Protein AF-A0A662VQT3-F1 (afdb_monomer_lite)

Radius of gyration: 33.21 Å; chains: 1; bounding box: 83×61×98 Å

Foldseek 3Di:
DDDDDQAFFDFDDDDFAFFFQQWWWWKAFLVQFIDIDRQNVVLVVQLPPWDFDDPPFTKTKDFDPGMWTFFAFRQFTDTFDFGMKMKTFDPFWWKWFAFPLRWITTIHQQFWFWWDDVHTDTAGNVRDDFFTKFKAWLAHAATQADQWDADPNDIDGQDLLLLLVLLQCLQAWDADPLKIKGAAPFCVVVVVVCVQNVDPQWDDDTRIIIHPDNVVSSQCVVADRQARRSVLRHHDPVSVLSNLQSNCQGAWDDDLQKIKGWDQHLRHLLRVQNSCSQLSFHWGWDDDPRTIMTMRRGNLVRVSSHDRDPDPSVVVSDGHPRHMDMTGTNDMDTGDRPDSMTIDTQGPPSQWHFITSHTTITGHHDDFLLLDPCSLVVLLVCVVVPPPAAEAEGCCQCCLPCLVSQVSNQVSPHQEYAHEAAAQDCQRGVSQNLSVLSNLVSCVVVVGHAYEYEHAAWAPRHLLGLLVVVQLLQLSLQRHLAYEYEFDAPAHDDDPVSCVRTGDAPVRSQVSNCVSLVNQRHSVLKFQQQLVLLVQLLCCLLVVDHPRAGFDSRFKIKWKWFCQPLAIHTPVQFFPSVVLSVVSNVNSVVSHPPPDDPVNLVVVLVVSLVCRVPPGGHPVRDHPPPPVVVLSCCCSPPVDPVSVVVVSSGMYMYMYGYAYEPVRDDVSRQVSAPDWDQAPVRDTGRPNCCRHVVVVPPTVRCSVPDDTPVRVCVVVVPDDPVVSDDDDDPVSVVPSCPDPSSCSSNVGDNSSD

Sequence (753 aa):
MLRRAKEEVPACNAVQLSLDYNEKILVRDNRGYIYPIRIGEFVDKNLRNPKILSSPIPHERDTVDGYSVLSLNSGNPSFSPILEVIRHENSDSIFEIVLENGWRIRISKSHSVFRYAGKLELTRAADLKIGDTLVVPLSIPRGKNSKEFEIEGKTIRISRELMRFLGTFLAVGEIRDGEIVLNFESPDQAREYLEYVGIDNIKIKNNSVICKDEKLASLAKSFGKDCVPWIVFNVDREMKIEFLKGYFRYGGKYTGNSISLNCKSDGLAQDLIYLHLQLGITPDIVWKEDCLEIVIGDKEISKALWYVKDSPESQKIKDPDNRLGFYKIIKINLIRPNSKYLYDVSVPFTQSFFAGLGPVLVHNTGGEPTLRSDLVDIIKIAKEEGYDHVQLNTDGIKLAFDKKLLEETNDAGVNTIYLSFDGLTPLTNWKNHWEVPLIFRNVREISGPGIVLVPTLIRNINDGELGGIINFGLNHIDIVRGVNFQPISMVGRVPKEERSMFRITIPKALRLIEDQTNGIISVEDWYPVPIAGYIAEFFDSFLGKKYYMTSHFACGCATYVFLDGNKVIPITRFIDVEGFVEYLHTKANEIRDEKLGKLKKIKISANLIFNLLKKFYDEKKAPKGLKILNIMKDAFLHGTYDSLGEFHKKTLFLGMMHFQDEYNYDVERTERCVIHYGMPDGRIVPFCAFNVIPEFYRDEVQLKYSYTWEEWKNLNPNWSYRKDKYFRTKEFIKKMSESEVYKRTYFLNNFFE

pLDDT: mean 82.53, std 14.07, range [21.91, 98.5]

Secondary structure (DSSP, 8-state):
--------------S---B-TT-EEEEEETT--EEEEEHHHHHHHH-SSPEEE-SSS-EEEEE--SEEEEEEETTEEEEEE--EEEEEE--S-EEEEEETTS-EEEE-TT-EEEEESSSEEEEEGGG--TT-EEEEESS-------SEEEETTEEEE--HHHHHHHHHHHHHEEEETTEEEEE-SSHHHHHHHHHHH--SSEEEETTEEEE--HHHHHHHHHH-SSS--GGGGGS-HHHHHHHHHHHHHHHEEE-SS-EEEEES-HHHHHHHHHHHHHTT---EEEE-SS-EEEEE--HHHHHHHH--S--GGGGGSPPP---EEEEEEEEEEEE--SSSEEEEEE-TTT-EEEETBTTEEEE-----GGG-TTHHHHHHHHHHTT-S--EEEE--HHHHH-HHHHHHHHHHT--EEEEE---SSTTT-TTTTTTHHHHHHHHHHTT--EEEEE-EE-TTTTTT-HHHHHHHHHHTTTTEEEEEEEEPP--S---HHHHHHH---HHHHHHHHHHHTTTSS-GGG-EETTHHHHHHHHHHHHH---------GGGEEEEEEEEETTEEEEGGGTB-HHHHHHHHHHHHHHHTT----HHHHHHHHHHHHHHIIIIIB-TTTSPTT--HHHHHHHHHHH--THHHHHHHTSEEEEEEE----TTS--HHHHHT---EEEPTTS-EEEHHHHHHSHHHHTHHHHHHTPPPHHHHHHH-TT--HHHHS----HHHHHHHHHSHHHHHHHS---TT-

Structure (mmCIF, N/CA/C/O backbone):
data_AF-A0A662VQT3-F1
#
_entry.id   AF-A0A662VQT3-F1
#
loop_
_atom_site.group_PDB
_atom_site.id
_atom_site.type_symbol
_atom_site.label_atom_id
_atom_site.label_alt_id
_atom_site.label_comp_id
_atom_site.label_asym_id
_atom_site.label_entity_id
_atom_site.label_seq_id
_atom_site.pdbx_PDB_ins_code
_atom_site.Cartn_x
_atom_site.Cartn_y
_atom_site.Cartn_z
_atom_site.occupancy
_atom_site.B_iso_or_equiv
_atom_site.auth_seq_id
_atom_site.auth_comp_id
_atom_site.auth_asym_id
_atom_site.auth_atom_id
_atom_site.pdbx_PDB_model_num
ATOM 1 N N . MET A 1 1 ? 11.437 -32.362 -19.015 1.00 23.33 1 MET A N 1
ATOM 2 C CA . MET A 1 1 ? 10.116 -32.363 -18.346 1.00 23.33 1 MET A CA 1
ATOM 3 C C . MET A 1 1 ? 9.743 -30.926 -17.986 1.00 23.33 1 MET A C 1
ATOM 5 O O . MET A 1 1 ? 10.006 -30.494 -16.877 1.00 23.33 1 MET A O 1
ATOM 9 N N . LEU A 1 2 ? 9.202 -30.160 -18.938 1.00 23.30 2 LEU A N 1
ATOM 10 C CA . LEU A 1 2 ? 8.834 -28.748 -18.757 1.00 23.30 2 LEU A CA 1
ATOM 11 C C . LEU A 1 2 ? 7.312 -28.648 -18.580 1.00 23.30 2 LEU A C 1
ATOM 13 O O . LEU A 1 2 ? 6.574 -28.684 -19.563 1.00 23.30 2 LEU A O 1
ATOM 17 N N . ARG A 1 3 ? 6.836 -28.568 -17.331 1.00 21.91 3 ARG A N 1
ATOM 18 C CA . ARG A 1 3 ? 5.473 -28.106 -17.022 1.00 21.91 3 ARG A CA 1
ATOM 19 C C . ARG A 1 3 ? 5.512 -26.579 -16.920 1.00 21.91 3 ARG A C 1
ATOM 21 O O . ARG A 1 3 ? 6.374 -26.038 -16.241 1.00 21.91 3 ARG A O 1
ATOM 28 N N . ARG A 1 4 ? 4.602 -25.906 -17.633 1.00 23.78 4 ARG A N 1
ATOM 29 C CA . ARG A 1 4 ? 4.379 -24.452 -17.577 1.00 23.78 4 ARG A CA 1
ATOM 30 C C . ARG A 1 4 ? 4.062 -24.045 -16.132 1.00 23.78 4 ARG A C 1
ATOM 32 O O . ARG A 1 4 ? 3.027 -24.458 -15.616 1.00 23.78 4 ARG A O 1
ATOM 39 N N . ALA A 1 5 ? 4.938 -23.263 -15.511 1.00 25.34 5 ALA A N 1
ATOM 40 C CA . ALA A 1 5 ? 4.694 -22.634 -14.221 1.00 25.34 5 ALA A CA 1
ATOM 41 C C . ALA A 1 5 ? 3.835 -21.374 -14.442 1.00 25.34 5 ALA A C 1
ATOM 43 O O . ALA A 1 5 ? 4.249 -20.455 -15.146 1.00 25.34 5 ALA A O 1
ATOM 44 N N . LYS A 1 6 ? 2.606 -21.374 -13.916 1.00 28.06 6 LYS A N 1
ATOM 45 C CA . LYS A 1 6 ? 1.815 -20.160 -13.675 1.00 28.06 6 LYS A CA 1
ATOM 46 C C . LYS A 1 6 ? 2.163 -19.745 -12.250 1.00 28.06 6 LYS A C 1
ATOM 48 O O . LYS A 1 6 ? 1.768 -20.456 -11.335 1.00 28.06 6 LYS A O 1
ATOM 53 N N . GLU A 1 7 ? 2.946 -18.687 -12.076 1.00 32.53 7 GLU A N 1
ATOM 54 C CA . GLU A 1 7 ? 3.428 -18.275 -10.753 1.00 32.53 7 GLU A CA 1
ATOM 55 C C . GLU A 1 7 ? 3.125 -16.806 -10.441 1.00 32.53 7 GLU A C 1
ATOM 57 O O . GLU A 1 7 ? 2.936 -15.971 -11.327 1.00 32.53 7 GLU A O 1
ATOM 62 N N . GLU A 1 8 ? 3.043 -16.569 -9.136 1.00 34.81 8 GLU A N 1
ATOM 63 C CA . GLU A 1 8 ? 2.221 -15.608 -8.402 1.00 34.81 8 GLU A CA 1
ATOM 64 C C . GLU A 1 8 ? 3.018 -14.373 -7.939 1.00 34.81 8 GLU A C 1
ATOM 66 O O . GLU A 1 8 ? 4.202 -14.485 -7.651 1.00 34.81 8 GLU A O 1
ATOM 71 N N . VAL A 1 9 ? 2.414 -13.183 -7.845 1.00 32.28 9 VAL A N 1
ATOM 72 C CA . VAL A 1 9 ? 3.104 -11.945 -7.413 1.00 32.28 9 VAL A CA 1
ATOM 73 C C . VAL A 1 9 ? 2.529 -11.480 -6.065 1.00 32.28 9 VAL A C 1
ATOM 75 O O . VAL A 1 9 ? 1.389 -11.018 -6.046 1.00 32.28 9 VAL A O 1
ATOM 78 N N . PRO A 1 10 ? 3.276 -11.572 -4.943 1.00 29.45 10 PRO A N 1
ATOM 79 C CA . PRO A 1 10 ? 2.802 -11.108 -3.636 1.00 29.45 10 PRO A CA 1
ATOM 80 C C . PRO A 1 10 ? 2.786 -9.576 -3.523 1.00 29.45 10 PRO A C 1
ATOM 82 O O . PRO A 1 10 ? 3.751 -8.923 -3.920 1.00 29.45 10 PRO A O 1
ATOM 85 N N . ALA A 1 11 ? 1.736 -9.020 -2.905 1.00 28.84 11 ALA A N 1
ATOM 86 C CA . ALA A 1 11 ? 1.614 -7.592 -2.586 1.00 28.84 11 ALA A CA 1
ATOM 87 C C . ALA A 1 11 ? 2.213 -7.237 -1.203 1.00 28.84 11 ALA A C 1
ATOM 89 O O . ALA A 1 11 ? 2.001 -7.958 -0.220 1.00 28.84 11 ALA A O 1
ATOM 90 N N . CYS A 1 12 ? 2.910 -6.100 -1.100 1.00 29.89 12 CYS A N 1
ATOM 91 C CA . CYS A 1 12 ? 3.499 -5.542 0.136 1.00 29.89 12 CYS A CA 1
ATOM 92 C C . CYS A 1 12 ? 3.222 -4.033 0.268 1.00 29.89 12 CYS A C 1
ATOM 94 O O . CYS A 1 12 ? 2.923 -3.389 -0.726 1.00 29.89 12 CYS A O 1
ATOM 96 N N . ASN A 1 13 ? 3.344 -3.458 1.473 1.00 28.42 13 ASN A N 1
ATOM 97 C CA . ASN A 1 13 ? 3.207 -2.021 1.770 1.00 28.42 13 ASN A CA 1
ATOM 98 C C . ASN A 1 13 ? 4.551 -1.421 2.230 1.00 28.42 13 ASN A C 1
ATOM 100 O O . ASN A 1 13 ? 5.125 -1.951 3.176 1.00 28.42 13 ASN A O 1
ATOM 104 N N . ALA A 1 14 ? 5.034 -0.339 1.592 1.00 33.31 14 ALA A N 1
ATOM 105 C CA . ALA A 1 14 ? 5.957 0.689 2.120 1.00 33.31 14 ALA A CA 1
ATOM 106 C C . ALA A 1 14 ? 6.547 1.581 0.999 1.00 33.31 14 ALA A C 1
ATOM 108 O O . ALA A 1 14 ? 6.876 1.120 -0.088 1.00 33.31 14 ALA A O 1
ATOM 109 N N . VAL A 1 15 ? 6.744 2.862 1.323 1.00 35.56 15 VAL A N 1
ATOM 110 C CA . VAL A 1 15 ? 7.050 4.019 0.452 1.00 35.56 15 VAL A CA 1
ATOM 111 C C . VAL A 1 15 ? 8.571 4.205 0.194 1.00 35.56 15 VAL A C 1
ATOM 113 O O . VAL A 1 15 ? 9.067 5.322 0.157 1.00 35.56 15 VAL A O 1
ATOM 116 N N . GLN A 1 16 ? 9.359 3.129 0.048 1.00 46.41 16 GLN A N 1
ATOM 117 C CA . GLN A 1 16 ? 10.831 3.226 -0.146 1.00 46.41 16 GLN A CA 1
ATOM 118 C C . GLN A 1 16 ? 11.414 2.279 -1.219 1.00 46.41 16 GLN A C 1
ATOM 120 O O . GLN A 1 16 ? 12.604 1.954 -1.212 1.00 46.41 16 GLN A O 1
ATOM 125 N N . LEU A 1 17 ? 10.586 1.811 -2.147 1.00 59.56 17 LEU A N 1
ATOM 126 C CA . LEU A 1 17 ? 10.998 0.911 -3.225 1.00 59.56 17 LEU A CA 1
ATOM 127 C C . LEU A 1 17 ? 11.540 1.771 -4.373 1.00 59.56 17 LEU A C 1
ATOM 129 O O . LEU A 1 17 ? 10.758 2.442 -5.031 1.00 59.56 17 LEU A O 1
ATOM 133 N N . SER A 1 18 ? 12.861 1.894 -4.556 1.00 79.88 18 SER A N 1
ATOM 134 C CA . SER A 1 18 ? 13.396 2.749 -5.633 1.00 79.88 18 SER A CA 1
ATOM 135 C C . SER A 1 18 ? 14.745 2.315 -6.199 1.00 79.88 18 SER A C 1
ATOM 137 O O . SER A 1 18 ? 15.562 1.680 -5.526 1.00 79.88 18 SER A O 1
ATOM 139 N N . LEU A 1 19 ? 14.961 2.665 -7.463 1.00 88.19 19 LEU A N 1
ATOM 140 C CA . LEU A 1 19 ? 16.070 2.252 -8.311 1.00 88.19 19 LEU A CA 1
ATOM 141 C C . LEU A 1 19 ? 17.074 3.384 -8.530 1.00 88.19 19 LEU A C 1
ATOM 143 O O . LEU A 1 19 ? 16.743 4.569 -8.422 1.00 88.19 19 LEU A O 1
ATOM 147 N N . ASP A 1 20 ? 18.305 3.004 -8.872 1.00 91.88 20 ASP A N 1
ATOM 148 C CA . ASP A 1 20 ? 19.338 3.945 -9.302 1.00 91.88 20 ASP A CA 1
ATOM 149 C C . ASP A 1 20 ? 18.985 4.625 -10.639 1.00 91.88 20 ASP A C 1
ATOM 151 O O . ASP A 1 20 ? 18.368 4.021 -11.516 1.00 91.88 20 ASP A O 1
ATOM 155 N N . TYR A 1 21 ? 19.439 5.873 -10.822 1.00 92.69 21 TYR A N 1
ATOM 156 C CA . TYR A 1 21 ? 19.193 6.681 -12.026 1.00 92.69 21 TYR A CA 1
ATOM 157 C C . TYR A 1 21 ? 19.477 5.934 -13.336 1.00 92.69 21 TYR A C 1
ATOM 159 O O . TYR A 1 21 ? 18.732 6.076 -14.308 1.00 92.69 21 TYR A O 1
ATOM 167 N N . ASN A 1 22 ? 20.571 5.166 -13.374 1.00 91.62 22 ASN A N 1
ATOM 168 C CA . ASN A 1 22 ? 21.087 4.553 -14.595 1.00 91.62 22 ASN A CA 1
ATOM 169 C C . ASN A 1 22 ? 20.452 3.198 -14.937 1.00 91.62 22 ASN A C 1
ATOM 171 O O . ASN A 1 22 ? 20.781 2.647 -15.992 1.00 91.62 22 ASN A O 1
ATOM 175 N N . GLU A 1 23 ? 19.573 2.654 -14.091 1.00 92.81 23 GLU A N 1
ATOM 176 C CA . GLU A 1 23 ? 18.848 1.425 -14.422 1.00 92.81 23 GLU A CA 1
ATOM 177 C C . GLU A 1 23 ? 17.856 1.682 -15.555 1.00 92.81 23 GLU A C 1
ATOM 179 O O . GLU A 1 23 ? 17.090 2.647 -15.515 1.00 92.81 23 GLU A O 1
ATOM 184 N N . LYS A 1 24 ? 17.856 0.834 -16.586 1.00 93.25 24 LYS A N 1
ATOM 185 C CA . LYS A 1 24 ? 16.898 0.936 -17.686 1.00 93.25 24 LYS A CA 1
ATOM 186 C C . LYS A 1 24 ? 15.646 0.122 -17.408 1.00 93.25 24 LYS A C 1
ATOM 188 O O . LYS A 1 24 ? 15.709 -1.050 -17.035 1.00 93.25 24 LYS A O 1
ATOM 193 N N . ILE A 1 25 ? 14.516 0.751 -17.701 1.00 95.00 25 ILE A N 1
ATOM 194 C CA . ILE A 1 25 ? 13.200 0.130 -17.817 1.00 95.00 25 ILE A CA 1
ATOM 195 C C . ILE A 1 25 ? 12.812 0.061 -19.296 1.00 95.00 25 ILE A C 1
ATOM 197 O O . ILE A 1 25 ? 13.208 0.913 -20.095 1.00 95.00 25 ILE A O 1
ATOM 201 N N . LEU A 1 26 ? 12.023 -0.945 -19.672 1.00 94.94 26 LEU A N 1
ATOM 202 C CA . LEU A 1 26 ? 11.483 -1.054 -21.026 1.00 94.94 26 LEU A CA 1
ATOM 203 C C . LEU A 1 26 ? 10.085 -0.434 -21.078 1.00 94.94 26 LEU A C 1
ATOM 205 O O . LEU A 1 26 ? 9.146 -0.966 -20.483 1.00 94.94 26 LEU A O 1
ATOM 209 N N . VAL A 1 27 ? 9.948 0.677 -21.798 1.00 95.38 27 VAL A N 1
ATOM 210 C CA . VAL A 1 27 ? 8.716 1.473 -21.863 1.00 95.38 27 VAL A CA 1
ATOM 211 C C . VAL A 1 27 ? 8.068 1.337 -23.237 1.00 95.38 27 VAL A C 1
ATOM 213 O O . VAL A 1 27 ? 8.751 1.227 -24.250 1.00 95.38 27 VAL A O 1
ATOM 216 N N . ARG A 1 28 ? 6.737 1.365 -23.275 1.00 94.62 28 ARG A N 1
ATOM 217 C CA . ARG A 1 28 ? 5.914 1.479 -24.478 1.00 94.62 28 ARG A CA 1
ATOM 218 C C . ARG A 1 28 ? 5.101 2.767 -24.432 1.00 94.62 28 ARG A C 1
ATOM 220 O O . ARG A 1 28 ? 4.336 2.962 -23.486 1.00 94.62 28 ARG A O 1
ATOM 227 N N . ASP A 1 29 ? 5.252 3.609 -25.451 1.00 92.06 29 ASP A N 1
ATOM 228 C CA . ASP A 1 29 ? 4.516 4.871 -25.593 1.00 92.06 29 ASP A CA 1
ATOM 229 C C . ASP A 1 29 ? 3.094 4.682 -26.166 1.00 92.06 29 ASP A C 1
ATOM 231 O O . ASP A 1 29 ? 2.680 3.586 -26.556 1.00 92.06 29 ASP A O 1
ATOM 235 N N . ASN A 1 30 ? 2.336 5.776 -26.243 1.00 86.19 30 ASN A N 1
ATOM 236 C CA . ASN A 1 30 ? 0.961 5.810 -26.749 1.00 86.19 30 ASN A CA 1
ATOM 237 C C . ASN A 1 30 ? 0.834 5.481 -28.245 1.00 86.19 30 ASN A C 1
ATOM 239 O O . ASN A 1 30 ? -0.245 5.107 -28.700 1.00 86.19 30 ASN A O 1
ATOM 243 N N . ARG A 1 31 ? 1.921 5.594 -29.015 1.00 86.12 31 ARG A N 1
ATOM 244 C CA . ARG A 1 31 ? 1.981 5.194 -30.428 1.00 86.12 31 ARG A CA 1
ATOM 245 C C . ARG A 1 31 ? 2.244 3.694 -30.573 1.00 86.12 31 ARG A C 1
ATOM 247 O O . ARG A 1 31 ? 2.217 3.188 -31.701 1.00 86.12 31 ARG A O 1
ATOM 254 N N . GLY A 1 32 ? 2.490 2.995 -29.464 1.00 86.94 32 GLY A N 1
ATOM 255 C CA . GLY A 1 32 ? 2.820 1.577 -29.402 1.00 86.94 32 GLY A CA 1
ATOM 256 C C . GLY A 1 32 ? 4.304 1.281 -29.613 1.00 86.94 32 GLY A C 1
ATOM 257 O O . GLY A 1 32 ? 4.652 0.115 -29.787 1.00 86.94 32 GLY A O 1
ATOM 258 N N . TYR A 1 33 ? 5.175 2.296 -29.619 1.00 91.69 33 TYR A N 1
ATOM 259 C CA . TYR A 1 33 ? 6.612 2.095 -29.773 1.00 91.69 33 TYR A CA 1
ATOM 260 C C . TYR A 1 33 ? 7.254 1.714 -28.448 1.00 91.69 33 TYR A C 1
ATOM 262 O O . TYR A 1 33 ? 7.028 2.364 -27.430 1.00 91.69 33 TYR A O 1
ATOM 270 N N . ILE A 1 34 ? 8.065 0.661 -28.486 1.00 93.62 34 ILE A N 1
ATOM 271 C CA . ILE A 1 34 ? 8.778 0.109 -27.337 1.00 93.62 34 ILE A CA 1
ATOM 272 C C . ILE A 1 34 ? 10.235 0.543 -27.374 1.00 93.62 34 ILE A C 1
ATOM 274 O O . ILE A 1 34 ? 10.877 0.413 -28.413 1.00 93.62 34 ILE A O 1
ATOM 278 N N . TYR A 1 35 ? 10.773 1.015 -26.258 1.00 92.25 35 TYR A N 1
ATOM 279 C CA . TYR A 1 35 ? 12.183 1.362 -26.161 1.00 92.25 35 TYR A CA 1
ATOM 280 C C . TYR A 1 35 ? 12.691 1.330 -24.717 1.00 92.25 35 TYR A C 1
ATOM 282 O O . TYR A 1 35 ? 11.944 1.638 -23.782 1.00 92.25 35 TYR A O 1
ATOM 290 N N . PRO A 1 36 ? 13.954 0.932 -24.513 1.00 93.62 36 PRO A N 1
ATOM 291 C CA . PRO A 1 36 ? 14.596 1.011 -23.212 1.00 93.62 36 PRO A CA 1
ATOM 292 C C . PRO A 1 36 ? 14.984 2.464 -22.903 1.00 93.62 36 PRO A C 1
ATOM 294 O O . PRO A 1 36 ? 15.457 3.197 -23.770 1.00 93.62 36 PRO A O 1
ATOM 297 N N . ILE A 1 37 ? 14.783 2.891 -21.660 1.00 93.38 37 ILE A N 1
ATOM 298 C CA . ILE A 1 37 ? 15.123 4.237 -21.182 1.00 93.38 37 ILE A CA 1
ATOM 299 C C . ILE A 1 37 ? 15.615 4.153 -19.740 1.00 93.38 37 ILE A C 1
ATOM 301 O O . ILE A 1 37 ? 15.137 3.316 -18.973 1.00 93.38 37 ILE A O 1
ATOM 305 N N . ARG A 1 38 ? 16.574 5.005 -19.362 1.00 94.44 38 ARG A N 1
ATOM 306 C CA . ARG A 1 38 ? 17.005 5.117 -17.962 1.00 94.44 38 ARG A CA 1
ATOM 307 C C . ARG A 1 38 ? 15.821 5.583 -17.120 1.00 94.44 38 ARG A C 1
ATOM 309 O O . ARG A 1 38 ? 15.158 6.551 -17.488 1.00 94.44 38 ARG A O 1
ATOM 316 N N . ILE A 1 39 ? 15.549 4.919 -16.002 1.00 94.50 39 ILE A N 1
ATOM 317 C CA . ILE A 1 39 ? 14.403 5.253 -15.155 1.00 94.50 39 ILE A CA 1
ATOM 318 C C . ILE A 1 39 ? 14.495 6.691 -14.646 1.00 94.50 39 ILE A C 1
ATOM 320 O O . ILE A 1 39 ? 13.491 7.395 -14.662 1.00 94.50 39 ILE A O 1
ATOM 324 N N . GLY A 1 40 ? 15.696 7.163 -14.302 1.00 93.62 40 GLY A N 1
ATOM 325 C CA . GLY A 1 40 ? 15.896 8.544 -13.879 1.00 93.62 40 GLY A CA 1
ATOM 326 C C . GLY A 1 40 ? 15.560 9.557 -14.972 1.00 93.62 40 GLY A C 1
ATOM 327 O O . GLY A 1 40 ? 14.812 10.497 -14.729 1.00 93.62 40 GLY A O 1
ATOM 328 N N . GLU A 1 41 ? 16.013 9.314 -16.206 1.00 94.06 41 GLU A N 1
ATOM 329 C CA . GLU A 1 41 ? 15.661 10.143 -17.369 1.00 94.06 41 GLU A CA 1
ATOM 330 C C . GLU A 1 41 ? 14.148 10.135 -17.630 1.00 94.06 41 GLU A C 1
ATOM 332 O O . GLU A 1 41 ? 13.543 11.182 -17.870 1.00 94.06 41 GLU A O 1
ATOM 337 N N . PHE A 1 42 ? 13.520 8.957 -17.564 1.00 95.44 42 PHE A N 1
ATOM 338 C CA . PHE A 1 42 ? 12.084 8.813 -17.771 1.00 95.44 42 PHE A CA 1
ATOM 339 C C . PHE A 1 42 ? 11.276 9.561 -16.708 1.00 95.44 42 PHE A C 1
ATOM 341 O O . PHE A 1 42 ? 10.345 10.290 -17.052 1.00 95.44 42 PHE A O 1
ATOM 348 N N . VAL A 1 43 ? 11.623 9.394 -15.433 1.00 93.69 43 VAL A N 1
ATOM 349 C CA . VAL A 1 43 ? 10.940 10.053 -14.320 1.00 93.69 43 VAL A CA 1
ATOM 350 C C . VAL A 1 43 ? 11.148 11.563 -14.394 1.00 93.69 43 VAL A C 1
ATOM 352 O O . VAL A 1 43 ? 10.160 12.290 -14.440 1.00 93.69 43 VAL A O 1
ATOM 355 N N . ASP A 1 44 ? 12.385 12.047 -14.519 1.00 93.88 44 ASP A N 1
ATOM 356 C CA . ASP A 1 44 ? 12.681 13.486 -14.578 1.00 93.88 44 ASP A CA 1
ATOM 357 C C . ASP A 1 44 ? 11.960 14.185 -15.740 1.00 93.88 44 ASP A C 1
ATOM 359 O O . ASP A 1 44 ? 11.423 15.279 -15.576 1.00 93.88 44 ASP A O 1
ATOM 363 N N . LYS A 1 45 ? 11.874 13.537 -16.909 1.00 93.62 45 LYS A N 1
ATOM 364 C CA . LYS A 1 45 ? 11.141 14.060 -18.074 1.00 93.62 45 LYS A CA 1
ATOM 365 C C . LYS A 1 45 ? 9.629 14.166 -17.841 1.00 93.62 45 LYS A C 1
ATOM 367 O O . LYS A 1 45 ? 8.962 15.000 -18.466 1.00 93.62 45 LYS A O 1
ATOM 372 N N . ASN A 1 46 ? 9.071 13.287 -17.012 1.00 91.19 46 ASN A N 1
ATOM 373 C CA . ASN A 1 46 ? 7.633 13.201 -16.763 1.00 91.19 46 ASN A CA 1
ATOM 374 C C . ASN A 1 46 ? 7.198 13.875 -15.449 1.00 91.19 46 ASN A C 1
ATOM 376 O O . ASN A 1 46 ? 6.006 14.112 -15.283 1.00 91.19 46 ASN A O 1
ATOM 380 N N . LEU A 1 47 ? 8.129 14.279 -14.578 1.00 87.12 47 LEU A N 1
ATOM 381 C CA . LEU A 1 47 ? 7.881 15.167 -13.435 1.00 87.12 47 LEU A CA 1
ATOM 382 C C . LEU A 1 47 ? 7.731 16.623 -13.905 1.00 87.12 47 LEU A C 1
ATOM 384 O O . LEU A 1 47 ? 8.614 17.458 -13.713 1.00 87.12 47 LEU A O 1
ATOM 388 N N . ARG A 1 48 ? 6.607 16.944 -14.550 1.00 84.81 48 ARG A N 1
ATOM 389 C CA . ARG A 1 48 ? 6.363 18.282 -15.120 1.00 84.81 48 ARG A CA 1
ATOM 390 C C . ARG A 1 48 ? 5.812 19.260 -14.090 1.00 84.81 48 ARG A C 1
ATOM 392 O O . ARG A 1 48 ? 6.170 20.431 -14.107 1.00 84.81 48 ARG A O 1
ATOM 399 N N . ASN A 1 49 ? 4.938 18.780 -13.212 1.00 78.94 49 ASN A N 1
ATOM 400 C CA . ASN A 1 49 ? 4.318 19.529 -12.124 1.00 78.94 49 ASN A CA 1
ATOM 401 C C . ASN A 1 49 ? 4.358 18.694 -10.830 1.00 78.94 49 ASN A C 1
ATOM 403 O O . ASN A 1 49 ? 3.304 18.339 -10.288 1.00 78.94 49 ASN A O 1
ATOM 407 N N . PRO A 1 50 ? 5.563 18.362 -10.328 1.00 76.38 50 PRO A N 1
ATOM 408 C CA . PRO A 1 50 ? 5.723 17.409 -9.243 1.00 76.38 50 PRO A CA 1
ATOM 409 C C . PRO A 1 50 ? 5.055 17.895 -7.958 1.00 76.38 50 PRO A C 1
ATOM 411 O O . PRO A 1 50 ? 5.211 19.038 -7.515 1.00 76.38 50 PRO A O 1
ATOM 414 N N . LYS A 1 51 ? 4.329 16.985 -7.312 1.00 67.00 51 LYS A N 1
ATOM 415 C CA . LYS A 1 51 ? 3.844 17.175 -5.949 1.00 67.00 51 LYS A CA 1
ATOM 416 C C . LYS A 1 51 ? 4.915 16.722 -4.977 1.00 67.00 51 LYS A C 1
ATOM 418 O O . LYS A 1 51 ? 5.313 15.563 -5.006 1.00 67.00 51 LYS A O 1
ATOM 423 N N . ILE A 1 52 ? 5.322 17.633 -4.099 1.00 70.81 52 ILE A N 1
ATOM 424 C CA . ILE A 1 52 ? 6.242 17.347 -3.000 1.00 70.81 52 ILE A CA 1
ATOM 425 C C . ILE A 1 52 ? 5.413 16.865 -1.812 1.00 70.81 52 ILE A C 1
ATOM 427 O O . ILE A 1 52 ? 4.557 17.602 -1.314 1.00 70.81 52 ILE A O 1
ATOM 431 N N . LEU A 1 53 ? 5.661 15.636 -1.374 1.00 55.78 53 LEU A N 1
ATOM 432 C CA . LEU A 1 53 ? 5.109 15.077 -0.148 1.00 55.78 53 LEU A CA 1
ATOM 433 C C . LEU A 1 53 ? 6.208 15.013 0.903 1.00 55.78 53 LEU A C 1
ATOM 435 O O . LEU A 1 53 ? 7.276 14.457 0.669 1.00 55.78 53 LEU A O 1
ATOM 439 N N . SER A 1 54 ? 5.941 15.599 2.061 1.00 45.31 54 SER A N 1
ATOM 440 C CA . SER A 1 54 ? 6.821 15.557 3.220 1.00 45.31 54 SER A CA 1
ATOM 441 C C . SER A 1 54 ? 6.459 14.354 4.095 1.00 45.31 54 SER A C 1
ATOM 443 O O . SER A 1 54 ? 5.361 14.348 4.646 1.00 45.31 54 SER A O 1
ATOM 445 N N . SER A 1 55 ? 7.404 13.418 4.268 1.00 41.25 55 SER A N 1
ATOM 446 C CA . SER A 1 55 ? 7.438 12.325 5.272 1.00 41.25 55 SER A CA 1
ATOM 447 C C . SER A 1 55 ? 7.016 10.919 4.791 1.00 41.25 55 SER A C 1
ATOM 449 O O . SER A 1 55 ? 6.053 10.802 4.030 1.00 41.25 55 SER A O 1
ATOM 451 N N . PRO A 1 56 ? 7.709 9.834 5.227 1.00 39.19 56 PRO A N 1
ATOM 452 C CA . PRO A 1 56 ? 8.910 9.803 6.088 1.00 39.19 56 PRO A CA 1
ATOM 453 C C . PRO A 1 56 ? 10.207 10.228 5.375 1.00 39.19 56 PRO A C 1
ATOM 455 O O . PRO A 1 56 ? 11.153 10.641 6.034 1.00 39.19 56 PRO A O 1
ATOM 458 N N . ILE A 1 57 ? 10.228 10.216 4.037 1.00 51.09 57 ILE A N 1
ATOM 459 C CA . ILE A 1 57 ? 11.278 10.814 3.194 1.00 51.09 57 ILE A CA 1
ATOM 460 C C . ILE A 1 57 ? 10.586 11.759 2.199 1.00 51.09 57 ILE A C 1
ATOM 462 O O . ILE A 1 57 ? 9.584 11.352 1.594 1.00 51.09 57 ILE A O 1
ATOM 466 N N . PRO A 1 58 ? 11.057 13.011 2.030 1.00 61.22 58 PRO A N 1
ATOM 467 C CA . PRO A 1 58 ? 10.540 13.907 1.006 1.00 61.22 58 PRO A CA 1
ATOM 468 C C . PRO A 1 58 ? 10.622 13.262 -0.379 1.00 61.22 58 PRO A C 1
ATOM 470 O O . PRO A 1 58 ? 11.702 12.889 -0.837 1.00 61.22 58 PRO A O 1
ATOM 473 N N . HIS A 1 59 ? 9.479 13.131 -1.045 1.00 70.25 59 HIS A N 1
ATOM 474 C CA . HIS A 1 59 ? 9.414 12.558 -2.383 1.00 70.25 59 HIS A CA 1
ATOM 475 C C . HIS A 1 59 ? 8.550 13.409 -3.307 1.00 70.25 59 HIS A C 1
ATOM 477 O O . HIS A 1 59 ? 7.566 14.034 -2.905 1.00 70.25 59 HIS A O 1
ATOM 483 N N . GLU A 1 60 ? 8.962 13.440 -4.564 1.00 79.56 60 GLU A N 1
ATOM 484 C CA . GLU A 1 60 ? 8.290 14.104 -5.662 1.00 79.56 60 GLU A CA 1
ATOM 485 C C . GLU A 1 60 ? 7.565 13.058 -6.496 1.00 79.56 60 GLU A C 1
ATOM 487 O O . GLU A 1 60 ? 8.150 12.046 -6.877 1.00 79.56 60 GLU A O 1
ATOM 492 N N . ARG A 1 61 ? 6.292 13.306 -6.800 1.00 81.75 61 ARG A N 1
ATOM 493 C CA . ARG A 1 61 ? 5.524 12.454 -7.709 1.00 81.75 61 ARG A CA 1
ATOM 494 C C . ARG A 1 61 ? 4.698 13.265 -8.690 1.00 81.75 61 ARG A C 1
ATOM 496 O O . ARG A 1 61 ? 4.198 14.335 -8.336 1.00 81.75 61 ARG A O 1
ATOM 503 N N . ASP A 1 62 ? 4.505 12.730 -9.884 1.00 78.81 62 ASP A N 1
ATOM 504 C CA . ASP A 1 62 ? 3.614 13.297 -10.895 1.00 78.81 62 ASP A CA 1
ATOM 505 C C . ASP A 1 62 ? 2.915 12.179 -11.668 1.00 78.81 62 ASP A C 1
ATOM 507 O O . ASP A 1 62 ? 3.476 11.100 -11.858 1.00 78.81 62 ASP A O 1
ATOM 511 N N . THR A 1 63 ? 1.683 12.437 -12.099 1.00 82.50 63 THR A N 1
ATOM 512 C CA . THR A 1 63 ? 0.930 11.501 -12.935 1.00 82.50 63 THR A CA 1
ATOM 513 C C . THR A 1 63 ? 1.477 11.473 -14.339 1.00 82.50 63 THR A C 1
ATOM 515 O O . THR A 1 63 ? 1.736 12.524 -14.927 1.00 82.50 63 THR A O 1
ATOM 518 N N . VAL A 1 64 ? 1.533 10.280 -14.914 1.00 82.44 64 VAL A N 1
ATOM 519 C CA . VAL A 1 64 ? 1.890 10.100 -16.311 1.00 82.44 64 VAL A CA 1
ATOM 520 C C . VAL A 1 64 ? 0.781 9.342 -17.037 1.00 82.44 64 VAL A C 1
ATOM 522 O O . VAL A 1 64 ? 0.257 8.352 -16.541 1.00 82.44 64 VAL A O 1
ATOM 525 N N . ASP A 1 65 ? 0.417 9.829 -18.222 1.00 79.94 65 ASP A N 1
ATOM 526 C CA . ASP A 1 65 ? -0.536 9.182 -19.120 1.00 79.94 65 ASP A CA 1
ATOM 527 C C . ASP A 1 65 ? 0.185 8.779 -20.414 1.00 79.94 65 ASP A C 1
ATOM 529 O O . ASP A 1 65 ? 1.129 9.437 -20.858 1.00 79.94 65 ASP A O 1
ATOM 533 N N . GLY A 1 66 ? -0.285 7.709 -21.057 1.00 84.44 66 GLY A N 1
ATOM 534 C CA . GLY A 1 66 ? 0.202 7.305 -22.379 1.00 84.44 66 GLY A CA 1
ATOM 535 C C . GLY A 1 66 ? 1.510 6.513 -22.382 1.00 84.44 66 GLY A C 1
ATOM 536 O O . GLY A 1 66 ? 2.094 6.343 -23.450 1.00 84.44 66 GLY A O 1
ATOM 537 N N . TYR A 1 67 ? 1.947 5.994 -21.233 1.00 93.12 67 TYR A N 1
ATOM 538 C CA . TYR A 1 67 ? 3.074 5.066 -21.150 1.00 93.12 67 TYR A CA 1
ATOM 539 C C . TYR A 1 67 ? 2.688 3.769 -20.440 1.00 93.12 67 TYR A C 1
ATOM 541 O O . TYR A 1 67 ? 1.821 3.730 -19.569 1.00 93.12 67 TYR A O 1
ATOM 549 N N . SER A 1 68 ? 3.355 2.688 -20.822 1.00 92.88 68 SER A N 1
ATOM 550 C CA . SER A 1 68 ? 3.309 1.390 -20.149 1.00 92.88 68 SER A CA 1
ATOM 551 C C . SER A 1 68 ? 4.727 0.851 -19.979 1.00 92.88 68 SER A C 1
ATOM 553 O O . SER A 1 68 ? 5.594 1.173 -20.783 1.00 92.88 68 SER A O 1
ATOM 555 N N . VAL A 1 69 ? 4.980 0.052 -18.949 1.00 94.25 69 VAL A N 1
ATOM 556 C CA . VAL A 1 69 ? 6.281 -0.562 -18.653 1.00 94.25 69 VAL A CA 1
ATOM 557 C C . VAL A 1 69 ? 6.170 -2.078 -18.732 1.00 94.25 69 VAL A C 1
ATOM 559 O O . VAL A 1 69 ? 5.104 -2.646 -18.483 1.00 94.25 69 VAL A O 1
ATOM 562 N N . LEU A 1 70 ? 7.265 -2.741 -19.099 1.00 93.00 70 LEU A N 1
ATOM 563 C CA . LEU A 1 70 ? 7.360 -4.192 -19.023 1.00 93.00 70 LEU A CA 1
ATOM 564 C C . LEU A 1 70 ? 7.195 -4.651 -17.565 1.00 93.00 70 LEU A C 1
ATOM 566 O O . LEU A 1 70 ? 7.953 -4.258 -16.683 1.00 93.00 70 LEU A O 1
ATOM 570 N N . SER A 1 71 ? 6.202 -5.499 -17.335 1.00 86.94 71 SER A N 1
ATOM 571 C CA . SER A 1 71 ? 5.741 -6.000 -16.042 1.00 86.94 71 SER A CA 1
ATOM 572 C C . SER A 1 71 ? 5.436 -7.497 -16.136 1.00 86.94 71 SER A C 1
ATOM 574 O O . SER A 1 71 ? 5.563 -8.093 -17.209 1.00 86.94 71 SER A O 1
ATOM 576 N N . LEU A 1 72 ? 5.049 -8.120 -15.023 1.00 73.06 72 LEU A N 1
ATOM 577 C CA . LEU A 1 72 ? 4.632 -9.514 -14.977 1.00 73.06 72 LEU A CA 1
ATOM 578 C C . LEU A 1 72 ? 3.110 -9.617 -14.835 1.00 73.06 72 LEU A C 1
ATOM 580 O O . LEU A 1 72 ? 2.558 -9.224 -13.814 1.00 73.06 72 LEU A O 1
ATOM 584 N N . ASN A 1 73 ? 2.429 -10.175 -15.838 1.00 63.22 73 ASN A N 1
ATOM 585 C CA . ASN A 1 73 ? 0.983 -10.403 -15.796 1.00 63.22 73 ASN A CA 1
ATOM 586 C C . ASN A 1 73 ? 0.684 -11.885 -16.019 1.00 63.22 73 ASN A C 1
ATOM 588 O O . ASN A 1 73 ? 1.110 -12.459 -17.022 1.00 63.22 73 ASN A O 1
ATOM 592 N N . SER A 1 74 ? -0.043 -12.511 -15.090 1.00 59.88 74 SER A N 1
ATOM 593 C CA . SER A 1 74 ? -0.432 -13.926 -15.191 1.00 59.88 74 SER A CA 1
ATOM 594 C C . SER A 1 74 ? 0.758 -14.863 -15.471 1.00 59.88 74 SER A C 1
ATOM 596 O O . SER A 1 74 ? 0.664 -15.781 -16.288 1.00 59.88 74 SER A O 1
ATOM 598 N N . GLY A 1 75 ? 1.911 -14.579 -14.851 1.00 59.69 75 GLY A N 1
ATOM 599 C CA . GLY A 1 75 ? 3.157 -15.333 -15.024 1.00 59.69 75 GLY A CA 1
ATOM 600 C C . GLY A 1 75 ? 3.938 -15.059 -16.318 1.00 59.69 75 GLY A C 1
ATOM 601 O O . GLY A 1 75 ? 4.955 -15.709 -16.539 1.00 59.69 75 GLY A O 1
ATOM 602 N N . ASN A 1 76 ? 3.517 -14.107 -17.164 1.00 69.81 76 ASN A N 1
ATOM 603 C CA . ASN A 1 76 ? 4.199 -13.778 -18.423 1.00 69.81 76 ASN A CA 1
ATOM 604 C C . ASN A 1 76 ? 4.613 -12.291 -18.491 1.00 69.81 76 ASN A C 1
ATOM 606 O O . ASN A 1 76 ? 3.819 -11.415 -18.123 1.00 69.81 76 ASN A O 1
ATOM 610 N N . PRO A 1 77 ? 5.823 -11.963 -18.986 1.00 81.81 77 PRO A N 1
ATOM 611 C CA . PRO A 1 77 ? 6.219 -10.591 -19.270 1.00 81.81 77 PRO A CA 1
ATOM 612 C C . PRO A 1 77 ? 5.263 -9.929 -20.269 1.00 81.81 77 PRO A C 1
ATOM 614 O O . PRO A 1 77 ? 5.073 -10.413 -21.385 1.00 81.81 77 PRO A O 1
ATOM 617 N N . SER A 1 78 ? 4.659 -8.813 -19.872 1.00 84.62 78 SER A N 1
ATOM 618 C CA . SER A 1 78 ? 3.721 -8.031 -20.688 1.00 84.62 78 SER A CA 1
ATOM 619 C C . SER A 1 78 ? 3.751 -6.555 -20.283 1.00 84.62 78 SER A C 1
ATOM 621 O O . SER A 1 78 ? 4.353 -6.196 -19.277 1.00 84.62 78 SER A O 1
ATOM 623 N N . PHE A 1 79 ? 3.156 -5.669 -21.083 1.00 89.00 79 PHE A N 1
ATOM 624 C CA . PHE A 1 79 ? 3.180 -4.231 -20.801 1.00 89.00 79 PHE A CA 1
ATOM 625 C C . PHE A 1 79 ? 1.979 -3.794 -19.961 1.00 89.00 79 PHE A C 1
ATOM 627 O O . PHE A 1 79 ? 0.843 -3.850 -20.438 1.00 89.00 79 PHE A O 1
ATOM 634 N N . SER A 1 80 ? 2.254 -3.258 -18.773 1.00 83.44 80 SER A N 1
ATOM 635 C CA . SER A 1 80 ? 1.261 -2.680 -17.859 1.00 83.44 80 SER A CA 1
ATOM 636 C C . SER A 1 80 ? 1.364 -1.150 -17.841 1.00 83.44 80 SER A C 1
ATOM 638 O O . SER A 1 80 ? 2.466 -0.625 -17.990 1.00 83.44 80 SER A O 1
ATOM 640 N N . PRO A 1 81 ? 0.258 -0.398 -17.695 1.00 82.69 81 PRO A N 1
ATOM 641 C CA . PRO A 1 81 ? 0.299 1.066 -17.651 1.00 82.69 81 PRO A CA 1
ATOM 642 C C . PRO A 1 81 ? 1.227 1.603 -16.557 1.00 82.69 81 PRO A C 1
ATOM 644 O O . PRO A 1 81 ? 1.267 1.055 -15.459 1.00 82.69 81 PRO A O 1
ATOM 647 N N . ILE A 1 82 ? 1.921 2.702 -16.844 1.00 85.38 82 ILE A N 1
ATOM 648 C CA . ILE A 1 82 ? 2.579 3.509 -15.817 1.00 85.38 82 ILE A CA 1
ATOM 649 C C . ILE A 1 82 ? 1.605 4.610 -15.433 1.00 85.38 82 ILE A C 1
ATOM 651 O O . ILE A 1 82 ? 1.124 5.332 -16.301 1.00 85.38 82 ILE A O 1
ATOM 655 N N . LEU A 1 83 ? 1.313 4.722 -14.146 1.00 79.00 83 LEU A N 1
ATOM 656 C CA . LEU A 1 83 ? 0.411 5.734 -13.610 1.00 79.00 83 LEU A CA 1
ATOM 657 C C . LEU A 1 83 ? 1.176 6.878 -12.953 1.00 79.00 83 LEU A C 1
ATOM 659 O O . LEU A 1 83 ? 0.842 8.050 -13.112 1.00 79.00 83 LEU A O 1
ATOM 663 N N . GLU A 1 84 ? 2.148 6.461 -12.143 1.00 80.62 84 GLU A N 1
ATOM 664 C CA . GLU A 1 84 ? 3.064 7.211 -11.288 1.00 80.62 84 GLU A CA 1
ATOM 665 C C . GLU A 1 84 ? 4.460 7.366 -11.862 1.00 80.62 84 GLU A C 1
ATOM 667 O O . GLU A 1 84 ? 5.041 6.330 -12.175 1.00 80.62 84 GLU A O 1
ATOM 672 N N . VAL A 1 85 ? 5.050 8.558 -11.866 1.00 87.88 85 VAL A N 1
ATOM 673 C CA . VAL A 1 85 ? 6.508 8.682 -11.740 1.00 87.88 85 VAL A CA 1
ATOM 674 C C . VAL A 1 85 ? 6.848 9.277 -10.381 1.00 87.88 85 VAL A C 1
ATOM 676 O O . VAL A 1 85 ? 6.189 10.216 -9.932 1.00 87.88 85 VAL A O 1
ATOM 679 N N . ILE A 1 86 ? 7.836 8.699 -9.701 1.00 85.31 86 ILE A N 1
ATOM 680 C CA . ILE A 1 86 ? 8.199 9.045 -8.326 1.00 85.31 86 ILE A CA 1
ATOM 681 C C . ILE A 1 86 ? 9.721 9.183 -8.248 1.00 85.31 86 ILE A C 1
ATOM 683 O O . ILE A 1 86 ? 10.449 8.344 -8.777 1.00 85.31 86 ILE A O 1
ATOM 687 N N . ARG A 1 87 ? 10.215 10.217 -7.564 1.00 87.12 87 ARG A N 1
ATOM 688 C CA . ARG A 1 87 ? 11.613 10.295 -7.123 1.00 87.12 87 ARG A CA 1
ATOM 689 C C . ARG A 1 87 ? 11.703 10.753 -5.677 1.00 87.12 87 ARG A C 1
ATOM 691 O O . ARG A 1 87 ? 10.859 11.518 -5.218 1.00 87.12 87 ARG A O 1
ATOM 698 N N . HIS A 1 88 ? 12.736 10.338 -4.963 1.00 79.06 88 HIS A N 1
ATOM 699 C CA . HIS A 1 88 ? 12.993 10.799 -3.599 1.00 79.06 88 HIS A CA 1
ATOM 700 C C . HIS A 1 88 ? 14.485 10.992 -3.362 1.00 79.06 88 HIS A C 1
ATOM 702 O O . HIS A 1 88 ? 15.298 10.295 -3.968 1.00 79.06 88 HIS A O 1
ATOM 708 N N . GLU A 1 89 ? 14.856 11.965 -2.526 1.00 78.69 89 GLU A N 1
ATOM 709 C CA . GLU A 1 89 ? 16.266 12.157 -2.173 1.00 78.69 89 GLU A CA 1
ATOM 710 C C . GLU A 1 89 ? 16.742 10.995 -1.308 1.00 78.69 89 GLU A C 1
ATOM 712 O O . GLU A 1 89 ? 16.048 10.570 -0.385 1.00 78.69 89 GLU A O 1
ATOM 717 N N . ASN A 1 90 ? 17.933 10.487 -1.605 1.00 68.12 90 ASN A N 1
ATOM 718 C CA . ASN A 1 90 ? 18.563 9.445 -0.815 1.00 68.12 90 ASN A CA 1
ATOM 719 C C . ASN A 1 90 ? 20.034 9.799 -0.577 1.00 68.12 90 ASN A C 1
ATOM 721 O O . ASN A 1 90 ? 20.796 10.002 -1.522 1.00 68.12 90 ASN A O 1
ATOM 725 N N . SER A 1 91 ? 20.433 9.851 0.693 1.00 53.56 91 SER A N 1
ATOM 726 C CA . SER A 1 91 ? 21.824 10.055 1.114 1.00 53.56 91 SER A CA 1
ATOM 727 C C . SER A 1 91 ? 22.580 8.746 1.344 1.00 53.56 91 SER A C 1
ATOM 729 O O . SER A 1 91 ? 23.801 8.766 1.511 1.00 53.56 91 SER A O 1
ATOM 731 N N . ASP A 1 92 ? 21.871 7.616 1.358 1.00 63.75 92 ASP A N 1
ATOM 732 C CA . ASP A 1 92 ? 22.427 6.339 1.776 1.00 63.75 92 ASP A CA 1
ATOM 733 C C . ASP A 1 92 ? 22.923 5.493 0.607 1.00 63.75 92 ASP A C 1
ATOM 735 O O . ASP A 1 92 ? 22.539 5.637 -0.555 1.00 63.75 92 ASP A O 1
ATOM 739 N N . SER A 1 93 ? 23.799 4.556 0.947 1.00 77.50 93 SER A N 1
ATOM 740 C CA . SER A 1 93 ? 24.267 3.533 0.022 1.00 77.50 93 SER A CA 1
ATOM 741 C C . SER A 1 93 ? 23.140 2.600 -0.432 1.00 77.50 93 SER A C 1
ATOM 743 O O . SER A 1 93 ? 22.243 2.257 0.341 1.00 77.50 93 SER A O 1
ATOM 745 N N . ILE A 1 94 ? 23.222 2.147 -1.681 1.00 85.81 94 ILE A N 1
ATOM 746 C CA . ILE A 1 94 ? 22.289 1.203 -2.309 1.00 85.81 94 ILE A CA 1
ATOM 747 C C . ILE A 1 94 ? 22.960 -0.156 -2.536 1.00 85.81 94 ILE A C 1
ATOM 749 O O . ILE A 1 94 ? 24.189 -0.258 -2.487 1.00 85.81 94 ILE A O 1
ATOM 753 N N . PHE A 1 95 ? 22.168 -1.197 -2.797 1.00 88.56 95 PHE A N 1
ATOM 754 C CA . PHE A 1 95 ? 22.699 -2.504 -3.171 1.00 88.56 95 PHE A CA 1
ATOM 755 C C . PHE A 1 95 ? 22.830 -2.639 -4.679 1.00 88.56 95 PHE A C 1
ATOM 757 O O . PHE A 1 95 ? 21.896 -2.360 -5.424 1.00 88.56 95 PHE A O 1
ATOM 764 N N . GLU A 1 96 ? 23.980 -3.138 -5.106 1.00 93.31 96 GLU A N 1
ATOM 765 C CA . GLU A 1 96 ? 24.209 -3.692 -6.428 1.00 93.31 96 GLU A CA 1
ATOM 766 C C . GLU A 1 96 ? 24.196 -5.217 -6.326 1.00 93.31 96 GLU A C 1
ATOM 768 O O . GLU A 1 96 ? 25.074 -5.812 -5.700 1.00 93.31 96 GLU A O 1
ATOM 773 N N . ILE A 1 97 ? 23.200 -5.849 -6.934 1.00 93.81 97 ILE A N 1
ATOM 774 C CA . ILE A 1 97 ? 23.015 -7.300 -6.916 1.00 93.81 97 ILE A CA 1
ATOM 775 C C . ILE A 1 97 ? 23.423 -7.840 -8.281 1.00 93.81 97 ILE A C 1
ATOM 777 O O . ILE A 1 97 ? 22.877 -7.395 -9.287 1.00 93.81 97 ILE A O 1
ATOM 781 N N . VAL A 1 98 ? 24.360 -8.791 -8.316 1.00 94.62 98 VAL A N 1
ATOM 782 C CA . VAL A 1 98 ? 24.849 -9.448 -9.540 1.00 94.62 98 VAL A CA 1
ATOM 783 C C . VAL A 1 98 ? 24.423 -10.913 -9.541 1.00 94.62 98 VAL A C 1
ATOM 785 O O . VAL A 1 98 ? 24.608 -11.622 -8.548 1.00 94.62 98 VAL A O 1
ATOM 788 N N . LEU A 1 99 ? 23.870 -11.356 -10.664 1.00 94.25 99 LEU A N 1
ATOM 789 C CA . LEU A 1 99 ? 23.363 -12.700 -10.914 1.00 94.25 99 LEU A CA 1
ATOM 790 C C . LEU A 1 99 ? 24.409 -13.581 -11.613 1.00 94.25 99 LEU A C 1
ATOM 792 O O . LEU A 1 99 ? 25.395 -13.084 -12.151 1.00 94.25 99 LEU A O 1
ATOM 796 N N . GLU A 1 100 ? 24.214 -14.899 -11.601 1.00 93.69 100 GLU A N 1
ATOM 797 C CA . GLU A 1 100 ? 25.178 -15.885 -12.116 1.00 93.69 100 GLU A CA 1
ATOM 798 C C . GLU A 1 100 ? 25.420 -15.796 -13.628 1.00 93.69 100 GLU A C 1
ATOM 800 O O . GLU A 1 100 ? 26.508 -16.121 -14.091 1.00 93.69 100 GLU A O 1
ATOM 805 N N . ASN A 1 101 ? 24.449 -15.280 -14.384 1.00 90.81 101 ASN A N 1
ATOM 806 C CA . ASN A 1 101 ? 24.604 -14.925 -15.797 1.00 90.81 101 ASN A CA 1
ATOM 807 C C . ASN A 1 101 ? 25.228 -13.532 -16.002 1.00 90.81 101 ASN A C 1
ATOM 809 O O . ASN A 1 101 ? 25.195 -12.982 -17.099 1.00 90.81 101 ASN A O 1
ATOM 813 N N . GLY A 1 102 ? 25.734 -12.913 -14.936 1.00 91.06 102 GLY A N 1
ATOM 814 C CA . GLY A 1 102 ? 26.362 -11.598 -14.939 1.00 91.06 102 GLY A CA 1
ATOM 815 C C . GLY A 1 102 ? 25.404 -10.412 -15.006 1.00 91.06 102 GLY A C 1
ATOM 816 O O . GLY A 1 102 ? 25.877 -9.276 -14.979 1.00 91.06 102 GLY A O 1
ATOM 817 N N . TRP A 1 103 ? 24.087 -10.632 -15.070 1.00 94.12 103 TRP A N 1
ATOM 818 C CA . TRP A 1 103 ? 23.106 -9.545 -15.008 1.00 94.12 103 TRP A CA 1
ATOM 819 C C . TRP A 1 103 ? 23.138 -8.859 -13.646 1.00 94.12 103 TRP A C 1
ATOM 821 O O . TRP A 1 103 ? 23.565 -9.441 -12.650 1.00 94.12 103 TRP A O 1
ATOM 831 N N . ARG A 1 104 ? 22.692 -7.607 -13.589 1.00 93.62 104 ARG A N 1
ATOM 832 C CA . ARG A 1 104 ? 22.823 -6.768 -12.404 1.00 93.62 104 ARG A CA 1
ATOM 833 C C . ARG A 1 104 ? 21.665 -5.793 -12.257 1.00 93.62 104 ARG A C 1
ATOM 835 O O . ARG A 1 104 ? 21.261 -5.167 -13.230 1.00 93.62 104 ARG A O 1
ATOM 842 N N . ILE A 1 105 ? 21.230 -5.567 -11.022 1.00 94.00 105 ILE A N 1
ATOM 843 C CA . ILE A 1 105 ? 20.302 -4.486 -10.672 1.00 94.00 105 ILE A CA 1
ATOM 844 C C . ILE A 1 105 ? 20.833 -3.670 -9.484 1.00 94.00 105 ILE A C 1
ATOM 846 O O . ILE A 1 105 ? 21.446 -4.225 -8.568 1.00 94.00 105 ILE A O 1
ATOM 850 N N . ARG A 1 106 ? 20.610 -2.349 -9.503 1.00 93.00 106 ARG A N 1
ATOM 851 C CA . ARG A 1 106 ? 20.938 -1.431 -8.400 1.00 93.00 106 ARG A CA 1
ATOM 852 C C . ARG A 1 106 ? 19.677 -0.833 -7.783 1.00 93.00 106 ARG A C 1
ATOM 854 O O . ARG A 1 106 ? 18.935 -0.119 -8.456 1.00 93.00 106 ARG A O 1
ATOM 861 N N . ILE A 1 107 ? 19.448 -1.116 -6.503 1.00 89.19 107 ILE A N 1
ATOM 862 C CA . ILE A 1 107 ? 18.200 -0.792 -5.796 1.00 89.19 107 ILE A CA 1
ATOM 863 C C . ILE A 1 107 ? 18.446 -0.358 -4.350 1.00 89.19 107 ILE A C 1
ATOM 865 O O . ILE A 1 107 ? 19.443 -0.744 -3.732 1.00 89.19 107 ILE A O 1
ATOM 869 N N . SER A 1 108 ? 17.522 0.429 -3.792 1.00 83.12 108 SER A N 1
ATOM 870 C CA . SER A 1 108 ? 17.531 0.782 -2.368 1.00 83.12 108 SER A CA 1
ATOM 871 C C . SER A 1 108 ? 17.514 -0.472 -1.487 1.00 83.12 108 SER A C 1
ATOM 873 O O . SER A 1 108 ? 16.998 -1.524 -1.869 1.00 83.12 108 SER A O 1
ATOM 875 N N . LYS A 1 109 ? 18.045 -0.359 -0.264 1.00 75.56 109 LYS A N 1
ATOM 876 C CA . LYS A 1 109 ? 18.069 -1.469 0.706 1.00 75.56 109 LYS A CA 1
ATOM 877 C C . LYS A 1 109 ? 16.673 -2.011 1.021 1.00 75.56 109 LYS A C 1
ATOM 879 O O . LYS A 1 109 ? 16.501 -3.210 1.233 1.00 75.56 109 LYS A O 1
ATOM 884 N N . SER A 1 110 ? 15.685 -1.125 1.033 1.00 66.06 110 SER A N 1
ATOM 885 C CA . SER A 1 110 ? 14.286 -1.435 1.302 1.00 66.06 110 SER A CA 1
ATOM 886 C C . SER A 1 110 ? 13.507 -1.882 0.060 1.00 66.06 110 SER A C 1
ATOM 888 O O . SER A 1 110 ? 12.392 -2.385 0.219 1.00 66.06 110 SER A O 1
ATOM 890 N N . HIS A 1 111 ? 14.073 -1.779 -1.154 1.00 69.06 111 HIS A N 1
ATOM 891 C CA . HIS A 1 111 ? 13.407 -2.234 -2.372 1.00 69.06 111 HIS A CA 1
ATOM 892 C C . HIS A 1 111 ? 13.161 -3.735 -2.333 1.00 69.06 111 HIS A C 1
ATOM 894 O O . HIS A 1 111 ? 14.058 -4.523 -2.051 1.00 69.06 111 HIS A O 1
ATOM 900 N N . SER A 1 112 ? 11.942 -4.136 -2.668 1.00 74.75 112 SER A N 1
ATOM 901 C CA . SER A 1 112 ? 11.555 -5.530 -2.795 1.00 74.75 112 SER A CA 1
ATOM 902 C C . SER A 1 112 ? 11.712 -6.028 -4.231 1.00 74.75 112 SER A C 1
ATOM 904 O O . SER A 1 112 ? 11.279 -5.355 -5.167 1.00 74.75 112 SER A O 1
ATOM 906 N N . VAL A 1 113 ? 12.321 -7.200 -4.380 1.00 76.81 113 VAL A N 1
ATOM 907 C CA . VAL A 1 113 ? 12.477 -7.973 -5.618 1.00 76.81 113 VAL A CA 1
ATOM 908 C C . VAL A 1 113 ? 11.812 -9.337 -5.459 1.00 76.81 113 VAL A C 1
ATOM 910 O O . VAL A 1 113 ? 11.532 -9.772 -4.342 1.00 76.81 113 VAL A O 1
ATOM 913 N N . PHE A 1 114 ? 11.592 -10.041 -6.563 1.00 75.62 114 PHE A N 1
ATOM 914 C CA . PHE A 1 114 ? 11.008 -11.382 -6.530 1.00 75.62 114 PHE A CA 1
ATOM 915 C C . PHE A 1 114 ? 12.106 -12.444 -6.487 1.00 75.62 114 PHE A C 1
ATOM 917 O O . PHE A 1 114 ? 12.874 -12.602 -7.440 1.00 75.62 114 PHE A O 1
ATOM 924 N N . ARG A 1 115 ? 12.167 -13.173 -5.370 1.00 80.25 115 ARG A N 1
ATOM 925 C CA . ARG A 1 115 ? 13.028 -14.338 -5.167 1.00 80.25 115 ARG A CA 1
ATOM 926 C C . ARG A 1 115 ? 12.228 -15.608 -5.445 1.00 80.25 115 ARG A C 1
ATOM 928 O O . ARG A 1 115 ? 11.092 -15.725 -5.009 1.00 80.25 115 ARG A O 1
ATOM 935 N N . TYR A 1 116 ? 12.827 -16.582 -6.113 1.00 71.44 116 TYR A N 1
ATOM 936 C CA . TYR A 1 116 ? 12.252 -17.907 -6.307 1.00 71.44 116 TYR A CA 1
ATOM 937 C C . TYR A 1 116 ? 12.848 -18.910 -5.314 1.00 71.44 116 TYR A C 1
ATOM 939 O O . TYR A 1 116 ? 14.064 -19.103 -5.256 1.00 71.44 116 TYR A O 1
ATOM 947 N N . ALA A 1 117 ? 11.985 -19.557 -4.533 1.00 61.81 117 ALA A N 1
ATOM 948 C CA . ALA A 1 117 ? 12.340 -20.603 -3.570 1.00 61.81 117 ALA A CA 1
ATOM 949 C C . ALA A 1 117 ? 11.375 -21.803 -3.670 1.00 61.81 117 ALA A C 1
ATOM 951 O O . ALA A 1 117 ? 10.905 -22.330 -2.667 1.00 61.81 117 ALA A O 1
ATOM 952 N N . GLY A 1 118 ? 11.031 -22.205 -4.901 1.00 53.25 118 GLY A N 1
ATOM 953 C CA . GLY A 1 118 ? 9.957 -23.172 -5.189 1.00 53.25 118 GLY A CA 1
ATOM 954 C C . GLY A 1 118 ? 8.574 -22.527 -5.356 1.00 53.25 118 GLY A C 1
ATOM 955 O O . GLY A 1 118 ? 7.666 -23.162 -5.878 1.00 53.25 118 GLY A O 1
ATOM 956 N N . LYS A 1 119 ? 8.453 -21.258 -4.957 1.00 55.28 119 LYS A N 1
ATOM 957 C CA . LYS A 1 119 ? 7.386 -20.301 -5.269 1.00 55.28 119 LYS A CA 1
ATOM 958 C C . LYS A 1 119 ? 8.005 -18.902 -5.374 1.00 55.28 119 LYS A C 1
ATOM 960 O O . LYS A 1 119 ? 9.144 -18.703 -4.933 1.00 55.28 119 LYS A O 1
ATOM 965 N N . LEU A 1 120 ? 7.276 -17.954 -5.954 1.00 55.75 120 LEU A N 1
ATOM 966 C CA . LEU A 1 120 ? 7.679 -16.550 -5.987 1.00 55.75 120 LEU A CA 1
ATOM 967 C C . LEU A 1 120 ? 7.441 -15.892 -4.626 1.00 55.75 120 LEU A C 1
ATOM 969 O O . LEU A 1 120 ? 6.328 -15.869 -4.117 1.00 55.75 120 LEU A O 1
ATOM 973 N N . GLU A 1 121 ? 8.504 -15.344 -4.050 1.00 60.31 121 GLU A N 1
ATOM 974 C CA . GLU A 1 121 ? 8.502 -14.679 -2.754 1.00 60.31 121 GLU A CA 1
ATOM 975 C C . GLU A 1 121 ? 9.017 -13.254 -2.895 1.00 60.31 121 GLU A C 1
ATOM 977 O O . GLU A 1 121 ? 10.108 -13.002 -3.423 1.00 60.31 121 GLU A O 1
ATOM 982 N N . LEU A 1 122 ? 8.268 -12.302 -2.351 1.00 58.94 122 LEU A N 1
ATOM 983 C CA . LEU A 1 122 ? 8.715 -10.924 -2.319 1.00 58.94 122 LEU A CA 1
ATOM 984 C C . LEU A 1 122 ? 9.792 -10.737 -1.235 1.00 58.94 122 LEU A C 1
ATOM 986 O O . LEU A 1 122 ? 9.600 -11.059 -0.059 1.00 58.94 122 LEU A O 1
ATOM 990 N N . THR A 1 123 ? 10.953 -10.226 -1.643 1.00 60.41 123 THR A N 1
ATOM 991 C CA . THR A 1 123 ? 12.163 -10.136 -0.821 1.00 60.41 123 THR A CA 1
ATOM 992 C C . THR A 1 123 ? 12.776 -8.751 -0.865 1.00 60.41 123 THR A C 1
ATOM 994 O O . THR A 1 123 ? 13.117 -8.284 -1.946 1.00 60.41 123 THR A O 1
ATOM 997 N N . ARG A 1 124 ? 13.004 -8.105 0.286 1.00 67.00 124 ARG A N 1
ATOM 998 C CA . ARG A 1 124 ? 13.788 -6.864 0.310 1.00 67.00 124 ARG A CA 1
ATOM 999 C C . ARG A 1 124 ? 15.243 -7.120 -0.045 1.00 67.00 124 ARG A C 1
ATOM 1001 O O . ARG A 1 124 ? 15.813 -8.138 0.339 1.00 67.00 124 ARG A O 1
ATOM 1008 N N . ALA A 1 125 ? 15.850 -6.149 -0.713 1.00 76.31 125 ALA A N 1
ATOM 1009 C CA . ALA A 1 125 ? 17.241 -6.188 -1.126 1.00 76.31 125 ALA A CA 1
ATOM 1010 C C . ALA A 1 125 ? 18.188 -6.442 0.056 1.00 76.31 125 ALA A C 1
ATOM 1012 O O . ALA A 1 125 ? 19.123 -7.224 -0.076 1.00 76.31 125 ALA A O 1
ATOM 1013 N N . ALA A 1 126 ? 17.907 -5.845 1.221 1.00 74.50 126 ALA A N 1
ATOM 1014 C CA . ALA A 1 126 ? 18.677 -6.044 2.451 1.00 74.50 126 ALA A CA 1
ATOM 1015 C C . ALA A 1 126 ? 18.665 -7.476 3.002 1.00 74.50 126 ALA A C 1
ATOM 1017 O O . ALA A 1 126 ? 19.582 -7.844 3.733 1.00 74.50 126 ALA A O 1
ATOM 1018 N N . ASP A 1 127 ? 17.663 -8.281 2.648 1.00 76.31 127 ASP A N 1
ATOM 1019 C CA . ASP A 1 127 ? 17.516 -9.655 3.134 1.00 76.31 127 ASP A CA 1
ATOM 1020 C C . ASP A 1 127 ? 17.967 -10.702 2.112 1.00 76.31 127 ASP A C 1
ATOM 1022 O O . ASP A 1 127 ? 17.928 -11.903 2.399 1.00 76.31 127 ASP A O 1
ATOM 1026 N N . LEU A 1 128 ? 18.388 -10.269 0.920 1.00 81.25 128 LEU A N 1
ATOM 1027 C CA . LEU A 1 128 ? 18.943 -11.159 -0.090 1.00 81.25 128 LEU A CA 1
ATOM 1028 C C . LEU A 1 128 ? 20.299 -11.695 0.348 1.00 81.25 128 LEU A C 1
ATOM 1030 O O . LEU A 1 128 ? 21.134 -10.986 0.912 1.00 81.25 128 LEU A O 1
ATOM 1034 N N . LYS A 1 129 ? 20.540 -12.961 0.020 1.00 87.69 129 LYS A N 1
ATOM 1035 C CA . LYS A 1 129 ? 21.822 -13.625 0.250 1.00 87.69 129 LYS A CA 1
ATOM 1036 C C . LYS A 1 129 ? 22.409 -14.110 -1.066 1.00 87.69 129 LYS A C 1
ATOM 1038 O O . LYS A 1 129 ? 21.687 -14.445 -2.002 1.00 87.69 129 LYS A O 1
ATOM 1043 N N . ILE A 1 130 ? 23.737 -14.194 -1.124 1.00 92.31 130 ILE A N 1
ATOM 1044 C CA . ILE A 1 130 ? 24.419 -14.913 -2.205 1.00 92.31 130 ILE A CA 1
ATOM 1045 C C . ILE A 1 130 ? 23.868 -16.348 -2.244 1.00 92.31 130 ILE A C 1
ATOM 1047 O O . ILE A 1 130 ? 23.776 -17.011 -1.212 1.00 92.31 130 ILE A O 1
ATOM 1051 N N . GLY A 1 131 ? 23.477 -16.800 -3.432 1.00 88.75 131 GLY A N 1
ATOM 1052 C CA . GLY A 1 131 ? 22.801 -18.070 -3.683 1.00 88.75 131 GLY A CA 1
ATOM 1053 C C . GLY A 1 131 ? 21.278 -17.971 -3.824 1.00 88.75 131 GLY A C 1
ATOM 1054 O O . GLY A 1 131 ? 20.689 -18.870 -4.427 1.00 88.75 131 GLY A O 1
ATOM 1055 N N . ASP A 1 132 ? 20.639 -16.896 -3.343 1.00 85.19 132 ASP A N 1
ATOM 1056 C CA . ASP A 1 132 ? 19.207 -16.665 -3.571 1.00 85.19 132 ASP A CA 1
ATOM 1057 C C . ASP A 1 132 ? 18.931 -16.500 -5.066 1.00 85.19 132 ASP A C 1
ATOM 1059 O O . ASP A 1 132 ? 19.750 -15.962 -5.799 1.00 85.19 132 ASP A O 1
ATOM 1063 N N . THR A 1 133 ? 17.784 -16.975 -5.544 1.00 87.25 133 THR A N 1
ATOM 1064 C CA . THR A 1 133 ? 17.459 -16.978 -6.977 1.00 87.25 133 THR A CA 1
ATOM 1065 C C . THR A 1 133 ? 16.461 -15.873 -7.294 1.00 87.25 133 THR A C 1
ATOM 1067 O O . THR A 1 133 ? 15.420 -15.828 -6.653 1.00 87.25 133 THR A O 1
ATOM 1070 N N . LEU A 1 134 ? 16.740 -14.994 -8.259 1.00 86.56 134 LEU A N 1
ATOM 1071 C CA . LEU A 1 134 ? 15.835 -13.916 -8.676 1.00 86.56 134 LEU A CA 1
ATOM 1072 C C . LEU A 1 134 ? 15.114 -14.233 -9.987 1.00 86.56 134 LEU A C 1
ATOM 1074 O O . LEU A 1 134 ? 15.629 -14.962 -10.837 1.00 86.56 134 LEU A O 1
ATOM 1078 N N . VAL A 1 135 ? 13.924 -13.648 -10.142 1.00 81.56 135 VAL A N 1
ATOM 1079 C CA . VAL A 1 135 ? 13.098 -13.766 -11.350 1.00 81.56 135 VAL A CA 1
ATOM 1080 C C . VAL A 1 135 ? 13.551 -12.793 -12.422 1.00 81.56 135 VAL A C 1
ATOM 1082 O O . VAL A 1 135 ? 13.653 -11.585 -12.192 1.00 81.56 135 VAL A O 1
ATOM 1085 N N . VAL A 1 136 ? 13.713 -13.323 -13.627 1.00 87.56 136 VAL A N 1
ATOM 1086 C CA . VAL A 1 136 ? 14.043 -12.553 -14.822 1.00 87.56 136 VAL A CA 1
ATOM 1087 C C . VAL A 1 136 ? 13.186 -13.003 -16.011 1.00 87.56 136 VAL A C 1
ATOM 1089 O O . VAL A 1 136 ? 12.663 -14.118 -15.996 1.00 87.56 136 VAL A O 1
ATOM 1092 N N . PRO A 1 137 ? 13.032 -12.211 -17.081 1.00 88.06 137 PRO A N 1
ATOM 1093 C CA . PRO A 1 137 ? 12.450 -12.693 -18.320 1.00 88.06 137 PRO A CA 1
ATOM 1094 C C . PRO A 1 137 ? 13.535 -13.353 -19.189 1.00 88.06 137 PRO A C 1
ATOM 1096 O O . PRO A 1 137 ? 14.597 -12.782 -19.420 1.00 88.06 137 PRO A O 1
ATOM 1099 N N . LEU A 1 138 ? 13.252 -14.539 -19.729 1.00 84.69 138 LEU A N 1
ATOM 1100 C CA . LEU A 1 138 ? 14.069 -15.170 -20.780 1.00 84.69 138 LEU A CA 1
ATOM 1101 C C . LEU A 1 138 ? 13.696 -14.665 -22.177 1.00 84.69 138 LEU A C 1
ATOM 1103 O O . LEU A 1 138 ? 14.430 -14.865 -23.142 1.00 84.69 138 LEU A O 1
ATOM 1107 N N . SER A 1 139 ? 12.534 -14.027 -22.295 1.00 86.81 139 SER A N 1
ATOM 1108 C CA . SER A 1 139 ? 12.063 -13.390 -23.520 1.00 86.81 139 SER A CA 1
ATOM 1109 C C . SER A 1 139 ? 10.999 -12.347 -23.195 1.00 86.81 139 SER A C 1
ATOM 1111 O O . SER A 1 139 ? 10.273 -12.512 -22.214 1.00 86.81 139 SER A O 1
ATOM 1113 N N . ILE A 1 140 ? 10.870 -11.318 -24.028 1.00 89.94 140 ILE A N 1
ATOM 1114 C CA . ILE A 1 140 ? 9.960 -10.187 -23.792 1.00 89.94 140 ILE A CA 1
ATOM 1115 C C . ILE A 1 140 ? 9.088 -9.885 -25.024 1.00 89.94 140 ILE A C 1
ATOM 1117 O O . ILE A 1 140 ? 9.455 -10.282 -26.136 1.00 89.94 140 ILE A O 1
ATOM 1121 N N . PRO A 1 141 ? 7.966 -9.151 -24.869 1.00 88.00 141 PRO A N 1
ATOM 1122 C CA . PRO A 1 141 ? 7.063 -8.862 -25.976 1.00 88.00 141 PRO A CA 1
ATOM 1123 C C . PRO A 1 141 ? 7.718 -8.078 -27.119 1.00 88.00 141 PRO A C 1
ATOM 1125 O O . PRO A 1 141 ? 8.635 -7.268 -26.932 1.00 88.00 141 PRO A O 1
ATOM 1128 N N . ARG A 1 142 ? 7.189 -8.286 -28.329 1.00 84.38 142 ARG A N 1
ATOM 1129 C CA . ARG A 1 142 ? 7.659 -7.600 -29.537 1.00 84.38 142 ARG A CA 1
ATOM 1130 C C . ARG A 1 142 ? 7.236 -6.134 -29.568 1.00 84.38 142 ARG A C 1
ATOM 1132 O O . ARG A 1 142 ? 6.210 -5.749 -29.016 1.00 84.38 142 ARG A O 1
ATOM 1139 N N . GLY A 1 143 ? 8.033 -5.354 -30.296 1.00 81.75 143 GLY A N 1
ATOM 1140 C CA . GLY A 1 143 ? 7.685 -4.016 -30.761 1.00 81.75 143 GLY A CA 1
ATOM 1141 C C . GLY A 1 143 ? 6.579 -4.001 -31.818 1.00 81.75 143 GLY A C 1
ATOM 1142 O O . GLY A 1 143 ? 6.069 -5.042 -32.229 1.00 81.75 143 GLY A O 1
ATOM 1143 N N . LYS A 1 144 ? 6.258 -2.798 -32.299 1.00 86.94 144 LYS A N 1
ATOM 1144 C CA . LYS A 1 144 ? 5.145 -2.521 -33.227 1.00 86.94 144 LYS A CA 1
ATOM 1145 C C . LYS A 1 144 ? 5.225 -3.216 -34.596 1.00 86.94 144 LYS A C 1
ATOM 1147 O O . LYS A 1 144 ? 4.215 -3.307 -35.286 1.00 86.94 144 LYS A O 1
ATOM 1152 N N . ASN A 1 145 ? 6.398 -3.714 -34.976 1.00 86.88 145 ASN A N 1
ATOM 1153 C CA . ASN A 1 145 ? 6.670 -4.315 -36.278 1.00 86.88 145 ASN A CA 1
ATOM 1154 C C . ASN A 1 145 ? 6.484 -3.340 -37.465 1.00 86.88 145 ASN A C 1
ATOM 1156 O O . ASN A 1 145 ? 5.796 -3.619 -38.447 1.00 86.88 145 ASN A O 1
ATOM 1160 N N . SER A 1 146 ? 7.073 -2.153 -37.340 1.00 88.44 146 SER A N 1
ATOM 1161 C CA . SER A 1 146 ? 6.998 -1.080 -38.330 1.00 88.44 146 SER A CA 1
ATOM 1162 C C . SER A 1 146 ? 7.919 -1.327 -39.527 1.00 88.44 146 SER A C 1
ATOM 1164 O O . SER A 1 146 ? 9.084 -1.686 -39.365 1.00 88.44 146 SER A O 1
ATOM 1166 N N . LYS A 1 147 ? 7.411 -1.046 -40.734 1.00 90.25 147 LYS A N 1
ATOM 1167 C CA . LYS A 1 147 ? 8.182 -1.063 -41.994 1.00 90.25 147 LYS A CA 1
ATOM 1168 C C . LYS A 1 147 ? 8.777 0.296 -42.366 1.00 90.25 147 LYS A C 1
ATOM 1170 O O . LYS A 1 147 ? 9.651 0.379 -43.223 1.00 90.25 147 LYS A O 1
ATOM 1175 N N . GLU A 1 148 ? 8.306 1.359 -41.731 1.00 89.38 148 GLU A N 1
ATOM 1176 C CA . GLU A 1 148 ? 8.807 2.717 -41.899 1.00 89.38 148 GLU A CA 1
ATOM 1177 C C . GLU A 1 148 ? 8.601 3.521 -40.614 1.00 89.38 148 GLU A C 1
ATOM 1179 O O . GLU A 1 148 ? 7.745 3.189 -39.788 1.00 89.38 148 GLU A O 1
ATOM 1184 N N . PHE A 1 149 ? 9.403 4.569 -40.448 1.00 84.19 149 PHE A N 1
ATOM 1185 C CA . PHE A 1 149 ? 9.324 5.496 -39.325 1.00 84.19 149 PHE A CA 1
ATOM 1186 C C . PHE A 1 149 ? 9.381 6.934 -39.818 1.00 84.19 149 PHE A C 1
ATOM 1188 O O . PHE A 1 149 ? 10.014 7.231 -40.829 1.00 84.19 149 PHE A O 1
ATOM 1195 N N . GLU A 1 150 ? 8.759 7.832 -39.066 1.00 81.62 150 GLU A N 1
ATOM 1196 C CA . GLU A 1 150 ? 8.872 9.268 -39.278 1.00 81.62 150 GLU A CA 1
ATOM 1197 C C . GLU A 1 150 ? 9.824 9.854 -38.234 1.00 81.62 150 GLU A C 1
ATOM 1199 O O . GLU A 1 150 ? 9.604 9.709 -37.027 1.00 81.62 150 GLU A O 1
ATOM 1204 N N . ILE A 1 151 ? 10.906 10.477 -38.697 1.00 74.06 151 ILE A N 1
ATOM 1205 C CA . ILE A 1 151 ? 11.939 11.082 -37.853 1.00 74.06 151 ILE A CA 1
ATOM 1206 C C . ILE A 1 151 ? 12.209 12.484 -38.387 1.00 74.06 151 ILE A C 1
ATOM 1208 O O . ILE A 1 151 ? 12.549 12.645 -39.555 1.00 74.06 151 ILE A O 1
ATOM 1212 N N . GLU A 1 152 ? 12.007 13.501 -37.544 1.00 72.44 152 GLU A N 1
ATOM 1213 C CA . GLU A 1 152 ? 12.201 14.920 -37.900 1.00 72.44 152 GLU A CA 1
ATOM 1214 C C . GLU A 1 152 ? 11.468 15.332 -39.200 1.00 72.44 152 GLU A C 1
ATOM 1216 O O . GLU A 1 152 ? 11.997 16.075 -40.025 1.00 72.44 152 GLU A O 1
ATOM 1221 N N . GLY A 1 153 ? 10.251 14.812 -39.415 1.00 73.25 153 GLY A N 1
ATOM 1222 C CA . GLY A 1 153 ? 9.440 15.080 -40.613 1.00 73.25 153 GLY A CA 1
ATOM 1223 C C . GLY A 1 153 ? 9.894 14.340 -41.879 1.00 73.25 153 GLY A C 1
ATOM 1224 O O . GLY A 1 153 ? 9.423 14.641 -42.974 1.00 73.25 153 GLY A O 1
ATOM 1225 N N . LYS A 1 154 ? 10.818 13.377 -41.759 1.00 74.56 154 LYS A N 1
ATOM 1226 C CA . LYS A 1 154 ? 11.302 12.538 -42.863 1.00 74.56 154 LYS A CA 1
ATOM 1227 C C . LYS A 1 154 ? 10.865 11.088 -42.666 1.00 74.56 154 LYS A C 1
ATOM 1229 O O . LYS A 1 154 ? 11.085 10.503 -41.607 1.00 74.56 154 LYS A O 1
ATOM 1234 N N . THR A 1 155 ? 10.308 10.482 -43.714 1.00 83.75 155 THR A N 1
ATOM 1235 C CA . THR A 1 155 ? 9.995 9.047 -43.741 1.00 83.75 155 THR A CA 1
ATOM 1236 C C . THR A 1 155 ? 11.247 8.230 -44.041 1.00 83.75 155 THR A C 1
ATOM 1238 O O . THR A 1 155 ? 11.914 8.439 -45.057 1.00 83.75 155 THR A O 1
ATOM 1241 N N . ILE A 1 156 ? 11.542 7.270 -43.172 1.00 83.19 156 ILE A N 1
ATOM 1242 C CA . ILE A 1 156 ? 12.664 6.342 -43.285 1.00 83.19 156 ILE A CA 1
ATOM 1243 C C . ILE A 1 156 ? 12.091 4.941 -43.440 1.00 83.19 156 ILE A C 1
ATOM 1245 O O . ILE A 1 156 ? 11.451 4.416 -42.529 1.00 83.19 156 ILE A O 1
ATOM 1249 N N . ARG A 1 157 ? 12.309 4.345 -44.614 1.00 88.81 157 ARG A N 1
ATOM 1250 C CA . ARG A 1 157 ? 11.898 2.969 -44.906 1.00 88.81 157 ARG A CA 1
ATOM 1251 C C . ARG A 1 157 ? 12.905 1.997 -44.318 1.00 88.81 157 ARG A C 1
ATOM 1253 O O . ARG A 1 157 ? 14.109 2.193 -44.456 1.00 88.81 157 ARG A O 1
ATOM 1260 N N . ILE A 1 158 ? 12.401 0.950 -43.683 1.00 91.12 158 ILE A N 1
ATOM 1261 C CA . ILE A 1 158 ? 13.232 -0.107 -43.127 1.00 91.12 158 ILE A CA 1
ATOM 1262 C C . ILE A 1 158 ? 13.637 -1.074 -44.232 1.00 91.12 158 ILE A C 1
ATOM 1264 O O . ILE A 1 158 ? 12.798 -1.567 -44.983 1.00 91.12 158 ILE A O 1
ATOM 1268 N N . SER A 1 159 ? 14.936 -1.342 -44.308 1.00 91.44 159 SER A N 1
ATOM 1269 C CA . SER A 1 159 ? 15.527 -2.315 -45.217 1.00 91.44 159 SER A CA 1
ATOM 1270 C C . SER A 1 159 ? 16.650 -3.084 -44.517 1.00 91.44 159 SER A C 1
ATOM 1272 O O . SER A 1 159 ? 17.130 -2.671 -43.453 1.00 91.44 159 SER A O 1
ATOM 1274 N N . ARG A 1 160 ? 17.081 -4.201 -45.117 1.00 90.50 160 ARG A N 1
ATOM 1275 C CA . ARG A 1 160 ? 18.195 -5.010 -44.595 1.00 90.50 160 ARG A CA 1
ATOM 1276 C C . ARG A 1 160 ? 19.485 -4.181 -44.561 1.00 90.50 160 ARG A C 1
ATOM 1278 O O . ARG A 1 160 ? 20.206 -4.202 -43.569 1.00 90.50 160 ARG A O 1
ATOM 1285 N N . GLU A 1 161 ? 19.721 -3.398 -45.609 1.00 89.19 161 GLU A N 1
ATOM 1286 C CA . GLU A 1 161 ? 20.867 -2.502 -45.796 1.00 89.19 161 GLU A CA 1
ATOM 1287 C C . GLU A 1 161 ? 20.927 -1.441 -44.694 1.00 89.19 161 GLU A C 1
ATOM 1289 O O . GLU A 1 161 ? 21.956 -1.283 -44.036 1.00 89.19 161 GLU A O 1
ATOM 1294 N N . LEU A 1 162 ? 19.799 -0.771 -44.419 1.00 89.25 162 LEU A N 1
ATOM 1295 C CA . LEU A 1 162 ? 19.711 0.226 -43.353 1.00 89.25 162 LEU A CA 1
ATOM 1296 C C . LEU A 1 162 ? 19.999 -0.390 -41.979 1.00 89.25 162 LEU A C 1
ATOM 1298 O O . LEU A 1 162 ? 20.734 0.192 -41.185 1.00 89.25 162 LEU A O 1
ATOM 1302 N N . MET A 1 163 ? 19.436 -1.565 -41.687 1.00 92.50 163 MET A N 1
ATOM 1303 C CA . MET A 1 163 ? 19.650 -2.234 -40.401 1.00 92.50 163 MET A CA 1
ATOM 1304 C C . MET A 1 163 ? 21.113 -2.624 -40.205 1.00 92.50 163 MET A C 1
ATOM 1306 O O . MET A 1 163 ? 21.695 -2.301 -39.168 1.00 92.50 163 MET A O 1
ATOM 1310 N N . ARG A 1 164 ? 21.739 -3.229 -41.223 1.00 91.00 164 ARG A N 1
ATOM 1311 C CA . ARG A 1 164 ? 23.175 -3.541 -41.208 1.00 91.00 164 ARG A CA 1
ATOM 1312 C C . ARG A 1 164 ? 24.015 -2.288 -41.014 1.00 91.00 164 ARG A C 1
ATOM 1314 O O . ARG A 1 164 ? 24.927 -2.303 -40.194 1.00 91.00 164 ARG A O 1
ATOM 1321 N N . PHE A 1 165 ? 23.689 -1.209 -41.727 1.00 90.00 165 PHE A N 1
ATOM 1322 C CA . PHE A 1 165 ? 24.375 0.072 -41.603 1.00 90.00 165 PHE A CA 1
ATOM 1323 C C . PHE A 1 165 ? 24.304 0.625 -40.183 1.00 90.00 165 PHE A C 1
ATOM 1325 O O . PHE A 1 165 ? 25.338 0.974 -39.628 1.00 90.00 165 PHE A O 1
ATOM 1332 N N . LEU A 1 166 ? 23.115 0.664 -39.575 1.00 90.81 166 LEU A N 1
ATOM 1333 C CA . LEU A 1 166 ? 22.937 1.140 -38.201 1.00 90.81 166 LEU A CA 1
ATOM 1334 C C . LEU A 1 166 ? 23.709 0.279 -37.197 1.00 90.81 166 LEU A C 1
ATOM 1336 O O . LEU A 1 166 ? 24.333 0.819 -36.285 1.00 90.81 166 LEU A O 1
ATOM 1340 N N . GLY A 1 167 ? 23.713 -1.043 -37.391 1.00 91.88 167 GLY A N 1
ATOM 1341 C CA . GLY A 1 167 ? 24.520 -1.961 -36.593 1.00 91.88 167 GLY A CA 1
ATOM 1342 C C . GLY A 1 167 ? 26.013 -1.665 -36.730 1.00 91.88 167 GLY A C 1
ATOM 1343 O O . GLY A 1 167 ? 26.710 -1.496 -35.736 1.00 91.88 167 GLY A O 1
ATOM 1344 N N . THR A 1 168 ? 26.520 -1.520 -37.954 1.00 90.62 168 THR A N 1
ATOM 1345 C CA . THR A 1 168 ? 27.939 -1.212 -38.181 1.00 90.62 168 THR A CA 1
ATOM 1346 C C . THR A 1 168 ? 28.319 0.183 -37.689 1.00 90.62 168 THR A C 1
ATOM 1348 O O . THR A 1 168 ? 29.389 0.355 -37.109 1.00 90.62 168 THR A O 1
ATOM 1351 N N . PHE A 1 169 ? 27.443 1.176 -37.847 1.00 90.25 169 PHE A N 1
ATOM 1352 C CA . PHE A 1 169 ? 27.643 2.514 -37.299 1.00 90.25 169 PHE A CA 1
ATOM 1353 C C . PHE A 1 169 ? 27.822 2.470 -35.779 1.00 90.25 169 PHE A C 1
ATOM 1355 O O . PHE A 1 169 ? 28.740 3.095 -35.255 1.00 90.25 169 PHE A O 1
ATOM 1362 N N . LEU A 1 170 ? 27.007 1.680 -35.080 1.00 90.25 170 LEU A N 1
ATOM 1363 C CA . LEU A 1 170 ? 27.132 1.511 -33.635 1.00 90.25 170 LEU A CA 1
ATOM 1364 C C . LEU A 1 170 ? 28.451 0.827 -33.232 1.00 90.25 170 LEU A C 1
ATOM 1366 O O . LEU A 1 170 ? 28.980 1.110 -32.161 1.00 90.25 170 LEU A O 1
ATOM 1370 N N . ALA A 1 171 ? 28.995 -0.050 -34.082 1.00 89.12 171 ALA A N 1
ATOM 1371 C CA . ALA A 1 171 ? 30.254 -0.750 -33.826 1.00 89.12 171 ALA A CA 1
ATOM 1372 C C . ALA A 1 171 ? 31.493 0.130 -34.067 1.00 89.12 171 ALA A C 1
ATOM 1374 O O . ALA A 1 171 ? 32.390 0.175 -33.228 1.00 89.12 171 ALA A O 1
ATOM 1375 N N . VAL A 1 172 ? 31.555 0.815 -35.214 1.00 89.50 172 VAL A N 1
ATOM 1376 C CA . VAL A 1 172 ? 32.790 1.455 -35.715 1.00 89.50 172 VAL A CA 1
ATOM 1377 C C . VAL A 1 172 ? 32.592 2.861 -36.293 1.00 89.50 172 VAL A C 1
ATOM 1379 O O . VAL A 1 172 ? 33.536 3.481 -36.787 1.00 89.50 172 VAL A O 1
ATOM 1382 N N . GLY A 1 173 ? 31.363 3.371 -36.278 1.00 89.44 173 GLY A N 1
ATOM 1383 C CA . GLY A 1 173 ? 31.005 4.644 -36.892 1.00 89.44 173 GLY A CA 1
ATOM 1384 C C . GLY A 1 173 ? 31.287 5.848 -36.017 1.00 89.44 173 GLY A C 1
ATOM 1385 O O . GLY A 1 173 ? 31.253 5.752 -34.802 1.00 89.44 173 GLY A O 1
ATOM 1386 N N . GLU A 1 174 ? 31.546 6.994 -36.633 1.00 88.75 174 GLU A N 1
ATOM 1387 C CA . GLU A 1 174 ? 31.721 8.329 -36.058 1.00 88.75 174 GLU A CA 1
ATOM 1388 C C . GLU A 1 174 ? 30.987 9.358 -36.915 1.00 88.75 174 GLU A C 1
ATOM 1390 O O . GLU A 1 174 ? 30.751 9.128 -38.098 1.00 88.75 174 GLU A O 1
ATOM 1395 N N . ILE A 1 175 ? 30.648 10.509 -36.331 1.00 85.88 175 ILE A N 1
ATOM 1396 C CA . ILE A 1 175 ? 30.118 11.651 -37.081 1.00 85.88 175 ILE A CA 1
ATOM 1397 C C . ILE A 1 175 ? 31.178 12.749 -37.059 1.00 85.88 175 ILE A C 1
ATOM 1399 O O . ILE A 1 175 ? 31.569 13.199 -35.981 1.00 85.88 175 ILE A O 1
ATOM 1403 N N . ARG A 1 176 ? 31.653 13.161 -38.237 1.00 84.62 176 ARG A N 1
ATOM 1404 C CA . ARG A 1 176 ? 32.662 14.217 -38.416 1.00 84.62 176 ARG A CA 1
ATOM 1405 C C . ARG A 1 176 ? 32.170 15.187 -39.485 1.00 84.62 176 ARG A C 1
ATOM 1407 O O . ARG A 1 176 ? 31.836 14.755 -40.580 1.00 84.62 176 ARG A O 1
ATOM 1414 N N . ASP A 1 177 ? 32.068 16.471 -39.145 1.00 81.31 177 ASP A N 1
ATOM 1415 C CA . ASP A 1 177 ? 31.627 17.542 -40.057 1.00 81.31 177 ASP A CA 1
ATOM 1416 C C . ASP A 1 177 ? 30.293 17.267 -40.786 1.00 81.31 177 ASP A C 1
ATOM 1418 O O . ASP A 1 177 ? 30.090 17.671 -41.926 1.00 81.31 177 ASP A O 1
ATOM 1422 N N . GLY A 1 178 ? 29.363 16.567 -40.126 1.00 76.94 178 GLY A N 1
ATOM 1423 C CA . GLY A 1 178 ? 28.063 16.198 -40.705 1.00 76.94 178 GLY A CA 1
ATOM 1424 C C . GLY A 1 178 ? 28.081 14.945 -41.588 1.00 76.94 178 GLY A C 1
ATOM 1425 O O . GLY A 1 178 ? 27.023 14.525 -42.047 1.00 76.94 178 GLY A O 1
ATOM 1426 N N . GLU A 1 179 ? 29.240 14.311 -41.777 1.00 83.94 179 GLU A N 1
ATOM 1427 C CA . GLU A 1 179 ? 29.400 13.049 -42.504 1.00 83.94 179 GLU A CA 1
ATOM 1428 C C . GLU A 1 179 ? 29.537 11.870 -41.532 1.00 83.94 179 GLU A C 1
ATOM 1430 O O . GLU A 1 179 ? 30.079 12.004 -40.429 1.00 83.94 179 GLU A O 1
ATOM 1435 N N . ILE A 1 180 ? 29.067 10.693 -41.951 1.00 87.31 180 ILE A N 1
ATOM 1436 C CA . ILE A 1 180 ? 29.295 9.450 -41.210 1.00 87.31 180 ILE A CA 1
ATOM 1437 C C . ILE A 1 180 ? 30.610 8.839 -41.684 1.00 87.31 180 ILE A C 1
ATOM 1439 O O . ILE A 1 180 ? 30.792 8.588 -42.874 1.00 87.31 180 ILE A O 1
ATOM 1443 N N . VAL A 1 181 ? 31.507 8.555 -40.745 1.00 89.69 181 VAL A N 1
ATOM 1444 C CA . VAL A 1 181 ? 32.805 7.925 -40.991 1.00 89.69 181 VAL A CA 1
ATOM 1445 C C . VAL A 1 181 ? 32.866 6.606 -40.231 1.00 89.69 181 VAL A C 1
ATOM 1447 O O . VAL A 1 181 ? 32.875 6.603 -39.006 1.00 89.69 181 VAL A O 1
ATOM 1450 N N . LEU A 1 182 ? 32.914 5.482 -40.939 1.00 90.38 182 LEU A N 1
ATOM 1451 C CA . LEU A 1 182 ? 33.099 4.152 -40.356 1.00 90.38 182 LEU A CA 1
ATOM 1452 C C . LEU A 1 182 ? 34.576 3.771 -40.454 1.00 90.38 182 LEU A C 1
ATOM 1454 O O . LEU A 1 182 ? 35.127 3.776 -41.554 1.00 90.38 182 LEU A O 1
ATOM 1458 N N . ASN A 1 183 ? 35.221 3.472 -39.328 1.00 90.50 183 ASN A N 1
ATOM 1459 C CA . ASN A 1 183 ? 36.656 3.179 -39.284 1.00 90.50 183 ASN A CA 1
ATOM 1460 C C . ASN A 1 183 ? 36.903 1.682 -39.086 1.00 90.50 183 ASN A C 1
ATOM 1462 O O . ASN A 1 183 ? 36.568 1.132 -38.043 1.00 90.50 183 ASN A O 1
ATOM 1466 N N . PHE A 1 184 ? 37.524 1.038 -40.068 1.00 89.38 184 PHE A N 1
ATOM 1467 C CA . PHE A 1 184 ? 37.821 -0.393 -40.046 1.00 89.38 184 PHE A CA 1
ATOM 1468 C C . PHE A 1 184 ? 39.287 -0.657 -39.685 1.00 89.38 184 PHE A C 1
ATOM 1470 O O . PHE A 1 184 ? 40.136 0.230 -39.788 1.00 89.38 184 PHE A O 1
ATOM 1477 N N . GLU A 1 185 ? 39.610 -1.883 -39.279 1.00 87.25 185 GLU A N 1
ATOM 1478 C CA . GLU A 1 185 ? 40.981 -2.273 -38.924 1.00 87.25 185 GLU A CA 1
ATOM 1479 C C . GLU A 1 185 ? 41.908 -2.280 -40.147 1.00 87.25 185 GLU A C 1
ATOM 1481 O O . GLU A 1 185 ? 43.100 -1.995 -40.031 1.00 87.25 185 GLU A O 1
ATOM 1486 N N . SER A 1 186 ? 41.364 -2.561 -41.337 1.00 87.81 186 SER A N 1
ATOM 1487 C CA . SER A 1 186 ? 42.123 -2.608 -42.585 1.00 87.81 186 SER A CA 1
ATOM 1488 C C . SER A 1 186 ? 41.332 -2.065 -43.786 1.00 87.81 186 SER A C 1
ATOM 1490 O O . SER A 1 186 ? 40.097 -2.076 -43.786 1.00 87.81 186 SER A O 1
ATOM 1492 N N . PRO A 1 187 ? 42.021 -1.617 -44.856 1.00 84.94 187 PRO A N 1
ATOM 1493 C CA . PRO A 1 187 ? 41.373 -1.267 -46.122 1.00 84.94 187 PRO A CA 1
ATOM 1494 C C . PRO A 1 187 ? 40.585 -2.423 -46.752 1.00 84.94 187 PRO A C 1
ATOM 1496 O O . PRO A 1 187 ? 39.586 -2.183 -47.424 1.00 84.94 187 PRO A O 1
ATOM 1499 N N . ASP A 1 188 ? 41.007 -3.670 -46.537 1.00 85.38 188 ASP A N 1
ATOM 1500 C CA . ASP A 1 188 ? 40.311 -4.846 -47.068 1.00 85.38 188 ASP A CA 1
ATOM 1501 C C . ASP A 1 188 ? 38.958 -5.040 -46.376 1.00 85.38 188 ASP A C 1
ATOM 1503 O O . ASP A 1 188 ? 37.948 -5.225 -47.052 1.00 85.38 188 ASP A O 1
ATOM 1507 N N . GLN A 1 189 ? 38.910 -4.868 -45.050 1.00 85.44 189 GLN A N 1
ATOM 1508 C CA . GLN A 1 189 ? 37.666 -4.900 -44.278 1.00 85.44 189 GLN A CA 1
ATOM 1509 C C . GLN A 1 189 ? 36.707 -3.769 -44.698 1.00 85.44 189 GLN A C 1
ATOM 1511 O O . GLN A 1 189 ? 35.496 -3.975 -44.776 1.00 85.44 189 GLN A O 1
ATOM 1516 N N . ALA A 1 190 ? 37.242 -2.589 -45.034 1.00 84.50 190 ALA A N 1
ATOM 1517 C CA . ALA A 1 190 ? 36.455 -1.480 -45.575 1.00 84.50 190 ALA A CA 1
ATOM 1518 C C . ALA A 1 190 ? 35.849 -1.795 -46.958 1.00 84.50 190 ALA A C 1
ATOM 1520 O O . ALA A 1 190 ? 34.713 -1.403 -47.228 1.00 84.50 190 ALA A O 1
ATOM 1521 N N . ARG A 1 191 ? 36.566 -2.519 -47.834 1.00 82.88 191 ARG A N 1
ATOM 1522 C CA . ARG A 1 191 ? 36.028 -2.976 -49.132 1.00 82.88 191 ARG A CA 1
ATOM 1523 C C . ARG A 1 191 ? 34.968 -4.058 -48.958 1.00 82.88 191 ARG A C 1
ATOM 1525 O O . ARG A 1 191 ? 33.905 -3.956 -49.560 1.00 82.88 191 ARG A O 1
ATOM 1532 N N . GLU A 1 192 ? 35.222 -5.030 -48.088 1.00 83.38 192 GLU A N 1
ATOM 1533 C CA . GLU A 1 192 ? 34.259 -6.079 -47.739 1.00 83.38 192 GLU A CA 1
ATOM 1534 C C . GLU A 1 192 ? 32.949 -5.487 -47.195 1.00 83.38 192 GLU A C 1
ATOM 1536 O O . GLU A 1 192 ? 31.856 -5.944 -47.528 1.00 83.38 192 GLU A O 1
ATOM 1541 N N . TYR A 1 193 ? 33.045 -4.423 -46.392 1.00 84.81 193 TYR A N 1
ATOM 1542 C CA . TYR A 1 193 ? 31.874 -3.711 -45.895 1.00 84.81 193 TYR A CA 1
ATOM 1543 C C . TYR A 1 193 ? 31.007 -3.106 -47.009 1.00 84.81 193 TYR A C 1
ATOM 1545 O O . TYR A 1 193 ? 29.780 -3.148 -46.910 1.00 84.81 193 TYR A O 1
ATOM 1553 N N . LEU A 1 194 ? 31.605 -2.561 -48.074 1.00 79.62 194 LEU A N 1
ATOM 1554 C CA . LEU A 1 194 ? 30.830 -1.995 -49.185 1.00 79.62 194 LEU A CA 1
ATOM 1555 C C . LEU A 1 194 ? 29.979 -3.051 -49.887 1.00 79.62 194 LEU A C 1
ATOM 1557 O O . LEU A 1 194 ? 28.809 -2.803 -50.174 1.00 79.62 194 LEU A O 1
ATOM 1561 N N . GLU A 1 195 ? 30.552 -4.233 -50.117 1.00 76.50 195 GLU A N 1
ATOM 1562 C CA . GLU A 1 195 ? 29.827 -5.378 -50.677 1.00 76.50 195 GLU A CA 1
ATOM 1563 C C . GLU A 1 195 ? 28.731 -5.874 -49.719 1.00 76.50 195 GLU A C 1
ATOM 1565 O O . GLU A 1 195 ? 27.687 -6.362 -50.151 1.00 76.50 195 GLU A O 1
ATOM 1570 N N . TYR A 1 196 ? 28.950 -5.725 -48.411 1.00 78.12 196 TYR A N 1
ATOM 1571 C CA . TYR A 1 196 ? 28.043 -6.172 -47.357 1.00 78.12 196 TYR A CA 1
ATOM 1572 C C . TYR A 1 196 ? 26.819 -5.263 -47.138 1.00 78.12 196 TYR A C 1
ATOM 1574 O O . TYR A 1 196 ? 25.709 -5.770 -46.921 1.00 78.12 196 TYR A O 1
ATOM 1582 N N . VAL A 1 197 ? 27.016 -3.939 -47.131 1.00 78.88 197 VAL A N 1
ATOM 1583 C CA . VAL A 1 197 ? 25.982 -2.970 -46.734 1.00 78.88 197 VAL A CA 1
ATOM 1584 C C . VAL A 1 197 ? 25.039 -2.594 -47.875 1.00 78.88 197 VAL A C 1
ATOM 1586 O O . VAL A 1 197 ? 23.868 -2.355 -47.606 1.00 78.88 197 VAL A O 1
ATOM 1589 N N . GLY A 1 198 ? 25.514 -2.565 -49.127 1.00 71.81 198 GLY A N 1
ATOM 1590 C CA . GLY A 1 198 ? 24.669 -2.305 -50.301 1.00 71.81 198 GLY A CA 1
ATOM 1591 C C . GLY A 1 198 ? 24.029 -0.907 -50.362 1.00 71.81 198 GLY A C 1
ATOM 1592 O O . GLY A 1 198 ? 22.938 -0.771 -50.905 1.00 71.81 198 GLY A O 1
ATOM 1593 N N . ILE A 1 199 ? 24.666 0.122 -49.787 1.00 70.75 199 ILE A N 1
ATOM 1594 C CA . ILE A 1 199 ? 24.183 1.517 -49.794 1.00 70.75 199 ILE A CA 1
ATOM 1595 C C . ILE A 1 199 ? 24.969 2.349 -50.822 1.00 70.75 199 ILE A C 1
ATOM 1597 O O . ILE A 1 199 ? 26.201 2.333 -50.830 1.00 70.75 199 ILE A O 1
ATOM 1601 N N . ASP A 1 200 ? 24.251 3.114 -51.648 1.00 63.22 200 ASP A N 1
ATOM 1602 C CA . ASP A 1 200 ? 24.824 4.041 -52.632 1.00 63.22 200 ASP A CA 1
ATOM 1603 C C . ASP A 1 200 ? 25.458 5.287 -51.967 1.00 63.22 200 ASP A C 1
ATOM 1605 O O . ASP A 1 200 ? 25.120 5.656 -50.846 1.00 63.22 200 ASP A O 1
ATOM 1609 N N . ASN A 1 201 ? 26.352 5.997 -52.670 1.00 67.38 201 ASN A N 1
ATOM 1610 C CA . ASN A 1 201 ? 27.012 7.245 -52.217 1.00 67.38 201 ASN A CA 1
ATOM 1611 C C . ASN A 1 201 ? 28.059 7.108 -51.097 1.00 67.38 201 ASN A C 1
ATOM 1613 O O . ASN A 1 201 ? 28.285 8.037 -50.313 1.00 67.38 201 ASN A O 1
ATOM 1617 N N . ILE A 1 202 ? 28.760 5.978 -51.062 1.00 70.88 202 ILE A N 1
ATOM 1618 C CA . ILE A 1 202 ? 29.829 5.719 -50.101 1.00 70.88 202 ILE A CA 1
ATOM 1619 C C . ILE A 1 202 ? 31.212 5.846 -50.767 1.00 70.88 202 ILE A C 1
ATOM 1621 O O . ILE A 1 202 ? 31.429 5.359 -51.875 1.00 70.88 202 ILE A O 1
ATOM 1625 N N . LYS A 1 203 ? 32.173 6.496 -50.093 1.00 76.38 203 LYS A N 1
ATOM 1626 C CA . LYS A 1 203 ? 33.574 6.607 -50.546 1.00 76.38 203 LYS A CA 1
ATOM 1627 C C . LYS A 1 203 ? 34.528 5.931 -49.565 1.00 76.38 203 LYS A C 1
ATOM 1629 O O . LYS A 1 203 ? 34.421 6.153 -48.363 1.00 76.38 203 LYS A O 1
ATOM 1634 N N . ILE A 1 204 ? 35.508 5.180 -50.072 1.00 77.81 204 ILE A N 1
ATOM 1635 C CA . ILE A 1 204 ? 36.617 4.669 -49.251 1.00 77.81 204 ILE A CA 1
ATOM 1636 C C . ILE A 1 204 ? 37.749 5.689 -49.246 1.00 77.81 204 ILE A C 1
ATOM 1638 O O . ILE A 1 204 ? 38.165 6.183 -50.295 1.00 77.81 204 ILE A O 1
ATOM 1642 N N . LYS A 1 205 ? 38.285 5.958 -48.059 1.00 80.62 205 LYS A N 1
ATOM 1643 C CA . LYS A 1 205 ? 39.545 6.667 -47.866 1.00 80.62 205 LYS A CA 1
ATOM 1644 C C . LYS A 1 205 ? 40.385 5.869 -46.871 1.00 80.62 205 LYS A C 1
ATOM 1646 O O . LYS A 1 205 ? 40.087 5.859 -45.683 1.00 80.62 205 LYS A O 1
ATOM 1651 N N . ASN A 1 206 ? 41.435 5.208 -47.358 1.00 83.19 206 ASN A N 1
ATOM 1652 C CA . ASN A 1 206 ? 42.264 4.274 -46.586 1.00 83.19 206 ASN A CA 1
ATOM 1653 C C . ASN A 1 206 ? 41.436 3.114 -45.997 1.00 83.19 206 ASN A C 1
ATOM 1655 O O . ASN A 1 206 ? 40.876 2.322 -46.748 1.00 83.19 206 ASN A O 1
ATOM 1659 N N . ASN A 1 207 ? 41.367 3.014 -44.672 1.00 85.56 207 ASN A N 1
ATOM 1660 C CA . ASN A 1 207 ? 40.566 2.059 -43.906 1.00 85.56 207 ASN A CA 1
ATOM 1661 C C . ASN A 1 207 ? 39.225 2.648 -43.431 1.00 85.56 207 ASN A C 1
ATOM 1663 O O . ASN A 1 207 ? 38.520 2.016 -42.648 1.00 85.56 207 ASN A O 1
ATOM 1667 N N . SER A 1 208 ? 38.872 3.854 -43.877 1.00 86.94 208 SER A N 1
ATOM 1668 C CA . SER A 1 208 ? 37.631 4.523 -43.500 1.00 86.94 208 SER A CA 1
ATOM 1669 C C . SER A 1 208 ? 36.636 4.541 -44.652 1.00 86.94 208 SER A C 1
ATOM 1671 O O . SER A 1 208 ? 36.993 4.735 -45.818 1.00 86.94 208 SER A O 1
ATOM 1673 N N . VAL A 1 209 ? 35.365 4.402 -44.303 1.00 86.56 209 VAL A N 1
ATOM 1674 C CA . VAL A 1 209 ? 34.230 4.479 -45.215 1.00 86.56 209 VAL A CA 1
ATOM 1675 C C . VAL A 1 209 ? 33.416 5.718 -44.866 1.00 86.56 209 VAL A C 1
ATOM 1677 O O . VAL A 1 209 ? 32.942 5.857 -43.742 1.00 86.56 209 VAL A O 1
ATOM 1680 N N . ILE A 1 210 ? 33.284 6.631 -45.824 1.00 86.44 210 ILE A N 1
ATOM 1681 C CA . ILE A 1 210 ? 32.628 7.926 -45.647 1.00 86.44 210 ILE A CA 1
ATOM 1682 C C . ILE A 1 210 ? 31.278 7.894 -46.361 1.00 86.44 210 ILE A C 1
ATOM 1684 O O . ILE A 1 210 ? 31.222 7.717 -47.581 1.00 86.44 210 ILE A O 1
ATOM 1688 N N . CYS A 1 211 ? 30.204 8.090 -45.601 1.00 84.00 211 CYS A N 1
ATOM 1689 C CA . CYS A 1 211 ? 28.836 8.201 -46.090 1.00 84.00 211 CYS A CA 1
ATOM 1690 C C . CYS A 1 211 ? 28.366 9.658 -45.974 1.00 84.00 211 CYS A C 1
ATOM 1692 O O . CYS A 1 211 ? 28.340 10.234 -44.882 1.00 84.00 211 CYS A O 1
ATOM 1694 N N . LYS A 1 212 ? 28.001 10.245 -47.121 1.00 81.06 212 LYS A N 1
ATOM 1695 C CA . LYS A 1 212 ? 27.553 11.644 -47.252 1.00 81.06 212 LYS A CA 1
ATOM 1696 C C . LYS A 1 212 ? 26.033 11.776 -47.364 1.00 81.06 212 LYS A C 1
ATOM 1698 O O . LYS A 1 212 ? 25.531 12.684 -48.019 1.00 81.06 212 LYS A O 1
ATOM 1703 N N . ASP A 1 213 ? 25.295 10.844 -46.774 1.00 80.81 213 ASP A N 1
ATOM 1704 C CA . ASP A 1 213 ? 23.839 10.907 -46.746 1.00 80.81 213 ASP A CA 1
ATOM 1705 C C . ASP A 1 213 ? 23.380 11.721 -45.529 1.00 80.81 213 ASP A C 1
ATOM 1707 O O . ASP A 1 213 ? 23.486 11.278 -44.383 1.00 80.81 213 ASP A O 1
ATOM 1711 N N . GLU A 1 214 ? 22.853 12.921 -45.775 1.00 77.69 214 GLU A N 1
ATOM 1712 C CA . GLU A 1 214 ? 22.366 13.814 -44.719 1.00 77.69 214 GLU A CA 1
ATOM 1713 C C . GLU A 1 214 ? 21.232 13.203 -43.882 1.00 77.69 214 GLU A C 1
ATOM 1715 O O . GLU A 1 214 ? 21.098 13.519 -42.697 1.00 77.69 214 GLU A O 1
ATOM 1720 N N . LYS A 1 215 ? 20.391 12.338 -44.470 1.00 76.69 215 LYS A N 1
ATOM 1721 C CA . LYS A 1 215 ? 19.295 11.681 -43.743 1.00 76.69 215 LYS A CA 1
ATOM 1722 C C . LYS A 1 215 ? 19.853 10.633 -42.792 1.00 76.69 215 LYS A C 1
ATOM 1724 O O . LYS A 1 215 ? 19.439 10.600 -41.636 1.00 76.69 215 LYS A O 1
ATOM 1729 N N . LEU A 1 216 ? 20.806 9.819 -43.247 1.00 79.56 216 LEU A N 1
ATOM 1730 C CA . LEU A 1 216 ? 21.483 8.850 -42.385 1.00 79.56 216 LEU A CA 1
ATOM 1731 C C . LEU A 1 216 ? 22.316 9.547 -41.308 1.00 79.56 216 LEU A C 1
ATOM 1733 O O . LEU A 1 216 ? 22.291 9.103 -40.166 1.00 79.56 216 LEU A O 1
ATOM 1737 N N . ALA A 1 217 ? 22.997 10.649 -41.630 1.00 80.31 217 ALA A N 1
ATOM 1738 C CA . ALA A 1 217 ? 23.760 11.436 -40.661 1.00 80.31 217 ALA A CA 1
ATOM 1739 C C . ALA A 1 217 ? 22.870 12.035 -39.562 1.00 80.31 217 ALA A C 1
ATOM 1741 O O . ALA A 1 217 ? 23.192 11.908 -38.381 1.00 80.31 217 ALA A O 1
ATOM 1742 N N . SER A 1 218 ? 21.726 12.629 -39.927 1.00 78.44 218 SER A N 1
ATOM 1743 C CA . SER A 1 218 ? 20.711 13.104 -38.969 1.00 78.44 218 SER A CA 1
ATOM 1744 C C . SER A 1 218 ? 20.183 11.949 -38.107 1.00 78.44 218 SER A C 1
ATOM 1746 O O . SER A 1 218 ? 20.182 12.050 -36.878 1.00 78.44 218 SER A O 1
ATOM 1748 N N . LEU A 1 219 ? 19.856 10.808 -38.722 1.00 80.06 219 LEU A N 1
ATOM 1749 C CA . LEU A 1 219 ? 19.391 9.614 -38.018 1.00 80.06 219 LEU A CA 1
ATOM 1750 C C . LEU A 1 219 ? 20.428 9.090 -37.012 1.00 80.06 219 LEU A C 1
ATOM 1752 O O . LEU A 1 219 ? 20.116 8.890 -35.841 1.00 80.06 219 LEU A O 1
ATOM 1756 N N . ALA A 1 220 ? 21.669 8.899 -37.447 1.00 79.62 220 ALA A N 1
ATOM 1757 C CA . ALA A 1 220 ? 22.771 8.420 -36.621 1.00 79.62 220 ALA A CA 1
ATOM 1758 C C . ALA A 1 220 ? 23.071 9.383 -35.461 1.00 79.62 220 ALA A C 1
ATOM 1760 O O . ALA A 1 220 ? 23.282 8.956 -34.324 1.00 79.62 220 ALA A O 1
ATOM 1761 N N . LYS A 1 221 ? 23.011 10.697 -35.718 1.00 81.00 221 LYS A N 1
ATOM 1762 C CA . LYS A 1 221 ? 23.176 11.734 -34.692 1.00 81.00 221 LYS A CA 1
ATOM 1763 C C . LYS A 1 221 ? 22.066 11.690 -33.646 1.00 81.00 221 LYS A C 1
ATOM 1765 O O . LYS A 1 221 ? 22.347 11.920 -32.474 1.00 81.00 221 LYS A O 1
ATOM 1770 N N . SER A 1 222 ? 20.835 11.382 -34.056 1.00 75.81 222 SER A N 1
ATOM 1771 C CA . SER A 1 222 ? 19.678 11.341 -33.154 1.00 75.81 222 SER A CA 1
ATOM 1772 C C . SER A 1 222 ? 19.763 10.237 -32.090 1.00 75.81 222 SER A C 1
ATOM 1774 O O . SER A 1 222 ? 19.125 10.358 -31.047 1.00 75.81 222 SER A O 1
ATOM 1776 N N . PHE A 1 223 ? 20.569 9.191 -32.320 1.00 72.94 223 PHE A N 1
ATOM 1777 C CA . PHE A 1 223 ? 20.723 8.069 -31.387 1.00 72.94 223 PHE A CA 1
ATOM 1778 C C . PHE A 1 223 ? 22.106 7.993 -30.726 1.00 72.94 223 PHE A C 1
ATOM 1780 O O . PHE A 1 223 ? 22.218 7.457 -29.633 1.00 72.94 223 PHE A O 1
ATOM 1787 N N . GLY A 1 224 ? 23.161 8.562 -31.314 1.00 76.81 224 GLY A N 1
ATOM 1788 C CA . GLY A 1 224 ? 24.508 8.481 -30.734 1.00 76.81 224 GLY A CA 1
ATOM 1789 C C . GLY A 1 224 ? 25.098 7.062 -30.788 1.00 76.81 224 GLY A C 1
ATOM 1790 O O . GLY A 1 224 ? 24.697 6.256 -31.626 1.00 76.81 224 GLY A O 1
ATOM 1791 N N . LYS A 1 225 ? 26.090 6.765 -29.931 1.00 78.62 225 LYS A N 1
ATOM 1792 C CA . LYS A 1 225 ? 26.810 5.467 -29.923 1.00 78.62 225 LYS A CA 1
ATOM 1793 C C . LYS A 1 225 ? 26.635 4.620 -28.662 1.00 78.62 225 LYS A C 1
ATOM 1795 O O . LYS A 1 225 ? 27.116 3.493 -28.607 1.00 78.62 225 LYS A O 1
ATOM 1800 N N . ASP A 1 226 ? 25.981 5.159 -27.641 1.00 80.94 226 ASP A N 1
ATOM 1801 C CA . ASP A 1 226 ? 25.865 4.505 -26.332 1.00 80.94 226 ASP A CA 1
ATOM 1802 C C . ASP A 1 226 ? 24.523 3.789 -26.134 1.00 80.94 226 ASP A C 1
ATOM 1804 O O . ASP A 1 226 ? 24.223 3.319 -25.034 1.00 80.94 226 ASP A O 1
ATOM 1808 N N . CYS A 1 227 ? 23.700 3.711 -27.180 1.00 87.50 227 CYS A N 1
ATOM 1809 C CA . CYS A 1 227 ? 22.417 3.027 -27.158 1.00 87.50 227 CYS A CA 1
ATOM 1810 C C . CYS A 1 227 ? 22.080 2.401 -28.512 1.00 87.50 227 CYS A C 1
ATOM 1812 O O . CYS A 1 227 ? 22.547 2.831 -29.568 1.00 87.50 227 CYS A O 1
ATOM 1814 N N . VAL A 1 228 ? 21.244 1.366 -28.474 1.00 91.31 228 VAL A N 1
ATOM 1815 C CA . VAL A 1 228 ? 20.648 0.816 -29.694 1.00 91.31 228 VAL A CA 1
ATOM 1816 C C . VAL A 1 228 ? 19.548 1.779 -30.153 1.00 91.31 228 VAL A C 1
ATOM 1818 O O . VAL A 1 228 ? 18.699 2.149 -29.338 1.00 91.31 228 VAL A O 1
ATOM 1821 N N . PRO A 1 229 ? 19.493 2.160 -31.444 1.00 90.31 229 PRO A N 1
ATOM 1822 C CA . PRO A 1 229 ? 18.416 2.994 -31.963 1.00 90.31 229 PRO A CA 1
ATOM 1823 C C . PRO A 1 229 ? 17.035 2.427 -31.621 1.00 90.31 229 PRO A C 1
ATOM 1825 O O . PRO A 1 229 ? 16.737 1.270 -31.927 1.00 90.31 229 PRO A O 1
ATOM 1828 N N . TRP A 1 230 ? 16.158 3.244 -31.029 1.00 88.38 230 TRP A N 1
ATOM 1829 C CA . TRP A 1 230 ? 14.852 2.779 -30.539 1.00 88.38 230 TRP A CA 1
ATOM 1830 C C . TRP A 1 230 ? 13.985 2.130 -31.637 1.00 88.38 230 TRP A C 1
ATOM 1832 O O . TRP A 1 230 ? 13.171 1.245 -31.364 1.00 88.38 230 TRP A O 1
ATOM 1842 N N . ILE A 1 231 ? 14.187 2.528 -32.899 1.00 91.06 231 ILE A N 1
ATOM 1843 C CA . ILE A 1 231 ? 13.513 1.945 -34.067 1.00 91.06 231 ILE A CA 1
ATOM 1844 C C . ILE A 1 231 ? 13.778 0.441 -34.198 1.00 91.06 231 ILE A C 1
ATOM 1846 O O . ILE A 1 231 ? 12.874 -0.303 -34.566 1.00 91.06 231 ILE A O 1
ATOM 1850 N N . VAL A 1 232 ? 14.967 -0.033 -33.811 1.00 93.94 232 VAL A N 1
ATOM 1851 C CA . VAL A 1 232 ? 15.369 -1.444 -33.921 1.00 93.94 232 VAL A CA 1
ATOM 1852 C C . VAL A 1 232 ? 14.516 -2.329 -33.009 1.00 93.94 232 VAL A C 1
ATOM 1854 O O . VAL A 1 232 ? 14.150 -3.437 -33.385 1.00 93.94 232 VAL A O 1
ATOM 1857 N N . PHE A 1 233 ? 14.075 -1.832 -31.852 1.00 93.69 233 PHE A N 1
ATOM 1858 C CA . PHE A 1 233 ? 13.154 -2.573 -30.977 1.00 93.69 233 PHE A CA 1
ATOM 1859 C C . PHE A 1 233 ? 11.764 -2.769 -31.604 1.00 93.69 233 PHE A C 1
ATOM 1861 O O . PHE A 1 233 ? 10.999 -3.646 -31.183 1.00 93.69 233 PHE A O 1
ATOM 1868 N N . ASN A 1 234 ? 11.441 -1.986 -32.637 1.00 94.38 234 ASN A N 1
ATOM 1869 C CA . ASN A 1 234 ? 10.116 -1.875 -33.238 1.00 94.38 234 ASN A CA 1
ATOM 1870 C C . ASN A 1 234 ? 10.002 -2.420 -34.661 1.00 94.38 234 ASN A C 1
ATOM 1872 O O . ASN A 1 234 ? 8.917 -2.321 -35.225 1.00 94.38 234 ASN A O 1
ATOM 1876 N N . VAL A 1 235 ? 11.050 -3.017 -35.221 1.00 93.81 235 VAL A N 1
ATOM 1877 C CA . VAL A 1 235 ? 10.999 -3.703 -36.526 1.00 93.81 235 VAL A CA 1
ATOM 1878 C C . VAL A 1 235 ? 10.747 -5.207 -36.368 1.00 93.81 235 VAL A C 1
ATOM 1880 O O . VAL A 1 235 ? 10.726 -5.727 -35.242 1.00 93.81 235 VAL A O 1
ATOM 1883 N N . ASP A 1 236 ? 10.516 -5.903 -37.485 1.00 90.62 236 ASP A N 1
ATOM 1884 C CA . ASP A 1 236 ? 10.364 -7.359 -37.480 1.00 90.62 236 ASP A CA 1
ATOM 1885 C C . ASP A 1 236 ? 11.639 -8.070 -36.995 1.00 90.62 236 ASP A C 1
ATOM 1887 O O . ASP A 1 236 ? 12.721 -7.500 -36.821 1.00 90.62 236 ASP A O 1
ATOM 1891 N N . ARG A 1 237 ? 11.479 -9.369 -36.757 1.00 89.12 237 ARG A N 1
ATOM 1892 C CA . ARG A 1 237 ? 12.542 -10.263 -36.310 1.00 89.12 237 ARG A CA 1
ATOM 1893 C C . ARG A 1 237 ? 13.725 -10.304 -37.283 1.00 89.12 237 ARG A C 1
ATOM 1895 O O . ARG A 1 237 ? 14.862 -10.335 -36.823 1.00 89.12 237 ARG A O 1
ATOM 1902 N N . GLU A 1 238 ? 13.479 -10.317 -38.591 1.00 89.12 238 GLU A N 1
ATOM 1903 C CA . GLU A 1 238 ? 14.556 -10.377 -39.585 1.00 89.12 238 GLU A CA 1
ATOM 1904 C C . GLU A 1 238 ? 15.389 -9.097 -39.553 1.00 89.12 238 GLU A C 1
ATOM 1906 O O . GLU A 1 238 ? 16.610 -9.159 -39.465 1.00 89.12 238 GLU A O 1
ATOM 1911 N N . MET A 1 239 ? 14.745 -7.934 -39.522 1.00 93.00 239 MET A N 1
ATOM 1912 C CA . MET A 1 239 ? 15.406 -6.633 -39.479 1.00 93.00 239 MET A CA 1
ATOM 1913 C C . MET A 1 239 ? 16.248 -6.454 -38.207 1.00 93.00 239 MET A C 1
ATOM 1915 O O . MET A 1 239 ? 17.355 -5.919 -38.272 1.00 93.00 239 MET A O 1
ATOM 1919 N N . LYS A 1 240 ? 15.787 -6.973 -37.060 1.00 92.56 240 LYS A N 1
ATOM 1920 C CA . LYS A 1 240 ? 16.588 -7.029 -35.820 1.00 92.56 240 LYS A CA 1
ATOM 1921 C C . LYS A 1 240 ? 17.842 -7.885 -35.977 1.00 92.56 240 LYS A C 1
ATOM 1923 O O . LYS A 1 240 ? 18.913 -7.488 -35.523 1.00 92.56 240 LYS A O 1
ATOM 1928 N N . ILE A 1 241 ? 17.713 -9.046 -36.618 1.00 91.25 241 ILE A N 1
ATOM 1929 C CA . ILE A 1 241 ? 18.845 -9.935 -36.903 1.00 91.25 241 ILE A CA 1
ATOM 1930 C C . ILE A 1 241 ? 19.842 -9.237 -37.834 1.00 91.25 241 ILE A C 1
ATOM 1932 O O . ILE A 1 241 ? 21.039 -9.285 -37.573 1.00 91.25 241 ILE A O 1
ATOM 1936 N N . GLU A 1 242 ? 19.378 -8.539 -38.873 1.00 92.00 242 GLU A N 1
ATOM 1937 C CA . GLU A 1 242 ? 20.256 -7.797 -39.788 1.00 92.00 242 GLU A CA 1
ATOM 1938 C C . GLU A 1 242 ? 21.011 -6.656 -39.090 1.00 92.00 242 GLU A C 1
ATOM 1940 O O . GLU A 1 242 ? 22.197 -6.446 -39.358 1.00 92.00 242 GLU A O 1
ATOM 1945 N N . PHE A 1 243 ? 20.371 -5.976 -38.135 1.00 93.94 243 PHE A N 1
ATOM 1946 C CA . PHE A 1 243 ? 21.043 -5.005 -37.273 1.00 93.94 243 PHE A CA 1
ATOM 1947 C C . PHE A 1 243 ? 22.146 -5.660 -36.432 1.00 93.94 243 PHE A C 1
ATOM 1949 O O . PHE A 1 243 ? 23.290 -5.201 -36.440 1.00 93.94 243 PHE A O 1
ATOM 1956 N N . LEU A 1 244 ? 21.832 -6.769 -35.752 1.00 92.25 244 LEU A N 1
ATOM 1957 C CA . LEU A 1 244 ? 22.802 -7.497 -34.932 1.00 92.25 244 LEU A CA 1
ATOM 1958 C C . LEU A 1 244 ? 23.966 -8.049 -35.764 1.00 92.25 244 LEU A C 1
ATOM 1960 O O . LEU A 1 244 ? 25.108 -7.926 -35.332 1.00 92.25 244 LEU A O 1
ATOM 1964 N N . LYS A 1 245 ? 23.718 -8.576 -36.971 1.00 89.81 245 LYS A N 1
ATOM 1965 C CA . LYS A 1 245 ? 24.775 -8.994 -37.911 1.00 89.81 245 LYS A CA 1
ATOM 1966 C C . LYS A 1 245 ? 25.716 -7.834 -38.236 1.00 89.81 245 LYS A C 1
ATOM 1968 O O . LYS A 1 245 ? 26.933 -7.991 -38.178 1.00 89.81 245 LYS A O 1
ATOM 1973 N N . GLY A 1 246 ? 25.159 -6.659 -38.552 1.00 89.94 246 GLY A N 1
ATOM 1974 C CA . GLY A 1 246 ? 25.938 -5.449 -38.838 1.00 89.94 246 GLY A CA 1
ATOM 1975 C C . GLY A 1 246 ? 26.812 -5.005 -37.670 1.00 89.94 246 GLY A C 1
ATOM 1976 O O . GLY A 1 246 ? 27.933 -4.550 -37.888 1.00 89.94 246 GLY A O 1
ATOM 1977 N N . TYR A 1 247 ? 26.320 -5.174 -36.445 1.00 90.31 247 TYR A N 1
ATOM 1978 C CA . TYR A 1 247 ? 27.046 -4.826 -35.232 1.00 90.31 247 TYR A CA 1
ATOM 1979 C C . TYR A 1 247 ? 28.113 -5.871 -34.864 1.00 90.31 247 TYR A C 1
ATOM 1981 O O . TYR A 1 247 ? 29.287 -5.531 -34.719 1.00 90.31 247 TYR A O 1
ATOM 1989 N N . PHE A 1 248 ? 27.752 -7.156 -34.787 1.00 88.62 248 PHE A N 1
ATOM 1990 C CA . PHE A 1 248 ? 28.672 -8.228 -34.392 1.00 88.62 248 PHE A CA 1
ATOM 1991 C C . PHE A 1 248 ? 29.816 -8.437 -35.377 1.00 88.62 248 PHE A C 1
ATOM 1993 O O . PHE A 1 248 ? 30.923 -8.730 -34.938 1.00 88.62 248 PHE A O 1
ATOM 2000 N N . ARG A 1 249 ? 29.593 -8.239 -36.681 1.00 85.50 249 ARG A N 1
ATOM 2001 C CA . ARG A 1 249 ? 30.638 -8.422 -37.699 1.00 85.50 249 ARG A CA 1
ATOM 2002 C C . ARG A 1 249 ? 31.866 -7.537 -37.474 1.00 85.50 249 ARG A C 1
ATOM 2004 O O . ARG A 1 249 ? 32.971 -7.954 -37.804 1.00 85.50 249 ARG A O 1
ATOM 2011 N N . TYR A 1 250 ? 31.668 -6.335 -36.931 1.00 86.06 250 TYR A N 1
ATOM 2012 C CA . TYR A 1 250 ? 32.732 -5.337 -36.776 1.00 86.06 250 TYR A CA 1
ATOM 2013 C C . TYR A 1 250 ? 33.012 -4.949 -35.321 1.00 86.06 250 TYR A C 1
ATOM 2015 O O . TYR A 1 250 ? 34.033 -4.327 -35.052 1.00 86.06 250 TYR A O 1
ATOM 2023 N N . GLY A 1 251 ? 32.135 -5.311 -34.381 1.00 83.56 251 GLY A N 1
ATOM 2024 C CA . GLY A 1 251 ? 32.343 -5.096 -32.945 1.00 83.56 251 GLY A CA 1
ATOM 2025 C C . GLY A 1 251 ? 32.567 -6.377 -32.135 1.00 83.56 251 GLY A C 1
ATOM 2026 O O . GLY A 1 251 ? 33.030 -6.305 -30.997 1.00 83.56 251 GLY A O 1
ATOM 2027 N N . GLY A 1 252 ? 32.221 -7.545 -32.685 1.00 85.19 252 GLY A N 1
ATOM 2028 C CA . GLY A 1 252 ? 32.196 -8.821 -31.973 1.00 85.19 252 GLY A CA 1
ATOM 2029 C C . GLY A 1 252 ? 33.358 -9.756 -32.308 1.00 85.19 252 GLY A C 1
ATOM 2030 O O . GLY A 1 252 ? 34.091 -9.577 -33.277 1.00 85.19 252 GLY A O 1
ATOM 2031 N N . LYS A 1 253 ? 33.500 -10.802 -31.495 1.00 87.25 253 LYS A N 1
ATOM 2032 C CA . LYS A 1 253 ? 34.419 -11.925 -31.702 1.00 87.25 253 LYS A CA 1
ATOM 2033 C C . LYS A 1 253 ? 33.615 -13.209 -31.828 1.00 87.25 253 LYS A C 1
ATOM 2035 O O . LYS A 1 253 ? 32.704 -13.441 -31.039 1.00 87.25 253 LYS A O 1
ATOM 2040 N N . TYR A 1 254 ? 33.977 -14.064 -32.778 1.00 85.81 254 TYR A N 1
ATOM 2041 C CA . TYR A 1 254 ? 33.344 -15.367 -32.971 1.00 85.81 254 TYR A CA 1
ATOM 2042 C C . TYR A 1 254 ? 34.362 -16.490 -32.839 1.00 85.81 254 TYR A C 1
ATOM 2044 O O . TYR A 1 254 ? 35.399 -16.489 -33.498 1.00 85.81 254 TYR A O 1
ATOM 2052 N N . THR A 1 255 ? 34.051 -17.461 -31.987 1.00 84.44 255 THR A N 1
ATOM 2053 C CA . THR A 1 255 ? 34.942 -18.589 -31.667 1.00 84.44 255 THR A CA 1
ATOM 2054 C C . THR A 1 255 ? 34.570 -19.874 -32.408 1.00 84.44 255 THR A C 1
ATOM 2056 O O . THR A 1 255 ? 35.212 -20.904 -32.223 1.00 84.44 255 THR A O 1
ATOM 2059 N N . GLY A 1 256 ? 33.504 -19.854 -33.215 1.00 78.88 256 GLY A N 1
ATOM 2060 C CA . GLY A 1 256 ? 32.911 -21.056 -33.812 1.00 78.88 256 GLY A CA 1
ATOM 2061 C C . GLY A 1 256 ? 31.771 -21.666 -32.990 1.00 78.88 256 GLY A C 1
ATOM 2062 O O . GLY A 1 256 ? 30.921 -22.345 -33.564 1.00 78.88 256 GLY A O 1
ATOM 2063 N N . ASN A 1 257 ? 31.727 -21.397 -31.680 1.00 81.56 257 ASN A N 1
ATOM 2064 C CA . ASN A 1 257 ? 30.679 -21.876 -30.771 1.00 81.56 257 ASN A CA 1
ATOM 2065 C C . ASN A 1 257 ? 29.941 -20.742 -30.048 1.00 81.56 257 ASN A C 1
ATOM 2067 O O . ASN A 1 257 ? 28.799 -20.933 -29.650 1.00 81.56 257 ASN A O 1
ATOM 2071 N N . SER A 1 258 ? 30.572 -19.582 -29.886 1.00 86.69 258 SER A N 1
ATOM 2072 C CA . SER A 1 258 ? 29.974 -18.416 -29.242 1.00 86.69 258 SER A CA 1
ATOM 2073 C C . SER A 1 258 ? 30.315 -17.135 -29.992 1.00 86.69 258 SER A C 1
ATOM 2075 O O . SER A 1 258 ? 31.367 -17.042 -30.637 1.00 86.69 258 SER A O 1
ATOM 2077 N N . ILE A 1 259 ? 29.431 -16.146 -29.884 1.00 87.88 259 ILE A N 1
ATOM 2078 C CA . ILE A 1 259 ? 29.758 -14.743 -30.149 1.00 87.88 259 ILE A CA 1
ATOM 2079 C C . ILE A 1 259 ? 29.967 -14.044 -28.813 1.00 87.88 259 ILE A C 1
ATOM 2081 O O . ILE A 1 259 ? 29.181 -14.231 -27.883 1.00 87.88 259 ILE A O 1
ATOM 2085 N N . SER A 1 260 ? 30.998 -13.208 -28.737 1.00 88.12 260 SER A N 1
ATOM 2086 C CA . SER A 1 260 ? 31.180 -12.276 -27.635 1.00 88.12 260 SER A CA 1
ATOM 2087 C C . SER A 1 260 ? 31.401 -10.846 -28.115 1.00 88.12 260 SER A C 1
ATOM 2089 O O . SER A 1 260 ? 31.827 -10.602 -29.246 1.00 88.12 260 SER A O 1
ATOM 2091 N N . LEU A 1 261 ? 31.084 -9.882 -27.258 1.00 86.94 261 LEU A N 1
ATOM 2092 C CA . LEU A 1 261 ? 31.167 -8.463 -27.568 1.00 86.94 261 LEU A CA 1
ATOM 2093 C C . LEU A 1 261 ? 31.594 -7.681 -26.333 1.00 86.94 261 LEU A C 1
ATOM 2095 O O . LEU A 1 261 ? 30.875 -7.664 -25.338 1.00 86.94 261 LEU A O 1
ATOM 2099 N N . ASN A 1 262 ? 32.699 -6.947 -26.438 1.00 85.81 262 ASN A N 1
ATOM 2100 C CA . ASN A 1 262 ? 33.101 -6.006 -25.399 1.00 85.81 262 ASN A CA 1
ATOM 2101 C C . ASN A 1 262 ? 32.299 -4.701 -25.532 1.00 85.81 262 ASN A C 1
ATOM 2103 O O . ASN A 1 262 ? 32.424 -3.975 -26.517 1.00 85.81 262 ASN A O 1
ATOM 2107 N N . CYS A 1 263 ? 31.525 -4.371 -24.509 1.00 82.62 263 CYS A N 1
ATOM 2108 C CA . CYS A 1 263 ? 30.828 -3.104 -24.355 1.00 82.62 263 CYS A CA 1
ATOM 2109 C C . CYS A 1 263 ? 31.558 -2.228 -23.335 1.00 82.62 263 CYS A C 1
ATOM 2111 O O . CYS A 1 263 ? 31.855 -2.658 -22.221 1.00 82.62 263 CYS A O 1
ATOM 2113 N N . LYS A 1 264 ? 31.800 -0.966 -23.701 1.00 77.44 264 LYS A N 1
ATOM 2114 C CA . LYS A 1 264 ? 32.378 0.050 -22.803 1.00 77.44 264 LYS A CA 1
ATOM 2115 C C . LYS A 1 264 ? 31.320 0.848 -22.027 1.00 77.44 264 LYS A C 1
ATOM 2117 O O . LYS A 1 264 ? 31.671 1.661 -21.184 1.00 77.44 264 LYS A O 1
ATOM 2122 N N . SER A 1 265 ? 30.037 0.640 -22.333 1.00 83.88 265 SER A N 1
ATOM 2123 C CA . SER A 1 265 ? 28.911 1.383 -21.760 1.00 83.88 265 SER A CA 1
ATOM 2124 C C . SER A 1 265 ? 27.838 0.431 -21.237 1.00 83.88 265 SER A C 1
ATOM 2126 O O . SER A 1 265 ? 27.293 -0.378 -21.994 1.00 83.88 265 SER A O 1
ATOM 2128 N N . ASP A 1 266 ? 27.477 0.588 -19.959 1.00 82.69 266 ASP A N 1
ATOM 2129 C CA . ASP A 1 266 ? 26.331 -0.078 -19.322 1.00 82.69 266 ASP A CA 1
ATOM 2130 C C . ASP A 1 266 ? 25.021 0.184 -20.078 1.00 82.69 266 ASP A C 1
ATOM 2132 O O . ASP A 1 266 ? 24.117 -0.651 -20.084 1.00 82.69 266 ASP A O 1
ATOM 2136 N N . GLY A 1 267 ? 24.896 1.364 -20.697 1.00 85.50 267 GLY A N 1
ATOM 2137 C CA . GLY A 1 267 ? 23.704 1.760 -21.440 1.00 85.50 267 GLY A CA 1
ATOM 2138 C C . GLY A 1 267 ? 23.523 0.932 -22.707 1.00 85.50 267 GLY A C 1
ATOM 2139 O O . GLY A 1 267 ? 22.425 0.428 -22.950 1.00 85.50 267 GLY A O 1
ATOM 2140 N N . LEU A 1 268 ? 24.599 0.757 -23.472 1.00 88.25 268 LEU A N 1
ATOM 2141 C CA . LEU A 1 268 ? 24.578 -0.019 -24.706 1.00 88.25 268 LEU A CA 1
ATOM 2142 C C . LEU A 1 268 ? 24.321 -1.496 -24.414 1.00 88.25 268 LEU A C 1
ATOM 2144 O O . LEU A 1 268 ? 23.520 -2.139 -25.090 1.00 88.25 268 LEU A O 1
ATOM 2148 N N . ALA A 1 269 ? 24.947 -2.025 -23.365 1.00 89.75 269 ALA A N 1
ATOM 2149 C CA . ALA A 1 269 ? 24.750 -3.416 -23.005 1.00 89.75 269 ALA A CA 1
ATOM 2150 C C . ALA A 1 269 ? 23.341 -3.728 -22.519 1.00 89.75 269 ALA A C 1
ATOM 2152 O O . ALA A 1 269 ? 22.780 -4.741 -22.928 1.00 89.75 269 ALA A O 1
ATOM 2153 N N . GLN A 1 270 ? 22.734 -2.836 -21.733 1.00 90.69 270 GLN A N 1
ATOM 2154 C CA . GLN A 1 270 ? 21.316 -2.943 -21.383 1.00 90.69 270 GLN A CA 1
ATOM 2155 C C . GLN A 1 270 ? 20.433 -3.061 -22.628 1.00 90.69 270 GLN A C 1
ATOM 2157 O O . GLN A 1 270 ? 19.591 -3.954 -22.708 1.00 90.69 270 GLN A O 1
ATOM 2162 N N . ASP A 1 271 ? 20.653 -2.201 -23.620 1.00 92.62 271 ASP A N 1
ATOM 2163 C CA . ASP A 1 271 ? 19.851 -2.186 -24.843 1.00 92.62 271 ASP A CA 1
ATOM 2164 C C . ASP A 1 271 ? 20.028 -3.449 -25.672 1.00 92.62 271 ASP A C 1
ATOM 2166 O O . ASP A 1 271 ? 19.050 -4.015 -26.164 1.00 92.62 271 ASP A O 1
ATOM 2170 N N . LEU A 1 272 ? 21.270 -3.912 -25.800 1.00 92.31 272 LEU A N 1
ATOM 2171 C CA . LEU A 1 272 ? 21.568 -5.163 -26.474 1.00 92.31 272 LEU A CA 1
ATOM 2172 C C . LEU A 1 272 ? 20.890 -6.327 -25.754 1.00 92.31 272 LEU A C 1
ATOM 2174 O O . LEU A 1 272 ? 20.253 -7.129 -26.428 1.00 92.31 272 LEU A O 1
ATOM 2178 N N . ILE A 1 273 ? 20.930 -6.413 -24.422 1.00 92.88 273 ILE A N 1
ATOM 2179 C CA . ILE A 1 273 ? 20.226 -7.472 -23.680 1.00 92.88 273 ILE A CA 1
ATOM 2180 C C . ILE A 1 273 ? 18.725 -7.436 -23.982 1.00 92.88 273 ILE A C 1
ATOM 2182 O O . ILE A 1 273 ? 18.165 -8.457 -24.378 1.00 92.88 273 ILE A O 1
ATOM 2186 N N . TYR A 1 274 ? 18.075 -6.271 -23.884 1.00 93.00 274 TYR A N 1
ATOM 2187 C CA . TYR A 1 274 ? 16.655 -6.144 -24.231 1.00 93.00 274 TYR A CA 1
ATOM 2188 C C . TYR A 1 274 ? 16.370 -6.560 -25.684 1.00 93.00 274 TYR A C 1
ATOM 2190 O O . TYR A 1 274 ? 15.387 -7.256 -25.945 1.00 93.00 274 TYR A O 1
ATOM 2198 N N . LEU A 1 275 ? 17.235 -6.194 -26.634 1.00 93.69 275 LEU A N 1
ATOM 2199 C CA . LEU A 1 275 ? 17.078 -6.570 -28.039 1.00 93.69 275 LEU A CA 1
ATOM 2200 C C . LEU A 1 275 ? 17.190 -8.091 -28.242 1.00 93.69 275 LEU A C 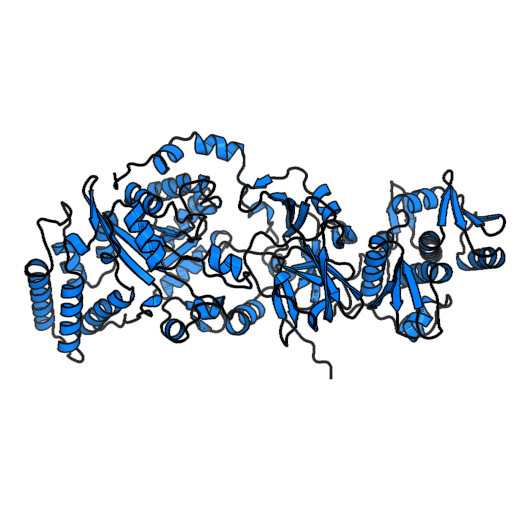1
ATOM 2202 O O . LEU A 1 275 ? 16.377 -8.672 -28.961 1.00 93.69 275 LEU A O 1
ATOM 2206 N N . HIS A 1 276 ? 18.140 -8.747 -27.571 1.00 92.75 276 HIS A N 1
ATOM 2207 C CA . HIS A 1 276 ? 18.283 -10.206 -27.596 1.00 92.75 276 HIS A CA 1
ATOM 2208 C C . HIS A 1 276 ? 17.066 -10.900 -26.972 1.00 92.75 276 HIS A C 1
ATOM 2210 O O . HIS A 1 276 ? 16.542 -11.853 -27.550 1.00 92.75 276 HIS A O 1
ATOM 2216 N N . LEU A 1 277 ? 16.531 -10.375 -25.866 1.00 91.69 277 LEU A N 1
ATOM 2217 C CA . LEU A 1 277 ? 15.331 -10.927 -25.233 1.00 91.69 277 LEU A CA 1
ATOM 2218 C C . LEU A 1 277 ? 14.083 -10.814 -26.127 1.00 91.69 277 LEU A C 1
ATOM 2220 O O . LEU A 1 277 ? 13.226 -11.699 -26.087 1.00 91.69 277 LEU A O 1
ATOM 2224 N N . GLN A 1 278 ? 13.979 -9.790 -26.986 1.00 91.19 278 GLN A N 1
ATOM 2225 C CA . GLN A 1 278 ? 12.922 -9.715 -28.012 1.00 91.19 278 GLN A CA 1
ATOM 2226 C C . GLN A 1 278 ? 13.066 -10.771 -29.120 1.00 91.19 278 GLN A C 1
ATOM 2228 O O . GLN A 1 278 ? 12.103 -11.026 -29.843 1.00 91.19 278 GLN A O 1
ATOM 2233 N N . LEU A 1 279 ? 14.250 -11.370 -29.264 1.00 89.50 279 LEU A N 1
ATOM 2234 C CA . LEU A 1 279 ? 14.532 -12.501 -30.153 1.00 89.50 279 LEU A CA 1
ATOM 2235 C C . LEU A 1 279 ? 14.490 -13.850 -29.413 1.00 89.50 279 LEU A C 1
ATOM 2237 O O . LEU A 1 279 ? 14.833 -14.876 -29.994 1.00 89.50 279 LEU A O 1
ATOM 2241 N N . GLY A 1 280 ? 14.113 -13.856 -28.128 1.00 86.44 280 GLY A N 1
ATOM 2242 C CA . GLY A 1 280 ? 14.125 -15.057 -27.290 1.00 86.44 280 GLY A CA 1
ATOM 2243 C C . GLY A 1 280 ? 15.527 -15.583 -26.967 1.00 86.44 280 GLY A C 1
ATOM 2244 O O . GLY A 1 280 ? 15.671 -16.759 -26.638 1.00 86.44 280 GLY A O 1
ATOM 2245 N N . ILE A 1 281 ? 16.549 -14.730 -27.083 1.00 89.19 281 ILE A N 1
ATOM 2246 C CA . ILE A 1 281 ? 17.949 -15.036 -26.788 1.00 89.19 281 ILE A CA 1
ATOM 2247 C C . ILE A 1 281 ? 18.278 -14.445 -25.417 1.00 89.19 281 ILE A C 1
ATOM 2249 O O . ILE A 1 281 ? 18.067 -13.256 -25.185 1.00 89.19 281 ILE A O 1
ATOM 2253 N N . THR A 1 282 ? 18.814 -15.261 -24.513 1.00 89.06 282 THR A N 1
ATOM 2254 C CA . THR A 1 282 ? 19.235 -14.827 -23.174 1.00 89.06 282 THR A CA 1
ATOM 2255 C C . THR A 1 282 ? 20.764 -14.776 -23.125 1.00 89.06 282 THR A C 1
ATOM 2257 O O . THR A 1 282 ? 21.386 -15.833 -23.056 1.00 89.06 282 THR A O 1
ATOM 2260 N N . PRO A 1 283 ? 21.383 -13.589 -23.244 1.00 90.94 283 PRO A N 1
ATOM 2261 C CA . PRO A 1 283 ? 22.836 -13.466 -23.225 1.00 90.94 283 PRO A CA 1
ATOM 2262 C C . PRO A 1 283 ? 23.393 -13.431 -21.795 1.00 90.94 283 PRO A C 1
ATOM 2264 O O . PRO A 1 283 ? 22.743 -12.909 -20.885 1.00 90.94 283 PRO A O 1
ATOM 2267 N N . ASP A 1 284 ? 24.628 -13.899 -21.633 1.00 91.31 284 ASP A N 1
ATOM 2268 C CA . ASP A 1 284 ? 25.400 -13.780 -20.394 1.00 91.31 284 ASP A CA 1
ATOM 2269 C C . ASP A 1 284 ? 26.289 -12.526 -20.430 1.00 91.31 284 ASP A C 1
ATOM 2271 O O . ASP A 1 284 ? 26.675 -12.052 -21.502 1.00 91.31 284 ASP A O 1
ATOM 2275 N N . ILE A 1 285 ? 26.645 -11.992 -19.261 1.00 91.75 285 ILE A N 1
ATOM 2276 C CA . ILE A 1 285 ? 27.648 -10.935 -19.098 1.00 91.75 285 ILE A CA 1
ATOM 2277 C C . ILE A 1 285 ? 28.868 -11.501 -18.370 1.00 91.75 285 ILE A C 1
ATOM 2279 O O . ILE A 1 285 ? 28.773 -12.028 -17.264 1.00 91.75 285 ILE A O 1
ATOM 2283 N N . VAL A 1 286 ? 30.043 -11.299 -18.956 1.00 89.62 286 VAL A N 1
ATOM 2284 C CA . VAL A 1 286 ? 31.335 -11.523 -18.310 1.00 89.62 286 VAL A CA 1
ATOM 2285 C C . VAL A 1 286 ? 31.959 -10.168 -17.993 1.00 89.62 286 VAL A C 1
ATOM 2287 O O . VAL A 1 286 ? 32.278 -9.382 -18.883 1.00 89.62 286 VAL A O 1
ATOM 2290 N N . TRP A 1 287 ? 32.132 -9.879 -16.707 1.00 83.56 287 TRP A N 1
ATOM 2291 C CA . TRP A 1 287 ? 32.726 -8.629 -16.233 1.00 83.56 287 TRP A CA 1
ATOM 2292 C C . TRP A 1 287 ? 34.257 -8.669 -16.384 1.00 83.56 287 TRP A C 1
ATOM 2294 O O . TRP A 1 287 ? 34.896 -9.591 -15.878 1.00 83.56 287 TRP A O 1
ATOM 2304 N N . LYS A 1 288 ? 34.849 -7.677 -17.063 1.00 82.81 288 LYS A N 1
ATOM 2305 C CA . LYS A 1 288 ? 36.306 -7.462 -17.178 1.00 82.81 288 LYS A CA 1
ATOM 2306 C C . LYS A 1 288 ? 36.683 -6.129 -16.518 1.00 82.81 288 LYS A C 1
ATOM 2308 O O . LYS A 1 288 ? 35.804 -5.326 -16.228 1.00 82.81 288 LYS A O 1
ATOM 2313 N N . GLU A 1 289 ? 37.977 -5.892 -16.285 1.00 72.62 289 GLU A N 1
ATOM 2314 C CA . GLU A 1 289 ? 38.463 -4.700 -15.559 1.00 72.62 289 GLU A CA 1
ATOM 2315 C C . GLU A 1 289 ? 37.968 -3.374 -16.167 1.00 72.62 289 GLU A C 1
ATOM 2317 O O . GLU A 1 289 ? 37.482 -2.520 -15.432 1.00 72.62 289 GLU A O 1
ATOM 2322 N N . ASP A 1 290 ? 37.991 -3.248 -17.500 1.00 71.94 290 ASP A N 1
ATOM 2323 C CA . ASP A 1 290 ? 37.665 -1.993 -18.204 1.00 71.94 290 ASP A CA 1
ATOM 2324 C C . ASP A 1 290 ? 36.417 -2.070 -19.104 1.00 71.94 290 ASP A C 1
ATOM 2326 O O . ASP A 1 290 ? 36.083 -1.118 -19.816 1.00 71.94 290 ASP A O 1
ATOM 2330 N N . CYS A 1 291 ? 35.750 -3.223 -19.165 1.00 78.12 291 CYS A N 1
ATOM 2331 C CA . CYS A 1 291 ? 34.576 -3.419 -20.015 1.00 78.12 291 CYS A CA 1
ATOM 2332 C C . CYS A 1 291 ? 33.739 -4.613 -19.559 1.00 78.12 291 CYS A C 1
ATOM 2334 O O . CYS A 1 291 ? 34.183 -5.462 -18.791 1.00 78.12 291 CYS A O 1
ATOM 2336 N N . LEU A 1 292 ? 32.523 -4.703 -20.074 1.00 85.19 292 LEU A N 1
ATOM 2337 C CA . LEU A 1 292 ? 31.652 -5.856 -19.885 1.00 85.19 292 LEU A CA 1
ATOM 2338 C C . LEU A 1 292 ? 31.510 -6.586 -21.217 1.00 85.19 292 LEU A C 1
ATOM 2340 O O . LEU A 1 292 ? 31.346 -5.965 -22.265 1.00 85.19 292 LEU A O 1
ATOM 2344 N N . GLU A 1 293 ? 31.642 -7.904 -21.194 1.00 89.38 293 GLU A N 1
ATOM 2345 C CA . GLU A 1 293 ? 31.557 -8.743 -22.380 1.00 89.38 293 GLU A CA 1
ATOM 2346 C C . GLU A 1 293 ? 30.203 -9.449 -22.416 1.00 89.38 293 GLU A C 1
ATOM 2348 O O . GLU A 1 293 ? 29.904 -10.261 -21.547 1.00 89.38 293 GLU A O 1
ATOM 2353 N N . ILE A 1 294 ? 29.384 -9.151 -23.422 1.00 89.81 294 ILE A N 1
ATOM 2354 C CA . ILE A 1 294 ? 28.139 -9.881 -23.675 1.00 89.81 294 ILE A CA 1
ATOM 2355 C C . ILE A 1 294 ? 28.491 -11.152 -24.436 1.00 89.81 294 ILE A C 1
ATOM 2357 O O . ILE A 1 294 ? 29.145 -11.069 -25.476 1.00 89.81 294 ILE A O 1
ATOM 2361 N N . VAL A 1 295 ? 28.048 -12.307 -23.948 1.00 90.38 295 VAL A N 1
ATOM 2362 C CA . VAL A 1 295 ? 28.327 -13.619 -24.535 1.00 90.38 295 VAL A CA 1
ATOM 2363 C C . VAL A 1 295 ? 27.025 -14.312 -24.919 1.00 90.38 295 VAL A C 1
ATOM 2365 O O . VAL A 1 295 ? 26.092 -14.422 -24.127 1.00 90.38 295 VAL A O 1
ATOM 2368 N N . ILE A 1 296 ? 26.978 -14.820 -26.148 1.00 89.06 296 ILE A N 1
ATOM 2369 C CA . ILE A 1 296 ? 25.926 -15.709 -26.640 1.00 89.06 296 ILE A CA 1
ATOM 2370 C C . ILE A 1 296 ? 26.568 -17.081 -26.817 1.00 89.06 296 ILE A C 1
ATOM 2372 O O . ILE A 1 296 ? 27.355 -17.290 -27.737 1.00 89.06 296 ILE A O 1
ATOM 2376 N N . GLY A 1 297 ? 26.277 -18.003 -25.898 1.00 83.25 297 GLY A N 1
ATOM 2377 C CA . GLY A 1 297 ? 26.914 -19.326 -25.844 1.00 83.25 297 GLY A CA 1
ATOM 2378 C C . GLY A 1 297 ? 26.299 -20.395 -26.754 1.00 83.25 297 GLY A C 1
ATOM 2379 O O . GLY A 1 297 ? 26.834 -21.498 -26.843 1.00 83.25 297 GLY A O 1
ATOM 2380 N N . ASP A 1 298 ? 25.176 -20.108 -27.417 1.00 84.06 298 ASP A N 1
ATOM 2381 C CA . ASP A 1 298 ? 24.526 -21.065 -28.315 1.00 84.06 298 ASP A CA 1
ATOM 2382 C C . ASP A 1 298 ? 25.194 -21.045 -29.694 1.00 84.06 298 ASP A C 1
ATOM 2384 O O . ASP A 1 298 ? 25.206 -20.019 -30.379 1.00 84.06 298 ASP A O 1
ATOM 2388 N N . LYS A 1 299 ? 25.729 -22.196 -30.109 1.00 82.31 299 LYS A N 1
ATOM 2389 C CA . LYS A 1 299 ? 26.463 -22.364 -31.368 1.00 82.31 299 LYS A CA 1
ATOM 2390 C C . LYS A 1 299 ? 25.643 -22.001 -32.600 1.00 82.31 299 LYS A C 1
ATOM 2392 O O . LYS A 1 299 ? 26.156 -21.361 -33.515 1.00 82.31 299 LYS A O 1
ATOM 2397 N N . GLU A 1 300 ? 24.386 -22.420 -32.644 1.00 80.81 300 GLU A N 1
ATOM 2398 C CA . GLU A 1 300 ? 23.540 -22.257 -33.822 1.00 80.81 300 GLU A CA 1
ATOM 2399 C C . GLU A 1 300 ? 23.062 -20.809 -33.940 1.00 80.81 300 GLU A C 1
ATOM 2401 O O . GLU A 1 300 ? 23.112 -20.228 -35.024 1.00 80.81 300 GLU A O 1
ATOM 2406 N N . ILE A 1 301 ? 22.684 -20.197 -32.814 1.00 83.00 301 ILE A N 1
ATOM 2407 C CA . ILE A 1 301 ? 22.322 -18.776 -32.744 1.00 83.00 301 ILE A CA 1
ATOM 2408 C C . ILE A 1 301 ? 23.539 -17.904 -33.067 1.00 83.00 301 ILE A C 1
ATOM 2410 O O . ILE A 1 301 ? 23.438 -16.976 -33.867 1.00 83.00 301 ILE A O 1
ATOM 2414 N N . SER A 1 302 ? 24.705 -18.231 -32.509 1.00 82.81 302 SER A N 1
ATOM 2415 C CA . SER A 1 302 ? 25.963 -17.530 -32.790 1.00 82.81 302 SER A CA 1
ATOM 2416 C C . SER A 1 302 ? 26.312 -17.598 -34.272 1.00 82.81 302 SER A C 1
ATOM 2418 O O . SER A 1 302 ? 26.618 -16.583 -34.889 1.00 82.81 302 SER A O 1
ATOM 2420 N N . LYS A 1 303 ? 26.187 -18.774 -34.893 1.00 81.94 303 LYS A N 1
ATOM 2421 C CA . LYS A 1 303 ? 26.380 -18.925 -36.337 1.00 81.94 303 LYS A CA 1
ATOM 2422 C C . LYS A 1 303 ? 25.387 -18.060 -37.127 1.00 81.94 303 LYS A C 1
ATOM 2424 O O . LYS A 1 303 ? 25.797 -17.354 -38.046 1.00 81.94 303 LYS A O 1
ATOM 2429 N N . ALA A 1 304 ? 24.109 -18.057 -36.750 1.00 80.94 304 ALA A N 1
ATOM 2430 C CA . ALA A 1 304 ? 23.074 -17.266 -37.419 1.00 80.94 304 ALA A CA 1
ATOM 2431 C C . ALA A 1 304 ? 23.297 -15.743 -37.324 1.00 80.94 304 ALA A C 1
ATOM 2433 O O . ALA A 1 304 ? 22.988 -15.017 -38.269 1.00 80.94 304 ALA A O 1
ATOM 2434 N N . LEU A 1 305 ? 23.830 -15.259 -36.200 1.00 81.44 305 LEU A N 1
ATOM 2435 C CA . LEU A 1 305 ? 24.133 -13.841 -35.981 1.00 81.44 305 LEU A CA 1
ATOM 2436 C C . LEU A 1 305 ? 25.477 -13.411 -36.595 1.00 81.44 305 LEU A C 1
ATOM 2438 O O . LEU A 1 305 ? 25.658 -12.227 -36.867 1.00 81.44 305 LEU A O 1
ATOM 2442 N N . TRP A 1 306 ? 26.411 -14.341 -36.832 1.00 81.38 306 TRP A N 1
ATOM 2443 C CA . TRP A 1 306 ? 27.724 -14.038 -37.419 1.00 81.38 306 TRP A CA 1
ATOM 2444 C C . TRP A 1 306 ? 27.710 -13.989 -38.953 1.00 81.38 306 TRP A C 1
ATOM 2446 O O . TRP A 1 306 ? 28.361 -13.141 -39.571 1.00 81.38 306 TRP A O 1
ATOM 2456 N N . TYR A 1 307 ? 27.000 -14.923 -39.593 1.00 72.50 307 TYR A N 1
ATOM 2457 C CA . TYR A 1 307 ? 27.045 -15.095 -41.046 1.00 72.50 307 TYR A CA 1
ATOM 2458 C C . TYR A 1 307 ? 25.909 -14.354 -41.765 1.00 72.50 307 TYR A C 1
ATOM 2460 O O . TYR A 1 307 ? 24.761 -14.330 -41.336 1.00 72.50 307 TYR A O 1
ATOM 2468 N N . VAL A 1 308 ? 26.246 -13.750 -42.908 1.00 58.03 308 VAL A N 1
ATOM 2469 C CA . VAL A 1 308 ? 25.368 -12.822 -43.645 1.00 58.03 308 VAL A CA 1
ATOM 2470 C C . VAL A 1 308 ? 24.278 -13.538 -44.437 1.00 58.03 308 VAL A C 1
ATOM 2472 O O . VAL A 1 308 ? 23.139 -13.071 -44.468 1.00 58.03 308 VAL A O 1
ATOM 2475 N N . LYS A 1 309 ? 24.623 -14.659 -45.081 1.00 60.22 309 LYS A N 1
ATOM 2476 C CA . LYS A 1 309 ? 23.683 -15.428 -45.904 1.00 60.22 309 LYS A CA 1
ATOM 2477 C C . LYS A 1 309 ? 22.581 -15.997 -45.021 1.00 60.22 309 LYS A C 1
ATOM 2479 O O . LYS A 1 309 ? 22.869 -16.474 -43.925 1.00 60.22 309 LYS A O 1
ATOM 2484 N N . ASP A 1 310 ? 21.349 -15.970 -45.524 1.00 56.44 310 ASP A N 1
ATOM 2485 C CA . ASP A 1 310 ? 20.234 -16.680 -44.906 1.00 56.44 310 ASP A CA 1
ATOM 2486 C C . ASP A 1 310 ? 20.637 -18.147 -44.748 1.00 56.44 310 ASP A C 1
ATOM 2488 O O . ASP A 1 310 ? 20.809 -18.882 -45.721 1.00 56.44 310 ASP A O 1
ATOM 2492 N N . SER A 1 311 ? 20.906 -18.531 -43.505 1.00 58.03 311 SER A N 1
ATOM 2493 C CA . SER A 1 311 ? 21.369 -19.858 -43.146 1.00 58.03 311 SER A CA 1
ATOM 2494 C C . SER A 1 311 ? 20.198 -20.626 -42.527 1.00 58.03 311 SER A C 1
ATOM 2496 O O . SER A 1 311 ? 19.351 -20.011 -41.878 1.00 58.03 311 SER A O 1
ATOM 2498 N N . PRO A 1 312 ? 20.105 -21.956 -42.683 1.00 61.62 312 PRO A N 1
ATOM 2499 C CA . PRO A 1 312 ? 19.050 -22.744 -42.038 1.00 61.62 312 PRO A CA 1
ATOM 2500 C C . PRO A 1 312 ? 18.962 -22.518 -40.516 1.00 61.62 312 PRO A C 1
ATOM 2502 O O . PRO A 1 312 ? 17.893 -22.615 -39.919 1.00 61.62 312 PRO A O 1
ATOM 2505 N N . GLU A 1 313 ? 20.080 -22.172 -39.879 1.00 67.12 313 GLU A N 1
ATOM 2506 C CA . GLU A 1 313 ? 20.180 -21.846 -38.457 1.00 67.12 313 GLU A CA 1
ATOM 2507 C C . GLU A 1 313 ? 19.478 -20.534 -38.092 1.00 67.12 313 GLU A C 1
ATOM 2509 O O . GLU A 1 313 ? 18.964 -20.420 -36.980 1.00 67.12 313 GLU A O 1
ATOM 2514 N N . SER A 1 314 ? 19.363 -19.573 -39.016 1.00 61.78 314 SER A N 1
ATOM 2515 C CA . SER A 1 314 ? 18.597 -18.348 -38.768 1.00 61.78 314 SER A CA 1
ATOM 2516 C C . SER A 1 314 ? 17.128 -18.657 -38.499 1.00 61.78 314 SER A C 1
ATOM 2518 O O . SER A 1 314 ? 16.516 -17.951 -37.711 1.00 61.78 314 SER A O 1
ATOM 2520 N N . GLN A 1 315 ? 16.568 -19.750 -39.029 1.00 64.56 315 GLN A N 1
ATOM 2521 C CA . GLN A 1 315 ? 15.199 -20.195 -38.734 1.00 64.56 315 GLN A CA 1
ATOM 2522 C C . GLN A 1 315 ? 15.035 -20.768 -37.313 1.00 64.56 315 GLN A C 1
ATOM 2524 O O . GLN A 1 315 ? 13.910 -20.913 -36.836 1.00 64.56 315 GLN A O 1
ATOM 2529 N N . LYS A 1 316 ? 16.136 -21.076 -36.608 1.00 66.62 316 LYS A N 1
ATOM 2530 C CA . LYS A 1 316 ? 16.107 -21.607 -35.234 1.00 66.62 316 LYS A CA 1
ATOM 2531 C C . LYS A 1 316 ? 15.907 -20.531 -34.170 1.00 66.62 316 LYS A C 1
ATOM 2533 O O . LYS A 1 316 ? 15.438 -20.866 -33.084 1.00 66.62 316 LYS A O 1
ATOM 2538 N N . ILE A 1 317 ? 16.223 -19.265 -34.460 1.00 66.50 317 ILE A N 1
ATOM 2539 C CA . ILE A 1 317 ? 15.882 -18.143 -33.571 1.00 66.50 317 ILE A CA 1
ATOM 2540 C C . ILE A 1 317 ? 14.358 -18.036 -33.580 1.00 66.50 317 ILE A C 1
ATOM 2542 O O . ILE A 1 317 ? 13.775 -17.615 -34.569 1.00 66.50 317 ILE A O 1
ATOM 2546 N N . LYS A 1 318 ? 13.672 -18.480 -32.536 1.00 64.06 318 LYS A N 1
ATOM 2547 C CA . LYS A 1 318 ? 12.208 -18.453 -32.537 1.00 64.06 318 LYS A CA 1
ATOM 2548 C C . LYS A 1 318 ? 11.697 -17.107 -32.069 1.00 64.06 318 LYS A C 1
ATOM 2550 O O . LYS A 1 318 ? 12.402 -16.324 -31.443 1.00 64.06 318 LYS A O 1
ATOM 2555 N N . ASP A 1 319 ? 10.448 -16.855 -32.403 1.00 59.91 319 ASP A N 1
ATOM 2556 C CA . ASP A 1 319 ? 9.730 -15.754 -31.802 1.00 59.91 319 ASP A CA 1
ATOM 2557 C C . ASP A 1 319 ? 9.630 -15.931 -30.273 1.00 59.91 319 ASP A C 1
ATOM 2559 O O . ASP A 1 319 ? 9.584 -17.067 -29.793 1.00 59.91 319 ASP A O 1
ATOM 2563 N N . PRO A 1 320 ? 9.628 -14.833 -29.497 1.00 66.19 320 PRO A N 1
ATOM 2564 C CA . PRO A 1 320 ? 9.609 -14.906 -28.043 1.00 66.19 320 PRO A CA 1
ATOM 2565 C C . PRO A 1 320 ? 8.280 -15.481 -27.532 1.00 66.19 320 PRO A C 1
ATOM 2567 O O . PRO A 1 320 ? 7.208 -15.005 -27.901 1.00 66.19 320 PRO A O 1
ATOM 2570 N N . ASP A 1 321 ? 8.369 -16.452 -26.621 1.00 64.94 321 ASP A N 1
ATOM 2571 C CA . ASP A 1 321 ? 7.224 -17.079 -25.938 1.00 64.94 321 ASP A CA 1
ATOM 2572 C C . ASP A 1 321 ? 6.879 -16.386 -24.600 1.00 64.94 321 ASP A C 1
ATOM 2574 O O . ASP A 1 321 ? 6.140 -16.939 -23.790 1.00 64.94 321 ASP A O 1
ATOM 2578 N N . ASN A 1 322 ? 7.449 -15.202 -24.332 1.00 65.88 322 ASN A N 1
ATOM 2579 C CA . ASN A 1 322 ? 7.300 -14.437 -23.084 1.00 65.88 322 ASN A CA 1
ATOM 2580 C C . ASN A 1 322 ? 7.518 -15.300 -21.819 1.00 65.88 322 ASN A C 1
ATOM 2582 O O . ASN A 1 322 ? 6.692 -15.344 -20.914 1.00 65.88 322 ASN A O 1
ATOM 2586 N N . ARG A 1 323 ? 8.642 -16.023 -21.768 1.00 73.88 323 ARG A N 1
ATOM 2587 C CA . ARG A 1 323 ? 9.013 -16.926 -20.667 1.00 73.88 323 ARG A CA 1
ATOM 2588 C C . ARG A 1 323 ? 9.811 -16.228 -19.567 1.00 73.88 323 ARG A C 1
ATOM 2590 O O . ARG A 1 323 ? 10.566 -15.296 -19.839 1.00 73.88 323 ARG A O 1
ATOM 2597 N N . LEU A 1 324 ? 9.705 -16.761 -18.351 1.00 79.12 324 LEU A N 1
ATOM 2598 C CA . LEU A 1 324 ? 10.539 -16.409 -17.202 1.00 79.12 324 LEU A CA 1
ATOM 2599 C C . LEU A 1 324 ? 11.728 -17.354 -17.033 1.00 79.12 324 LEU A C 1
ATOM 2601 O O . LEU A 1 324 ? 11.728 -18.481 -17.531 1.00 79.12 324 LEU A O 1
ATOM 2605 N N . GLY A 1 325 ? 12.726 -16.864 -16.312 1.00 80.25 325 GLY A N 1
ATOM 2606 C CA . GLY A 1 325 ? 13.932 -17.560 -15.907 1.00 80.25 325 GLY A CA 1
ATOM 2607 C C . GLY A 1 325 ? 14.308 -17.189 -14.482 1.00 80.25 325 GLY A C 1
ATOM 2608 O O . GLY A 1 325 ? 13.751 -16.267 -13.883 1.00 80.25 325 GLY A O 1
ATOM 2609 N N . PHE A 1 326 ? 15.266 -17.936 -13.954 1.00 85.50 326 PHE A N 1
ATOM 2610 C CA . PHE A 1 326 ? 15.640 -17.906 -12.553 1.00 85.50 326 PHE A CA 1
ATOM 2611 C C . PHE A 1 326 ? 17.160 -17.960 -12.465 1.00 85.50 326 PHE A C 1
ATOM 2613 O O . PHE A 1 326 ? 17.746 -18.948 -12.905 1.00 85.50 326 PHE A O 1
ATOM 2620 N N . TYR A 1 327 ? 17.781 -16.914 -11.920 1.00 88.44 327 TYR A N 1
ATOM 2621 C CA . TYR A 1 327 ? 19.237 -16.841 -11.786 1.00 88.44 327 TYR A CA 1
ATOM 2622 C C . TYR A 1 327 ? 19.656 -16.565 -10.351 1.00 88.44 327 TYR A C 1
ATOM 2624 O O . TYR A 1 327 ? 19.065 -15.727 -9.667 1.00 88.44 327 TYR A O 1
ATOM 2632 N N . LYS A 1 328 ? 20.695 -17.263 -9.898 1.00 92.75 328 LYS A N 1
ATOM 2633 C CA . LYS A 1 328 ? 21.249 -17.097 -8.552 1.00 92.75 328 LYS A CA 1
ATOM 2634 C C . LYS A 1 328 ? 22.029 -15.801 -8.411 1.00 92.75 328 LYS A C 1
ATOM 2636 O O . LYS A 1 328 ? 22.769 -15.417 -9.308 1.00 92.75 328 LYS A O 1
ATOM 2641 N N . ILE A 1 329 ? 21.934 -15.175 -7.248 1.00 94.50 329 ILE A N 1
ATOM 2642 C CA . ILE A 1 329 ? 22.784 -14.065 -6.835 1.00 94.50 329 ILE A CA 1
ATOM 2643 C C . ILE A 1 329 ? 24.182 -14.607 -6.550 1.00 94.50 329 ILE A C 1
ATOM 2645 O O . ILE A 1 329 ? 24.347 -15.495 -5.717 1.00 94.50 329 ILE A O 1
ATOM 2649 N N . ILE A 1 330 ? 25.195 -14.041 -7.195 1.00 95.50 330 ILE A N 1
ATOM 2650 C CA . ILE A 1 330 ? 26.607 -14.375 -6.955 1.00 95.50 330 ILE A CA 1
ATOM 2651 C C . ILE A 1 330 ? 27.347 -13.269 -6.203 1.00 95.50 330 ILE A C 1
ATOM 2653 O O . ILE A 1 330 ? 28.386 -13.527 -5.600 1.00 95.50 330 ILE A O 1
ATOM 2657 N N . LYS A 1 331 ? 26.821 -12.037 -6.216 1.00 94.19 331 LYS A N 1
ATOM 2658 C CA . LYS A 1 331 ? 27.451 -10.883 -5.567 1.00 94.19 331 LYS A CA 1
ATOM 2659 C C . LYS A 1 331 ? 26.403 -9.876 -5.098 1.00 94.19 331 LYS A C 1
ATOM 2661 O O . LYS A 1 331 ? 25.434 -9.623 -5.807 1.00 94.19 331 LYS A O 1
ATOM 2666 N N . ILE A 1 332 ? 26.634 -9.274 -3.933 1.00 92.19 332 ILE A N 1
ATOM 2667 C CA . ILE A 1 332 ? 25.870 -8.133 -3.414 1.00 92.19 332 ILE A CA 1
ATOM 2668 C C . ILE A 1 332 ? 26.891 -7.096 -2.940 1.00 92.19 332 ILE A C 1
ATOM 2670 O O . ILE A 1 332 ? 27.628 -7.358 -1.990 1.00 92.19 332 ILE A O 1
ATOM 2674 N N . ASN A 1 333 ? 26.965 -5.942 -3.605 1.00 90.38 333 ASN A N 1
ATOM 2675 C CA . ASN A 1 333 ? 27.866 -4.848 -3.236 1.00 90.38 333 ASN A CA 1
ATOM 2676 C C . ASN A 1 333 ? 27.072 -3.679 -2.665 1.00 90.38 333 ASN A C 1
ATOM 2678 O O . ASN A 1 333 ? 25.975 -3.375 -3.127 1.00 90.38 333 ASN A O 1
ATOM 2682 N N . LEU A 1 334 ? 27.660 -2.986 -1.697 1.00 86.19 334 LEU A N 1
ATOM 2683 C CA . LEU A 1 334 ? 27.145 -1.718 -1.206 1.00 86.19 334 LEU A CA 1
ATOM 2684 C C . LEU A 1 334 ? 27.830 -0.580 -1.973 1.00 86.19 334 LEU A C 1
ATOM 2686 O O . LEU A 1 334 ? 29.051 -0.447 -1.910 1.00 86.19 334 LEU A O 1
ATOM 2690 N N . ILE A 1 335 ? 27.062 0.226 -2.702 1.00 88.25 335 ILE A N 1
ATOM 2691 C CA . ILE A 1 335 ? 27.592 1.281 -3.578 1.00 88.25 335 ILE A CA 1
ATOM 2692 C C . ILE A 1 335 ? 26.910 2.625 -3.307 1.00 88.25 335 ILE A C 1
ATOM 2694 O O . ILE A 1 335 ? 25.873 2.695 -2.645 1.00 88.25 335 ILE A O 1
ATOM 2698 N N . ARG A 1 336 ? 27.484 3.710 -3.832 1.00 86.00 336 ARG A N 1
ATOM 2699 C CA . ARG A 1 336 ? 26.818 5.018 -3.853 1.00 86.00 336 ARG A CA 1
ATOM 2700 C C . ARG A 1 336 ? 25.919 5.130 -5.091 1.00 86.00 336 ARG A C 1
ATOM 2702 O O . ARG A 1 336 ? 26.334 4.665 -6.153 1.00 86.00 336 ARG A O 1
ATOM 2709 N N . PRO A 1 337 ? 24.725 5.736 -4.972 1.00 86.50 337 PRO A N 1
ATOM 2710 C CA . PRO A 1 337 ? 23.867 5.985 -6.124 1.00 86.50 337 PRO A CA 1
ATOM 2711 C C . PRO A 1 337 ? 24.520 6.977 -7.099 1.00 86.50 337 PRO A C 1
ATOM 2713 O O . PRO A 1 337 ? 25.289 7.853 -6.701 1.00 86.50 337 PRO A O 1
ATOM 2716 N N . ASN A 1 338 ? 24.186 6.859 -8.384 1.00 87.00 338 ASN A N 1
ATOM 2717 C CA . ASN A 1 338 ? 24.666 7.738 -9.458 1.00 87.00 338 ASN A CA 1
ATOM 2718 C C . ASN A 1 338 ? 23.991 9.119 -9.462 1.00 87.00 338 ASN A C 1
ATOM 2720 O O . ASN A 1 338 ? 24.379 10.005 -10.221 1.00 87.00 338 ASN A O 1
ATOM 2724 N N . SER A 1 339 ? 22.956 9.299 -8.647 1.00 88.44 339 SER A N 1
ATOM 2725 C CA . SER A 1 339 ? 22.209 10.541 -8.494 1.00 88.44 339 SER A CA 1
ATOM 2726 C C . SER A 1 339 ? 21.883 10.756 -7.021 1.00 88.44 339 SER A C 1
ATOM 2728 O O . SER A 1 339 ? 21.843 9.806 -6.242 1.00 88.44 339 SER A O 1
ATOM 2730 N N . LYS A 1 340 ? 21.603 12.006 -6.642 1.00 85.19 340 LYS A N 1
ATOM 2731 C CA . LYS A 1 340 ? 21.072 12.325 -5.308 1.00 85.19 340 LYS A CA 1
ATOM 2732 C C . LYS A 1 340 ? 19.650 11.793 -5.084 1.00 85.19 340 LYS A C 1
ATOM 2734 O O . LYS A 1 340 ? 19.176 11.774 -3.953 1.00 85.19 340 LYS A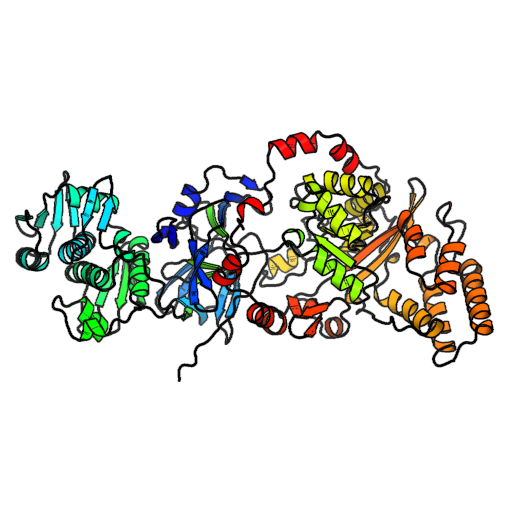 O 1
ATOM 2739 N N . TYR A 1 341 ? 18.966 11.408 -6.162 1.00 88.38 341 TYR A N 1
ATOM 2740 C CA . TYR A 1 341 ? 17.627 10.840 -6.123 1.00 88.38 341 TYR A CA 1
ATOM 2741 C C . TYR A 1 341 ? 17.646 9.346 -6.456 1.00 88.38 341 TYR A C 1
ATOM 2743 O O . TYR A 1 341 ? 18.453 8.893 -7.271 1.00 88.38 341 TYR A O 1
ATOM 2751 N N . LEU A 1 342 ? 16.693 8.617 -5.882 1.00 87.25 342 LEU A N 1
ATOM 2752 C CA . LEU A 1 342 ? 16.245 7.315 -6.369 1.00 87.25 342 LEU A CA 1
ATOM 2753 C C . LEU A 1 342 ? 14.858 7.442 -6.998 1.00 87.25 342 LEU A C 1
ATOM 2755 O O . LEU A 1 342 ? 14.118 8.381 -6.695 1.00 87.25 342 LEU A O 1
ATOM 2759 N N . TYR A 1 343 ? 14.523 6.501 -7.877 1.00 89.81 343 TYR A N 1
ATOM 2760 C CA . TYR A 1 343 ? 13.386 6.607 -8.790 1.00 89.81 343 TYR A CA 1
ATOM 2761 C C . TYR A 1 343 ? 12.469 5.391 -8.712 1.00 89.81 343 TYR A C 1
ATOM 2763 O O . TYR A 1 343 ? 12.939 4.276 -8.501 1.00 89.81 343 TYR A O 1
ATOM 2771 N N . ASP A 1 344 ? 11.174 5.593 -8.932 1.00 86.94 344 ASP A N 1
ATOM 2772 C CA . ASP A 1 344 ? 10.173 4.529 -8.968 1.00 86.94 344 ASP A CA 1
ATOM 2773 C C . ASP A 1 344 ? 9.022 4.879 -9.924 1.00 86.94 344 ASP A C 1
ATOM 2775 O O . ASP A 1 344 ? 8.824 6.040 -10.306 1.00 86.94 344 ASP A O 1
ATOM 2779 N N . VAL A 1 345 ? 8.254 3.863 -10.317 1.00 85.62 345 VAL A N 1
ATOM 2780 C CA . VAL A 1 345 ? 7.039 4.006 -11.118 1.00 85.62 345 VAL A CA 1
ATOM 2781 C C . VAL A 1 345 ? 5.881 3.227 -10.503 1.00 85.62 345 VAL A C 1
ATOM 2783 O O . VAL A 1 345 ? 6.029 2.102 -10.038 1.00 85.62 345 VAL A O 1
ATOM 2786 N N . SER A 1 346 ? 4.681 3.806 -10.539 1.00 80.00 346 SER A N 1
ATOM 2787 C CA . SER A 1 346 ? 3.484 3.109 -10.054 1.00 80.00 346 SER A CA 1
ATOM 2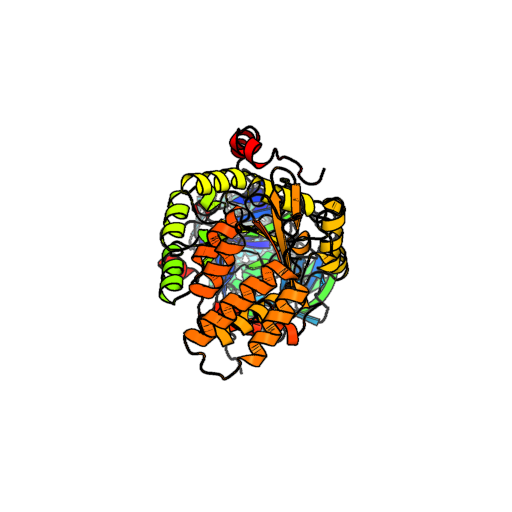788 C C . SER A 1 346 ? 2.834 2.325 -11.190 1.00 80.00 346 SER A C 1
ATOM 2790 O O . SER A 1 346 ? 2.368 2.925 -12.165 1.00 80.00 346 SER A O 1
ATOM 2792 N N . VAL A 1 347 ? 2.783 0.999 -11.045 1.00 72.12 347 VAL A N 1
ATOM 2793 C CA . VAL A 1 347 ? 2.129 0.078 -11.983 1.00 72.12 347 VAL A CA 1
ATOM 2794 C C . VAL A 1 347 ? 0.898 -0.537 -11.311 1.00 72.12 347 VAL A C 1
ATOM 2796 O O . VAL A 1 347 ? 1.018 -1.166 -10.256 1.00 72.12 347 VAL A O 1
ATOM 2799 N N . PRO A 1 348 ? -0.313 -0.362 -11.858 1.00 59.22 348 PRO A N 1
ATOM 2800 C CA . PRO A 1 348 ? -1.516 -0.863 -11.220 1.00 59.22 348 PRO A CA 1
ATOM 2801 C C . PRO A 1 348 ? -1.644 -2.376 -11.415 1.00 59.22 348 PRO A C 1
ATOM 2803 O O . PRO A 1 348 ? -1.105 -2.935 -12.371 1.00 59.22 348 PRO A O 1
ATOM 2806 N N . PHE A 1 349 ? -2.424 -3.018 -10.542 1.00 54.75 349 PHE A N 1
ATOM 2807 C CA . PHE A 1 349 ? -2.760 -4.452 -10.553 1.00 54.75 349 PHE A CA 1
ATOM 2808 C C . PHE A 1 349 ? -1.579 -5.385 -10.289 1.00 54.75 349 PHE A C 1
ATOM 2810 O O . PHE A 1 349 ? -1.551 -6.036 -9.252 1.00 54.75 349 PHE A O 1
ATOM 2817 N N . THR A 1 350 ? -0.607 -5.436 -11.204 1.00 60.72 350 THR A N 1
ATOM 2818 C CA . THR A 1 350 ? 0.554 -6.335 -11.111 1.00 60.72 350 THR A CA 1
ATOM 2819 C C . THR A 1 350 ? 1.530 -5.911 -10.033 1.00 60.72 350 THR A C 1
ATOM 2821 O O . THR A 1 350 ? 2.379 -6.710 -9.645 1.00 60.72 350 THR A O 1
ATOM 2824 N N . GLN A 1 351 ? 1.434 -4.651 -9.598 1.00 69.69 351 GLN A N 1
ATOM 2825 C CA . GLN A 1 351 ? 2.264 -4.088 -8.550 1.00 69.69 351 GLN A CA 1
ATOM 2826 C C . GLN A 1 351 ? 3.761 -4.387 -8.774 1.00 69.69 351 GLN A C 1
ATOM 2828 O O . GLN A 1 351 ? 4.500 -4.635 -7.828 1.00 69.69 351 GLN A O 1
ATOM 2833 N N . SER A 1 352 ? 4.204 -4.431 -10.039 1.00 77.00 352 SER A N 1
ATOM 2834 C CA . SER A 1 352 ? 5.565 -4.818 -10.407 1.00 77.00 352 SER A CA 1
ATOM 2835 C C . SER A 1 352 ? 6.006 -4.311 -11.780 1.00 77.00 352 SER A C 1
ATOM 2837 O O . SER A 1 352 ? 5.180 -4.038 -12.652 1.00 77.00 352 SER A O 1
ATOM 2839 N N . PHE A 1 353 ? 7.316 -4.221 -12.010 1.00 89.44 353 PHE A N 1
ATOM 2840 C CA . PHE A 1 353 ? 7.923 -3.961 -13.322 1.00 89.44 353 PHE A CA 1
ATOM 2841 C C . PHE A 1 353 ? 9.336 -4.546 -13.416 1.00 89.44 353 PHE A C 1
ATOM 2843 O O . PHE A 1 353 ? 9.913 -4.944 -12.411 1.00 89.44 353 PHE A O 1
ATOM 2850 N N . PHE A 1 354 ? 9.890 -4.640 -14.625 1.00 91.00 354 PHE A N 1
ATOM 2851 C CA . PHE A 1 354 ? 11.259 -5.099 -14.857 1.00 91.00 354 PHE A CA 1
ATOM 2852 C C . PHE A 1 354 ? 12.228 -3.924 -15.033 1.00 91.00 354 PHE A C 1
ATOM 2854 O O . PHE A 1 354 ? 11.939 -2.986 -15.780 1.00 91.00 354 PHE A O 1
ATOM 2861 N N . ALA A 1 355 ? 13.399 -4.016 -14.404 1.00 91.50 355 ALA A N 1
ATOM 2862 C CA . ALA A 1 355 ? 14.482 -3.041 -14.519 1.00 91.50 355 ALA A CA 1
ATOM 2863 C C . ALA A 1 355 ? 15.853 -3.709 -14.336 1.00 91.50 355 ALA A C 1
ATOM 2865 O O . ALA A 1 355 ? 15.927 -4.778 -13.734 1.00 91.50 355 ALA A O 1
ATOM 2866 N N . GLY A 1 356 ? 16.937 -3.100 -14.822 1.00 88.75 356 GLY A N 1
ATOM 2867 C CA . GLY A 1 356 ? 18.288 -3.635 -14.600 1.00 88.75 356 GLY A CA 1
ATOM 2868 C C . GLY A 1 356 ? 19.207 -3.653 -15.822 1.00 88.75 356 GLY A C 1
ATOM 2869 O O . GLY A 1 356 ? 18.745 -3.621 -16.967 1.00 88.75 356 GLY A O 1
ATOM 2870 N N . LEU A 1 357 ? 20.512 -3.843 -15.580 1.00 85.25 357 LEU A N 1
ATOM 2871 C CA . LEU A 1 357 ? 21.460 -4.435 -16.536 1.00 85.25 357 LEU A CA 1
ATOM 2872 C C . LEU A 1 357 ? 21.149 -5.922 -16.695 1.00 85.25 357 LEU A C 1
ATOM 2874 O O . LEU A 1 357 ? 21.769 -6.785 -16.081 1.00 85.25 357 LEU A O 1
ATOM 2878 N N . GLY A 1 358 ? 20.137 -6.189 -17.515 1.00 80.81 358 GLY A N 1
ATOM 2879 C CA . GLY A 1 358 ? 19.407 -7.445 -17.477 1.00 80.81 358 GLY A CA 1
ATOM 2880 C C . GLY A 1 358 ? 18.155 -7.278 -16.611 1.00 80.81 358 GLY A C 1
ATOM 2881 O O . GLY A 1 358 ? 18.283 -6.989 -15.423 1.00 80.81 358 GLY A O 1
ATOM 2882 N N . PRO A 1 359 ? 16.947 -7.397 -17.184 1.00 86.81 359 PRO A N 1
ATOM 2883 C CA . PRO A 1 359 ? 15.706 -7.113 -16.468 1.00 86.81 359 PRO A CA 1
ATOM 2884 C C . PRO A 1 359 ? 15.473 -8.067 -15.285 1.00 86.81 359 PRO A C 1
ATOM 2886 O O . PRO A 1 359 ? 15.306 -9.269 -15.472 1.00 86.81 359 PRO A O 1
ATOM 2889 N N . VAL A 1 360 ? 15.385 -7.515 -14.076 1.00 85.88 360 VAL A N 1
ATOM 2890 C CA . VAL A 1 360 ? 14.968 -8.182 -12.832 1.00 85.88 360 VAL A CA 1
ATOM 2891 C C . VAL A 1 360 ? 13.614 -7.613 -12.403 1.00 85.88 360 VAL A C 1
ATOM 2893 O O . VAL A 1 360 ? 13.366 -6.416 -12.557 1.00 85.88 360 VAL A O 1
ATOM 2896 N N . LEU A 1 361 ? 12.715 -8.465 -11.902 1.00 82.75 361 LEU A N 1
ATOM 2897 C CA . LEU A 1 361 ? 11.373 -8.052 -11.477 1.00 82.75 361 LEU A CA 1
ATOM 2898 C C . LEU A 1 361 ? 11.401 -7.345 -10.105 1.00 82.75 361 LEU A C 1
ATOM 2900 O O . LEU A 1 361 ? 11.971 -7.866 -9.142 1.00 82.75 361 LEU A O 1
ATOM 2904 N N . VAL A 1 362 ? 10.737 -6.190 -10.007 1.00 72.56 362 VAL A N 1
ATOM 2905 C CA . VAL A 1 362 ? 10.649 -5.310 -8.824 1.00 72.56 362 VAL A CA 1
ATOM 2906 C C . VAL A 1 362 ? 9.185 -4.912 -8.520 1.00 72.56 362 VAL A C 1
ATOM 2908 O O . VAL A 1 362 ? 8.357 -5.071 -9.408 1.00 72.56 362 VAL A O 1
ATOM 2911 N N . HIS A 1 363 ? 8.830 -4.448 -7.304 1.00 58.84 363 HIS A N 1
ATOM 2912 C CA . HIS A 1 363 ? 7.429 -4.315 -6.794 1.00 58.84 363 HIS A CA 1
ATOM 2913 C C . HIS A 1 363 ? 6.957 -2.879 -6.375 1.00 58.84 363 HIS A C 1
ATOM 2915 O O . HIS A 1 363 ? 7.810 -2.097 -5.970 1.00 58.84 363 HIS A O 1
ATOM 2921 N N . ASN A 1 364 ? 5.630 -2.565 -6.350 1.00 49.59 364 ASN A N 1
ATOM 2922 C CA . ASN A 1 364 ? 4.949 -1.323 -5.845 1.00 49.59 364 ASN A CA 1
ATOM 2923 C C . ASN A 1 364 ? 3.649 -1.585 -5.005 1.00 49.59 364 ASN A C 1
ATOM 2925 O O . ASN A 1 364 ? 3.155 -2.687 -5.049 1.00 49.59 364 ASN A O 1
ATOM 2929 N N . THR A 1 365 ? 3.044 -0.642 -4.240 1.00 47.16 365 THR A N 1
ATOM 2930 C CA . THR A 1 365 ? 2.096 -0.978 -3.108 1.00 47.16 365 THR A CA 1
ATOM 2931 C C . THR A 1 365 ? 0.679 -0.295 -3.065 1.00 47.16 365 THR A C 1
ATOM 2933 O O . THR A 1 365 ? 0.630 0.896 -3.374 1.00 47.16 365 THR A O 1
ATOM 2936 N N . GLY A 1 366 ? -0.420 -0.945 -2.564 1.00 53.47 366 GLY A N 1
ATOM 2937 C CA . GLY A 1 366 ? -1.664 -0.326 -1.948 1.00 53.47 366 GLY A CA 1
ATOM 2938 C C . GLY A 1 366 ? -3.121 -0.682 -2.445 1.00 53.47 366 GLY A C 1
ATOM 2939 O O . GLY A 1 366 ? -3.260 -1.298 -3.499 1.00 53.47 366 GLY A O 1
ATOM 2940 N N . GLY A 1 367 ? -4.205 -0.263 -1.716 1.00 59.38 367 GLY A N 1
ATOM 2941 C CA . GLY A 1 367 ? -5.656 -0.281 -2.122 1.00 59.38 367 GLY A CA 1
ATOM 2942 C C . GLY A 1 367 ? -6.693 0.375 -1.138 1.00 59.38 367 GLY A C 1
ATOM 2943 O O . GLY A 1 367 ? -6.528 0.243 0.069 1.00 59.38 367 GLY A O 1
ATOM 2944 N N . GLU A 1 368 ? -7.754 1.062 -1.627 1.00 80.44 368 GLU A N 1
ATOM 2945 C CA . GLU A 1 368 ? -8.797 1.811 -0.849 1.00 80.44 368 GLU A CA 1
ATOM 2946 C C . GLU A 1 368 ? -10.244 1.402 -1.261 1.00 80.44 368 GLU A C 1
ATOM 2948 O O . GLU A 1 368 ? -10.578 1.519 -2.447 1.00 80.44 368 GLU A O 1
ATOM 2953 N N . PRO A 1 369 ? -11.127 0.940 -0.340 1.00 82.88 369 PRO A N 1
ATOM 2954 C CA . PRO A 1 369 ? -12.443 0.374 -0.686 1.00 82.88 369 PRO A CA 1
ATOM 2955 C C . PRO A 1 369 ? -13.432 1.330 -1.353 1.00 82.88 369 PRO A C 1
ATOM 2957 O O . PRO A 1 369 ? -14.203 0.897 -2.209 1.00 82.88 369 PRO A O 1
ATOM 2960 N N . THR A 1 370 ? -13.413 2.623 -1.014 1.00 88.25 370 THR A N 1
ATOM 2961 C CA . THR A 1 370 ? -14.361 3.607 -1.575 1.00 88.25 370 THR A CA 1
ATOM 2962 C C . THR A 1 370 ? -14.163 3.862 -3.075 1.00 88.25 370 THR A C 1
ATOM 2964 O O . THR A 1 370 ? -15.010 4.479 -3.727 1.00 88.25 370 THR A O 1
ATOM 2967 N N . LEU A 1 371 ? -13.082 3.347 -3.667 1.00 84.00 371 LEU A N 1
ATOM 2968 C CA . LEU A 1 371 ? -12.865 3.362 -5.115 1.00 84.00 371 LEU A CA 1
ATOM 2969 C C . LEU A 1 371 ? -13.724 2.335 -5.866 1.00 84.00 371 LEU A C 1
ATOM 2971 O O . LEU A 1 371 ? -13.883 2.453 -7.079 1.00 84.00 371 LEU A O 1
ATOM 2975 N N . ARG A 1 372 ? -14.310 1.354 -5.171 1.00 83.50 372 ARG A N 1
ATOM 2976 C CA . ARG A 1 372 ? -15.204 0.365 -5.779 1.00 83.50 372 ARG A CA 1
ATOM 2977 C C . ARG A 1 372 ? -16.563 0.970 -6.127 1.00 83.50 372 ARG A C 1
ATOM 2979 O O . ARG A 1 372 ? -17.195 1.606 -5.287 1.00 83.50 372 ARG A O 1
ATOM 2986 N N . SER A 1 373 ? -17.042 0.717 -7.343 1.00 85.44 373 SER A N 1
ATOM 2987 C CA . SER A 1 373 ? -18.383 1.127 -7.778 1.00 85.44 373 SER A CA 1
ATOM 2988 C C . SER A 1 373 ? -19.503 0.262 -7.195 1.00 85.44 373 SER A C 1
ATOM 2990 O O . SER A 1 373 ? -20.624 0.737 -7.078 1.00 85.44 373 SER A O 1
ATOM 2992 N N . ASP A 1 374 ? -19.205 -0.980 -6.809 1.00 89.00 374 ASP A N 1
ATOM 2993 C CA . ASP A 1 374 ? -20.150 -1.962 -6.256 1.00 89.00 374 ASP A CA 1
ATOM 2994 C C . ASP A 1 374 ? -20.162 -2.001 -4.714 1.00 89.00 374 ASP A C 1
ATOM 2996 O O . ASP A 1 374 ? -20.755 -2.895 -4.112 1.00 89.00 374 ASP A O 1
ATOM 3000 N N . LEU A 1 375 ? -19.518 -1.032 -4.048 1.00 93.12 375 LEU A N 1
ATOM 3001 C CA . LEU A 1 375 ? -19.394 -0.998 -2.585 1.00 93.12 375 LEU A CA 1
ATOM 3002 C C . LEU A 1 375 ? -20.755 -1.054 -1.872 1.00 93.12 375 LEU A C 1
ATOM 3004 O O . LEU A 1 375 ? -20.911 -1.782 -0.894 1.00 93.12 375 LEU A O 1
ATOM 3008 N N . VAL A 1 376 ? -21.736 -0.296 -2.366 1.00 95.88 376 VAL A N 1
ATOM 3009 C CA . VAL A 1 376 ? -23.091 -0.225 -1.796 1.00 95.88 376 VAL A CA 1
ATOM 3010 C C . VAL A 1 376 ? -23.781 -1.591 -1.842 1.00 95.88 376 VAL A C 1
ATOM 3012 O O . VAL A 1 376 ? -24.436 -1.979 -0.877 1.00 95.88 376 VAL A O 1
ATOM 3015 N N . ASP A 1 377 ? -23.600 -2.346 -2.924 1.00 95.31 377 ASP A N 1
ATOM 3016 C CA . ASP A 1 377 ? -24.202 -3.672 -3.074 1.00 95.31 377 ASP A CA 1
ATOM 3017 C C . ASP A 1 377 ? -23.531 -4.694 -2.153 1.00 95.31 377 ASP A C 1
ATOM 3019 O O . ASP A 1 377 ? -24.217 -5.488 -1.518 1.00 95.31 377 ASP A O 1
ATOM 3023 N N . ILE A 1 378 ? -22.207 -4.614 -1.976 1.00 91.94 378 ILE A N 1
ATOM 3024 C CA . ILE A 1 378 ? -21.474 -5.445 -1.005 1.00 91.94 378 ILE A CA 1
ATOM 3025 C C . ILE A 1 378 ? -21.997 -5.214 0.421 1.00 91.94 378 ILE A C 1
ATOM 3027 O O . ILE A 1 378 ? -22.176 -6.169 1.178 1.00 91.94 378 ILE A O 1
ATOM 3031 N N . ILE A 1 379 ? -22.268 -3.958 0.790 1.00 94.38 379 ILE A N 1
ATOM 3032 C CA . ILE A 1 379 ? -22.833 -3.615 2.104 1.00 94.38 379 ILE A CA 1
ATOM 3033 C C . ILE A 1 379 ? -24.236 -4.216 2.258 1.00 94.38 379 ILE A C 1
ATOM 3035 O O . ILE A 1 379 ? -24.520 -4.826 3.290 1.00 94.38 379 ILE A O 1
ATOM 3039 N N . LYS A 1 380 ? -25.095 -4.097 1.236 1.00 94.69 380 LYS A N 1
ATOM 3040 C CA . LYS A 1 380 ? -26.443 -4.691 1.255 1.00 94.69 380 LYS A CA 1
ATOM 3041 C C . LYS A 1 380 ? -26.393 -6.207 1.405 1.00 94.69 380 LYS A C 1
ATOM 3043 O O . LYS A 1 380 ? -27.086 -6.731 2.267 1.00 94.69 380 LYS A O 1
ATOM 3048 N N . ILE A 1 381 ? -25.516 -6.883 0.659 1.00 93.81 381 ILE A N 1
ATOM 3049 C CA . ILE A 1 381 ? -25.304 -8.333 0.775 1.00 93.81 381 ILE A CA 1
ATOM 3050 C C . ILE A 1 381 ? -24.918 -8.698 2.213 1.00 93.81 381 ILE A C 1
ATOM 3052 O O . ILE A 1 381 ? -25.478 -9.628 2.781 1.00 93.81 381 ILE A O 1
ATOM 3056 N N . ALA A 1 382 ? -24.025 -7.940 2.859 1.00 89.31 382 ALA A N 1
ATOM 3057 C CA . ALA A 1 382 ? -23.693 -8.196 4.260 1.00 89.31 382 ALA A CA 1
ATOM 3058 C C . ALA A 1 382 ? -24.925 -8.076 5.186 1.00 89.31 382 ALA A C 1
ATOM 3060 O O . ALA A 1 382 ? -25.118 -8.891 6.088 1.00 89.31 382 ALA A O 1
ATOM 3061 N N . LYS A 1 383 ? -25.805 -7.095 4.966 1.00 89.12 383 LYS A N 1
ATOM 3062 C CA . LYS A 1 383 ? -27.053 -6.989 5.740 1.00 89.12 383 LYS A CA 1
ATOM 3063 C C . LYS A 1 383 ? -28.025 -8.135 5.440 1.00 89.12 383 LYS A C 1
ATOM 3065 O O . LYS A 1 383 ? -28.644 -8.638 6.375 1.00 89.12 383 LYS A O 1
ATOM 3070 N N . GLU A 1 384 ? -28.135 -8.560 4.184 1.00 92.44 384 GLU A N 1
ATOM 3071 C CA . GLU A 1 384 ? -28.972 -9.687 3.745 1.00 92.44 384 GLU A CA 1
ATOM 3072 C C . GLU A 1 384 ? -28.520 -11.022 4.357 1.00 92.44 384 GLU A C 1
ATOM 3074 O O . GLU A 1 384 ? -29.358 -11.802 4.805 1.00 92.44 384 GLU A O 1
ATOM 3079 N N . GLU A 1 385 ? -27.208 -11.241 4.482 1.00 87.12 385 GLU A N 1
ATOM 3080 C CA . GLU A 1 385 ? -26.608 -12.411 5.149 1.00 87.12 385 GLU A CA 1
ATOM 3081 C C . GLU A 1 385 ? -26.751 -12.382 6.686 1.00 87.12 385 GLU A C 1
ATOM 3083 O O . GLU A 1 385 ? -26.331 -13.307 7.383 1.00 87.12 385 GLU A O 1
ATOM 3088 N N . GLY A 1 386 ? -27.362 -11.330 7.242 1.00 82.50 386 GLY A N 1
ATOM 3089 C CA . GLY A 1 386 ? -27.678 -11.231 8.665 1.00 82.50 386 GLY A CA 1
ATOM 3090 C C . GLY A 1 386 ? -26.558 -10.660 9.536 1.00 82.50 386 GLY A C 1
ATOM 3091 O O . GLY A 1 386 ? -26.604 -10.827 10.754 1.00 82.50 386 GLY A O 1
ATOM 3092 N N . TYR A 1 387 ? -25.562 -9.968 8.964 1.00 81.88 387 TYR A N 1
ATOM 3093 C CA . TYR A 1 387 ? -24.586 -9.237 9.776 1.00 81.88 387 TYR A CA 1
ATOM 3094 C C . TYR A 1 387 ? -25.259 -8.035 10.464 1.00 81.88 387 TYR A C 1
ATOM 3096 O O . TYR A 1 387 ? -25.648 -7.046 9.831 1.00 81.88 387 TYR A O 1
ATOM 3104 N N . ASP A 1 388 ? -25.374 -8.100 11.793 1.00 75.75 388 ASP A N 1
ATOM 3105 C CA . ASP A 1 388 ? -25.992 -7.045 12.608 1.00 75.75 388 ASP A CA 1
ATOM 3106 C C . ASP A 1 388 ? -25.207 -5.725 12.537 1.00 75.75 388 ASP A C 1
ATOM 3108 O O . ASP A 1 388 ? -25.806 -4.648 12.463 1.00 75.75 388 ASP A O 1
ATOM 3112 N N . HIS A 1 389 ? -23.873 -5.812 12.493 1.00 81.94 389 HIS A N 1
ATOM 3113 C CA . HIS A 1 389 ? -22.969 -4.667 12.518 1.00 81.94 389 HIS A CA 1
ATOM 3114 C C . HIS A 1 389 ? -21.971 -4.687 11.349 1.00 81.94 389 HIS A C 1
ATOM 3116 O O . HIS A 1 389 ? -21.120 -5.572 11.268 1.00 81.94 389 HIS A O 1
ATOM 3122 N N . VAL A 1 390 ? -22.043 -3.681 10.474 1.00 89.94 390 VAL A N 1
ATOM 3123 C CA . VAL A 1 390 ? -21.142 -3.483 9.330 1.00 89.94 390 VAL A CA 1
ATOM 3124 C C . VAL A 1 390 ? -20.256 -2.262 9.571 1.00 89.94 390 VAL A C 1
ATOM 3126 O O . VAL A 1 390 ? -20.751 -1.157 9.814 1.00 89.94 390 VAL A O 1
ATOM 3129 N N . GLN A 1 391 ? -18.939 -2.461 9.475 1.00 90.75 391 GLN A N 1
ATOM 3130 C CA . GLN A 1 391 ? -17.938 -1.398 9.586 1.00 90.75 391 GLN A CA 1
ATOM 3131 C C . GLN A 1 391 ? -17.255 -1.148 8.240 1.00 90.75 391 GLN A C 1
ATOM 3133 O O . GLN A 1 391 ? -16.713 -2.077 7.641 1.00 90.75 391 GLN A O 1
ATOM 3138 N N . LEU A 1 392 ? -17.240 0.107 7.783 1.00 94.00 392 LEU A N 1
ATOM 3139 C CA . LEU A 1 392 ? -16.553 0.511 6.554 1.00 94.00 392 LEU A CA 1
ATOM 3140 C C . LEU A 1 392 ? -15.140 1.012 6.878 1.00 94.00 392 LEU A C 1
ATOM 3142 O O . LEU A 1 392 ? -14.987 2.103 7.422 1.00 94.00 392 LEU A O 1
ATOM 3146 N N . ASN A 1 393 ? -14.116 0.224 6.540 1.00 90.62 393 ASN A N 1
ATOM 3147 C CA . ASN A 1 393 ? -12.708 0.612 6.686 1.00 90.62 393 ASN A CA 1
ATOM 3148 C C . ASN A 1 393 ? -12.257 1.473 5.497 1.00 90.62 393 ASN A C 1
ATOM 3150 O O . ASN A 1 393 ? -12.383 1.037 4.354 1.00 90.62 393 ASN A O 1
ATOM 3154 N N . THR A 1 394 ? -11.779 2.693 5.748 1.00 91.69 394 THR A N 1
ATOM 3155 C CA . THR A 1 394 ? -11.452 3.666 4.690 1.00 91.69 394 THR A CA 1
ATOM 3156 C C . THR A 1 394 ? -10.494 4.756 5.180 1.00 91.69 394 THR A C 1
ATOM 3158 O O . THR A 1 394 ? -10.448 5.088 6.370 1.00 91.69 394 THR A O 1
ATOM 3161 N N . ASP A 1 395 ? -9.751 5.368 4.253 1.00 89.50 395 ASP A N 1
ATOM 3162 C CA . ASP A 1 395 ? -9.081 6.653 4.478 1.00 89.50 395 ASP A CA 1
ATOM 3163 C C . ASP A 1 395 ? -10.057 7.845 4.570 1.00 89.50 395 ASP A C 1
ATOM 3165 O O . ASP A 1 395 ? -9.680 8.927 5.023 1.00 89.50 395 ASP A O 1
ATOM 3169 N N . GLY A 1 396 ? -11.317 7.648 4.174 1.00 93.38 396 GLY A N 1
ATOM 3170 C CA . GLY A 1 396 ? -12.410 8.611 4.255 1.00 93.38 396 GLY A CA 1
ATOM 3171 C C . GLY A 1 396 ? -12.325 9.779 3.270 1.00 93.38 396 GLY A C 1
ATOM 3172 O O . GLY A 1 396 ? -13.238 10.603 3.230 1.00 93.38 396 GLY A O 1
ATOM 3173 N N . ILE A 1 397 ? -11.285 9.860 2.437 1.00 92.75 397 ILE A N 1
ATOM 3174 C CA . ILE A 1 397 ? -11.062 10.988 1.527 1.00 92.75 397 ILE A CA 1
ATOM 3175 C C . ILE A 1 397 ? -12.237 11.141 0.562 1.00 92.75 397 ILE A C 1
ATOM 3177 O O . ILE A 1 397 ? -12.732 12.250 0.369 1.00 92.75 397 ILE A O 1
ATOM 3181 N N . LYS A 1 398 ? -12.734 10.044 -0.021 1.00 92.00 398 LYS A N 1
ATOM 3182 C CA . LYS A 1 398 ? -13.877 10.115 -0.941 1.00 92.00 398 LYS A CA 1
ATOM 3183 C C . LYS A 1 398 ? -15.149 10.591 -0.233 1.00 92.00 398 LYS A C 1
ATOM 3185 O O . LYS A 1 398 ? -15.861 11.420 -0.784 1.00 92.00 398 LYS A O 1
ATOM 3190 N N . LEU A 1 399 ? -15.373 10.173 1.016 1.00 95.06 399 LEU A N 1
ATOM 3191 C CA . LEU A 1 399 ? -16.525 10.586 1.835 1.00 95.06 399 LEU A CA 1
ATOM 3192 C C . LEU A 1 399 ? -16.488 12.080 2.214 1.00 95.06 399 LEU A C 1
ATOM 3194 O O . LEU A 1 399 ? -17.526 12.683 2.494 1.00 95.06 399 LEU A O 1
ATOM 3198 N N . ALA A 1 400 ? -15.304 12.700 2.205 1.00 95.50 400 ALA A N 1
ATOM 3199 C CA . ALA A 1 400 ? -15.141 14.135 2.430 1.00 95.50 400 ALA A CA 1
ATOM 3200 C C . ALA A 1 400 ? -15.752 14.982 1.297 1.00 95.50 400 ALA A C 1
ATOM 3202 O O . ALA A 1 400 ? -16.304 16.057 1.552 1.00 95.50 400 ALA A O 1
ATOM 3203 N N . PHE A 1 401 ? -15.651 14.501 0.053 1.00 93.88 401 PHE A N 1
ATOM 3204 C CA . PHE A 1 401 ? -16.030 15.247 -1.154 1.00 93.88 401 PHE A CA 1
ATOM 3205 C C . PHE A 1 401 ? -17.291 14.712 -1.837 1.00 93.88 401 PHE A C 1
ATOM 3207 O O . PHE A 1 401 ? -17.975 15.472 -2.519 1.00 93.88 401 PHE A O 1
ATOM 3214 N N . ASP A 1 402 ? -17.617 13.440 -1.630 1.00 94.19 402 ASP A N 1
ATOM 3215 C CA . ASP A 1 402 ? -18.803 12.775 -2.155 1.00 94.19 402 ASP A CA 1
ATOM 3216 C C . ASP A 1 402 ? -19.753 12.418 -1.007 1.00 94.19 402 ASP A C 1
ATOM 3218 O O . ASP A 1 402 ? -19.780 11.301 -0.485 1.00 94.19 402 ASP A O 1
ATOM 3222 N N . LYS A 1 403 ? -20.533 13.417 -0.585 1.00 95.62 403 LYS A N 1
ATOM 3223 C CA . LYS A 1 403 ? -21.550 13.251 0.460 1.00 95.62 403 LYS A CA 1
ATOM 3224 C C . LYS A 1 403 ? -22.628 12.238 0.053 1.00 95.62 403 LYS A C 1
ATOM 3226 O O . LYS A 1 403 ? -23.152 11.548 0.919 1.00 95.62 403 LYS A O 1
ATOM 3231 N N . LYS A 1 404 ? -22.912 12.105 -1.247 1.00 96.12 404 LYS A N 1
ATOM 3232 C CA . LYS A 1 404 ? -23.907 11.155 -1.757 1.00 96.12 404 LYS A CA 1
ATOM 3233 C C . LYS A 1 404 ? -23.461 9.717 -1.518 1.00 96.12 404 LYS A C 1
ATOM 3235 O O . LYS A 1 404 ? -24.254 8.916 -1.049 1.00 96.12 404 LYS A O 1
ATOM 3240 N N . LEU A 1 405 ? -22.187 9.402 -1.755 1.00 95.44 405 LEU A N 1
ATOM 3241 C CA . LEU A 1 405 ? -21.643 8.083 -1.418 1.00 95.44 405 LEU A CA 1
ATOM 3242 C C . LEU A 1 405 ? -21.760 7.785 0.086 1.00 95.44 405 LEU A C 1
ATOM 3244 O O . LEU A 1 405 ? -22.064 6.659 0.481 1.00 95.44 405 LEU A O 1
ATOM 3248 N N . LEU A 1 406 ? -21.525 8.786 0.938 1.00 96.56 406 LEU A N 1
ATOM 3249 C CA . LEU A 1 406 ? -21.709 8.640 2.382 1.00 96.56 406 LEU A CA 1
ATOM 3250 C C . LEU A 1 406 ? -23.180 8.348 2.741 1.00 96.56 406 LEU A C 1
ATOM 3252 O O . LEU A 1 406 ? -23.431 7.461 3.551 1.00 96.56 406 LEU A O 1
ATOM 3256 N N . GLU A 1 407 ? -24.136 9.045 2.123 1.00 97.00 407 GLU A N 1
ATOM 3257 C CA . GLU A 1 407 ? -25.577 8.784 2.278 1.00 97.00 407 GLU A CA 1
ATOM 3258 C C . GLU A 1 407 ? -25.941 7.370 1.798 1.00 97.00 407 GLU A C 1
ATOM 3260 O O . GLU A 1 407 ? -26.534 6.599 2.543 1.00 97.00 407 GLU A O 1
ATOM 3265 N N . GLU A 1 408 ? -25.492 6.973 0.606 1.00 96.88 408 GLU A N 1
ATOM 3266 C CA . GLU A 1 408 ? -25.784 5.658 0.021 1.00 96.88 408 GLU A CA 1
ATOM 3267 C C . GLU A 1 408 ? -25.210 4.499 0.848 1.00 96.88 408 GLU A C 1
ATOM 3269 O O . GLU A 1 408 ? -25.861 3.467 1.011 1.00 96.88 408 GLU A O 1
ATOM 3274 N N . THR A 1 409 ? -23.996 4.651 1.385 1.00 96.19 409 THR A N 1
ATOM 3275 C CA . THR A 1 409 ? -23.379 3.631 2.250 1.00 96.19 409 THR A CA 1
ATOM 3276 C C . THR A 1 409 ? -24.032 3.572 3.632 1.00 96.19 409 THR A C 1
ATOM 3278 O O . THR A 1 409 ? -24.200 2.476 4.172 1.00 96.19 409 THR A O 1
ATOM 3281 N N . ASN A 1 410 ? -24.452 4.713 4.187 1.00 95.56 410 ASN A N 1
ATOM 3282 C CA . ASN A 1 410 ? -25.253 4.769 5.410 1.00 95.56 410 ASN A CA 1
ATOM 3283 C C . ASN A 1 410 ? -26.603 4.057 5.220 1.00 95.56 410 ASN A C 1
ATOM 3285 O O . ASN A 1 410 ? -26.934 3.159 5.992 1.00 95.56 410 ASN A O 1
ATOM 3289 N N . ASP A 1 411 ? -27.332 4.386 4.152 1.00 95.81 411 ASP A N 1
ATOM 3290 C CA . ASP A 1 411 ? -28.646 3.813 3.841 1.00 95.81 411 ASP A CA 1
ATOM 3291 C C . ASP A 1 411 ? -28.572 2.309 3.540 1.00 95.81 411 ASP A C 1
ATOM 3293 O O . ASP A 1 411 ? -29.482 1.553 3.880 1.00 95.81 411 ASP A O 1
ATOM 3297 N N . ALA A 1 412 ? -27.467 1.848 2.945 1.00 95.62 412 ALA A N 1
ATOM 3298 C CA . ALA A 1 412 ? -27.210 0.427 2.723 1.00 95.62 412 ALA A CA 1
ATOM 3299 C C . ALA A 1 412 ? -26.983 -0.368 4.020 1.00 95.62 412 ALA A C 1
ATOM 3301 O O . ALA A 1 412 ? -27.098 -1.593 4.004 1.00 95.62 412 ALA A O 1
ATOM 3302 N N . GLY A 1 413 ? -26.681 0.306 5.135 1.00 92.62 413 GLY A N 1
ATOM 3303 C CA . GLY A 1 413 ? -26.571 -0.312 6.454 1.00 92.62 413 GLY A CA 1
ATOM 3304 C C . GLY A 1 413 ? -25.176 -0.295 7.074 1.00 92.62 413 GLY A C 1
ATOM 3305 O O . GLY A 1 413 ? -24.919 -1.105 7.966 1.00 92.62 413 GLY A O 1
ATOM 3306 N N . VAL A 1 414 ? -24.272 0.600 6.651 1.00 94.38 414 VAL A N 1
ATOM 3307 C CA . VAL A 1 414 ? -23.034 0.858 7.409 1.00 94.38 414 VAL A CA 1
ATOM 3308 C C . VAL A 1 414 ? -23.395 1.416 8.782 1.00 94.38 414 VAL A C 1
ATOM 3310 O O . VAL A 1 414 ? -24.023 2.462 8.898 1.00 94.38 414 VAL A O 1
ATOM 3313 N N . ASN A 1 415 ? -22.953 0.744 9.843 1.00 87.75 415 ASN A N 1
ATOM 3314 C CA . ASN A 1 415 ? -23.177 1.200 11.213 1.00 87.75 415 ASN A CA 1
ATOM 3315 C C . ASN A 1 415 ? -22.074 2.147 11.688 1.00 87.75 415 ASN A C 1
ATOM 3317 O O . ASN A 1 415 ? -22.307 3.028 12.520 1.00 87.75 415 ASN A O 1
ATOM 3321 N N . THR A 1 416 ? -20.840 1.916 11.239 1.00 92.25 416 THR A N 1
ATOM 3322 C CA . THR A 1 416 ? -19.668 2.653 11.714 1.00 92.25 416 THR A CA 1
ATOM 3323 C C . THR A 1 416 ? -18.612 2.789 10.622 1.00 92.25 416 THR A C 1
ATOM 3325 O O . THR A 1 416 ? -18.302 1.835 9.912 1.00 92.25 416 THR A O 1
ATOM 3328 N N . ILE A 1 417 ? -18.036 3.983 10.501 1.00 96.69 417 ILE A N 1
ATOM 3329 C CA . ILE A 1 417 ? -16.853 4.238 9.681 1.00 96.69 417 ILE A CA 1
ATOM 3330 C C . ILE A 1 417 ? -15.625 3.937 10.536 1.00 96.69 417 ILE A C 1
ATOM 3332 O O . ILE A 1 417 ? -15.390 4.581 11.559 1.00 96.69 417 ILE A O 1
ATOM 3336 N N . TYR A 1 418 ? -14.842 2.959 10.103 1.00 93.88 418 TYR A N 1
ATOM 3337 C CA . TYR A 1 418 ? -13.569 2.581 10.699 1.00 93.88 418 TYR A CA 1
ATOM 3338 C C . TYR A 1 418 ? -12.467 3.394 10.003 1.00 93.88 418 TYR A C 1
ATOM 3340 O O . TYR A 1 418 ? -11.921 2.994 8.976 1.00 93.88 418 TYR A O 1
ATOM 3348 N N . LEU A 1 419 ? -12.242 4.611 10.503 1.00 96.94 419 LEU A N 1
ATOM 3349 C CA . LEU A 1 419 ? -11.510 5.670 9.812 1.00 96.94 419 LEU A CA 1
ATOM 3350 C C . LEU A 1 419 ? -10.018 5.630 10.148 1.00 96.94 419 LEU A C 1
ATOM 3352 O O . LEU A 1 419 ? -9.636 5.795 11.308 1.00 96.94 419 LEU A O 1
ATOM 3356 N N . SER A 1 420 ? -9.166 5.513 9.126 1.00 92.81 420 SER A N 1
ATOM 3357 C CA . SER A 1 420 ? -7.719 5.711 9.283 1.00 92.81 420 SER A CA 1
ATOM 3358 C C . SER A 1 420 ? -7.436 7.091 9.889 1.00 92.81 420 SER A C 1
ATOM 3360 O O . SER A 1 420 ? -7.777 8.105 9.285 1.00 92.81 420 SER A O 1
ATOM 3362 N N . PHE A 1 421 ? -6.775 7.151 11.044 1.00 96.19 421 PHE A N 1
ATOM 3363 C CA . PHE A 1 421 ? -6.463 8.408 11.729 1.00 96.19 421 PHE A CA 1
ATOM 3364 C C . PHE A 1 421 ? -5.212 8.232 12.589 1.00 96.19 421 PHE A C 1
ATOM 3366 O O . PHE A 1 421 ? -5.305 7.777 13.722 1.00 96.19 421 PHE A O 1
ATOM 3373 N N . ASP A 1 422 ? -4.036 8.566 12.055 1.00 89.44 422 ASP A N 1
ATOM 3374 C CA . ASP A 1 422 ? -2.758 8.208 12.693 1.00 89.44 422 ASP A CA 1
ATOM 3375 C C . ASP A 1 422 ? -2.236 9.242 13.703 1.00 89.44 422 ASP A C 1
ATOM 3377 O O . ASP A 1 422 ? -1.225 8.994 14.357 1.00 89.44 422 ASP A O 1
ATOM 3381 N N . GLY A 1 423 ? -2.898 10.390 13.845 1.00 93.12 423 GLY A N 1
ATOM 3382 C CA . GLY A 1 423 ? -2.440 11.475 14.708 1.00 93.12 423 GLY A CA 1
ATOM 3383 C C . GLY A 1 423 ? -3.154 12.803 14.466 1.00 93.12 423 GLY A C 1
ATOM 3384 O O . GLY A 1 423 ? -4.077 12.904 13.655 1.00 93.12 423 GLY A O 1
ATOM 3385 N N . LEU A 1 424 ? -2.729 13.827 15.198 1.00 94.56 424 LEU A N 1
ATOM 3386 C CA . LEU A 1 424 ? -3.343 15.154 15.232 1.00 94.56 424 LEU A CA 1
ATOM 3387 C C . LEU A 1 424 ? -2.678 16.168 14.305 1.00 94.56 424 LEU A C 1
ATOM 3389 O O . LEU A 1 424 ? -3.206 17.267 14.132 1.00 94.56 424 LEU A O 1
ATOM 3393 N N . THR A 1 425 ? -1.511 15.848 13.749 1.00 87.69 425 THR A N 1
ATOM 3394 C CA . THR A 1 425 ? -0.743 16.785 12.929 1.00 87.69 425 THR A CA 1
ATOM 3395 C C . THR A 1 425 ? -0.652 16.308 11.483 1.00 87.69 425 THR A C 1
ATOM 3397 O O . THR A 1 425 ? -0.722 15.110 11.214 1.00 87.69 425 THR A O 1
ATOM 3400 N N . PRO A 1 426 ? -0.395 17.212 10.521 1.00 81.94 426 PRO A N 1
ATOM 3401 C CA . PRO A 1 426 ? -0.079 16.810 9.153 1.00 81.94 426 PRO A CA 1
ATOM 3402 C C . PRO A 1 426 ? 1.134 15.878 9.036 1.00 81.94 426 PRO A C 1
ATOM 3404 O O . PRO A 1 426 ? 1.267 15.194 8.026 1.00 81.94 426 PRO A O 1
ATOM 3407 N N . LEU A 1 427 ? 2.031 15.876 10.031 1.00 75.94 427 LEU A N 1
ATOM 3408 C CA . LEU A 1 427 ? 3.208 15.011 10.060 1.00 75.94 427 LEU A CA 1
ATOM 3409 C C . LEU A 1 427 ? 2.828 13.577 10.447 1.00 75.94 427 LEU A C 1
ATOM 3411 O O . LEU A 1 427 ? 3.260 12.635 9.784 1.00 75.94 427 LEU A O 1
ATOM 3415 N N . THR A 1 428 ? 2.012 13.421 11.491 1.00 77.94 428 THR A N 1
ATOM 3416 C CA . THR A 1 428 ? 1.587 12.114 12.008 1.00 77.94 428 THR A CA 1
ATOM 3417 C C . THR A 1 428 ? 0.408 11.533 11.229 1.00 77.94 428 THR A C 1
ATOM 3419 O O . THR A 1 428 ? 0.370 10.328 11.011 1.00 77.94 428 THR A O 1
ATOM 3422 N N . ASN A 1 429 ? -0.492 12.373 10.706 1.00 80.56 429 ASN A N 1
ATOM 3423 C CA . ASN A 1 429 ? -1.675 11.974 9.935 1.00 80.56 429 ASN A CA 1
ATOM 3424 C C . ASN A 1 429 ? -1.719 12.546 8.504 1.00 80.56 429 ASN A C 1
ATOM 3426 O O . ASN A 1 429 ? -2.737 13.034 8.009 1.00 80.56 429 ASN A O 1
ATOM 3430 N N . TRP A 1 430 ? -0.607 12.462 7.782 1.00 75.44 430 TRP A N 1
ATOM 3431 C CA . TRP A 1 430 ? -0.463 12.984 6.415 1.00 75.44 430 TRP A CA 1
ATOM 3432 C C . TRP A 1 430 ? -1.498 12.452 5.397 1.00 75.44 430 TRP A C 1
ATOM 3434 O O . TRP A 1 430 ? -1.774 13.111 4.383 1.00 75.44 430 TRP A O 1
ATOM 3444 N N . LYS A 1 431 ? -2.076 11.267 5.653 1.00 79.31 431 LYS A N 1
ATOM 3445 C CA . LYS A 1 431 ? -3.037 10.592 4.768 1.00 79.31 431 LYS A CA 1
ATOM 3446 C C . LYS A 1 431 ? -4.281 11.438 4.523 1.00 79.31 431 LYS A C 1
ATOM 3448 O O . LYS A 1 431 ? -4.603 11.686 3.363 1.00 79.31 431 LYS A O 1
ATOM 3453 N N . ASN A 1 432 ? -4.934 11.923 5.578 1.00 90.25 432 ASN A N 1
ATOM 3454 C CA . ASN A 1 432 ? -6.252 12.562 5.484 1.00 90.25 432 ASN A CA 1
ATOM 3455 C C . ASN A 1 432 ? -6.472 13.744 6.452 1.00 90.25 432 ASN A C 1
ATOM 3457 O O . ASN A 1 432 ? -7.608 14.191 6.594 1.00 90.25 432 ASN A O 1
ATOM 3461 N N . HIS A 1 433 ? -5.420 14.283 7.090 1.00 92.69 433 HIS A N 1
ATOM 3462 C CA . HIS A 1 433 ? -5.519 15.379 8.076 1.00 92.69 433 HIS A CA 1
ATOM 3463 C C . HIS A 1 433 ? -6.435 16.539 7.650 1.00 92.69 433 HIS A C 1
ATOM 3465 O O . HIS A 1 433 ? -7.259 17.020 8.420 1.00 92.69 433 HIS A O 1
ATOM 3471 N N . TRP A 1 434 ? -6.323 16.996 6.403 1.00 94.81 434 TRP A N 1
ATOM 3472 C CA . TRP A 1 434 ? -7.119 18.128 5.917 1.00 94.81 434 TRP A CA 1
ATOM 3473 C C . TRP A 1 434 ? -8.549 17.742 5.518 1.00 94.81 434 TRP A C 1
ATOM 3475 O O . TRP A 1 434 ? -9.411 18.611 5.423 1.00 94.81 434 TRP A O 1
ATOM 3485 N N . GLU A 1 435 ? -8.818 16.461 5.291 1.00 96.75 435 GLU A N 1
ATOM 3486 C CA . GLU A 1 435 ? -10.119 15.935 4.882 1.00 96.75 435 GLU A CA 1
ATOM 3487 C C . GLU A 1 435 ? -10.987 15.549 6.080 1.00 96.75 435 GLU A C 1
ATOM 3489 O O . GLU A 1 435 ? -12.205 15.699 5.999 1.00 96.75 435 GLU A O 1
ATOM 3494 N N . VAL A 1 436 ? -10.387 15.135 7.204 1.00 98.12 436 VAL A N 1
ATOM 3495 C CA . VAL A 1 436 ? -11.097 14.792 8.453 1.00 98.12 436 VAL A CA 1
ATOM 3496 C C . VAL A 1 436 ? -12.162 15.830 8.848 1.00 98.12 436 VAL A C 1
ATOM 3498 O O . VAL A 1 436 ? -13.300 15.420 9.086 1.00 98.12 436 VAL A O 1
ATOM 3501 N N . PRO A 1 437 ? -11.896 17.156 8.835 1.00 98.12 437 PRO A N 1
ATOM 3502 C CA . PRO A 1 437 ? -12.925 18.156 9.129 1.00 98.12 437 PRO A CA 1
ATOM 3503 C C . PRO A 1 437 ? -14.163 18.076 8.225 1.00 98.12 437 PRO A C 1
ATOM 3505 O O . PRO A 1 437 ? -15.287 18.286 8.681 1.00 98.12 437 PRO A O 1
ATOM 3508 N N . LEU A 1 438 ? -13.974 17.773 6.937 1.00 97.94 438 LEU A N 1
ATOM 3509 C CA . LEU A 1 438 ? -15.068 17.650 5.974 1.00 97.94 438 LEU A CA 1
ATOM 3510 C C . LEU A 1 438 ? -15.832 16.341 6.172 1.00 97.94 438 LEU A C 1
ATOM 3512 O O . LEU A 1 438 ? -17.059 16.363 6.140 1.00 97.94 438 LEU A O 1
ATOM 3516 N N . ILE A 1 439 ? -15.131 15.235 6.444 1.00 97.88 439 ILE A N 1
ATOM 3517 C CA . ILE A 1 439 ? -15.749 13.946 6.793 1.00 97.88 439 ILE A CA 1
ATOM 3518 C C . ILE A 1 439 ? -16.662 14.135 8.008 1.00 97.88 439 ILE A C 1
ATOM 3520 O O . ILE A 1 439 ? -17.839 13.786 7.967 1.00 97.88 439 ILE A O 1
ATOM 3524 N N . PHE A 1 440 ? -16.145 14.760 9.068 1.00 98.06 440 PHE A N 1
ATOM 3525 C CA . PHE A 1 440 ? -16.867 14.971 10.323 1.00 98.06 440 PHE A CA 1
ATOM 3526 C C . PHE A 1 440 ? -18.080 15.876 10.129 1.00 98.06 440 PHE A C 1
ATOM 3528 O O . PHE A 1 440 ? -19.153 15.608 10.669 1.00 98.06 440 PHE A O 1
ATOM 3535 N N . ARG A 1 441 ? -17.932 16.940 9.334 1.00 97.56 441 ARG A N 1
ATOM 3536 C CA . ARG A 1 441 ? -19.055 17.798 8.956 1.00 97.56 441 ARG A CA 1
ATOM 3537 C C . ARG A 1 441 ? -20.121 17.011 8.192 1.00 97.56 441 ARG A C 1
ATOM 3539 O O . ARG A 1 441 ? -21.284 17.084 8.570 1.00 97.56 441 ARG A O 1
ATOM 3546 N N . ASN A 1 442 ? -19.740 16.253 7.164 1.00 97.88 442 ASN A N 1
ATOM 3547 C CA . ASN A 1 442 ? -20.689 15.506 6.336 1.00 97.88 442 ASN A CA 1
ATOM 3548 C C . ASN A 1 442 ? -21.441 14.451 7.168 1.00 97.88 442 ASN A C 1
ATOM 3550 O O . ASN A 1 442 ? -22.661 14.364 7.062 1.00 97.88 442 ASN A O 1
ATOM 3554 N N . VAL A 1 443 ? -20.744 13.720 8.049 1.00 96.94 443 VAL A N 1
ATOM 3555 C CA . VAL A 1 443 ? -21.361 12.751 8.975 1.00 96.94 443 VAL A CA 1
ATOM 3556 C C . VAL A 1 443 ? -22.356 13.435 9.917 1.00 96.94 443 VAL A C 1
ATOM 3558 O O . VAL A 1 443 ? -23.464 12.934 10.088 1.00 96.94 443 VAL A O 1
ATOM 3561 N N . ARG A 1 444 ? -22.020 14.605 10.480 1.00 95.75 444 ARG A N 1
ATOM 3562 C CA . ARG A 1 444 ? -22.964 15.384 11.306 1.00 95.75 444 ARG A CA 1
ATOM 3563 C C . ARG A 1 444 ? -24.193 15.824 10.520 1.00 95.75 444 ARG A C 1
ATOM 3565 O O . ARG A 1 444 ? -25.306 15.696 11.016 1.00 95.75 444 ARG A O 1
ATOM 3572 N N . GLU A 1 445 ? -24.001 16.338 9.309 1.00 96.38 445 GLU A N 1
ATOM 3573 C CA . GLU A 1 445 ? -25.090 16.874 8.487 1.00 96.38 445 GLU A CA 1
ATOM 3574 C C . GLU A 1 445 ? -26.134 15.822 8.112 1.00 96.38 445 GLU A C 1
ATOM 3576 O O . GLU A 1 445 ? -27.313 16.157 8.033 1.00 96.38 445 GLU A O 1
ATOM 3581 N N . ILE A 1 446 ? -25.723 14.572 7.886 1.00 95.44 446 ILE A N 1
ATOM 3582 C CA . ILE A 1 446 ? -26.657 13.490 7.535 1.00 95.44 446 ILE A CA 1
ATOM 3583 C C . ILE A 1 446 ? -27.125 12.687 8.751 1.00 95.44 446 ILE A C 1
ATOM 3585 O O . ILE A 1 446 ? -27.872 11.731 8.589 1.00 95.44 446 ILE A O 1
ATOM 3589 N N . SER A 1 447 ? -26.679 13.044 9.964 1.00 91.38 447 SER A N 1
ATOM 3590 C CA . SER A 1 447 ? -26.836 12.193 11.157 1.00 91.38 447 SER A CA 1
ATOM 3591 C C . SER A 1 447 ? -26.353 10.758 10.899 1.00 91.38 447 SER A C 1
ATOM 3593 O O . SER A 1 447 ? -27.047 9.790 11.199 1.00 91.38 447 SER A O 1
ATOM 3595 N N . GLY A 1 448 ? -25.178 10.657 10.274 1.00 88.50 448 GLY A N 1
ATOM 3596 C CA . GLY A 1 448 ? -24.652 9.438 9.672 1.00 88.50 448 GLY A CA 1
ATOM 3597 C C . GLY A 1 448 ? -24.098 8.427 10.675 1.00 88.50 448 GLY A C 1
ATOM 3598 O O . GLY A 1 448 ? -24.311 8.549 11.887 1.00 88.50 448 GLY A O 1
ATOM 3599 N N . PRO A 1 449 ? -23.350 7.426 10.185 1.00 91.56 449 PRO A N 1
ATOM 3600 C CA . PRO A 1 449 ? -22.836 6.358 11.027 1.00 91.56 449 PRO A CA 1
ATOM 3601 C C . PRO A 1 449 ? -21.830 6.892 12.053 1.00 91.56 449 PRO A C 1
ATOM 3603 O O . PRO A 1 449 ? -21.185 7.925 11.855 1.00 91.56 449 PRO A O 1
ATOM 3606 N N . GLY A 1 450 ? -21.659 6.155 13.154 1.00 91.69 450 GLY A N 1
ATOM 3607 C CA . GLY A 1 450 ? -20.612 6.464 14.128 1.00 91.69 450 GLY A CA 1
ATOM 3608 C C . GLY A 1 450 ? -19.215 6.364 13.507 1.00 91.69 450 GLY A C 1
ATOM 3609 O O . GLY A 1 450 ? -19.018 5.656 12.524 1.00 91.69 450 GLY A O 1
ATOM 3610 N N . ILE A 1 451 ? -18.225 7.040 14.084 1.00 97.06 451 ILE A N 1
ATOM 3611 C CA . ILE A 1 451 ? -16.826 6.958 13.641 1.00 97.06 451 ILE A CA 1
ATOM 3612 C C . ILE A 1 451 ? -15.992 6.258 14.713 1.00 97.06 451 ILE A C 1
ATOM 3614 O O . ILE A 1 451 ? -16.060 6.612 15.889 1.00 97.06 451 ILE A O 1
ATOM 3618 N N . VAL A 1 452 ? -15.168 5.295 14.310 1.00 97.19 452 VAL A N 1
ATOM 3619 C CA . VAL A 1 452 ? -14.067 4.772 15.124 1.00 97.19 452 VAL A CA 1
ATOM 3620 C C . VAL A 1 452 ? -12.764 5.258 14.510 1.00 97.19 452 VAL A C 1
ATOM 3622 O O . VAL A 1 452 ? -12.518 5.038 13.327 1.00 97.19 452 VAL A O 1
ATOM 3625 N N . LEU A 1 453 ? -11.944 5.938 15.309 1.00 98.38 453 LEU A N 1
ATOM 3626 C CA . LEU A 1 453 ? -10.626 6.410 14.891 1.00 98.38 453 LEU A CA 1
ATOM 3627 C C . LEU A 1 453 ? -9.611 5.282 15.013 1.00 98.38 453 LEU A C 1
ATOM 3629 O O . LEU A 1 453 ? -9.546 4.616 16.047 1.00 98.38 453 LEU A O 1
ATOM 3633 N N . VAL A 1 454 ? -8.812 5.086 13.968 1.00 96.88 454 VAL A N 1
ATOM 3634 C CA . VAL A 1 454 ? -7.906 3.942 13.847 1.00 96.88 454 VAL A CA 1
ATOM 3635 C C . VAL A 1 454 ? -6.479 4.432 13.622 1.00 96.88 454 VAL A C 1
ATOM 3637 O O . VAL A 1 454 ? -6.038 4.559 12.475 1.00 96.88 454 VAL A O 1
ATOM 3640 N N . PRO A 1 455 ? -5.750 4.734 14.706 1.00 94.88 455 PRO A N 1
ATOM 3641 C CA . PRO A 1 455 ? -4.333 5.050 14.629 1.00 94.88 455 PRO A CA 1
ATOM 3642 C C . PRO A 1 455 ? -3.484 3.790 14.500 1.00 94.88 455 PRO A C 1
ATOM 3644 O O . PRO A 1 455 ? -3.481 2.928 15.386 1.00 94.88 455 PRO A O 1
ATOM 3647 N N . THR A 1 456 ? -2.693 3.722 13.427 1.00 89.50 456 THR A N 1
ATOM 3648 C CA . THR A 1 456 ? -1.591 2.757 13.338 1.00 89.50 456 THR A CA 1
ATOM 3649 C C . THR A 1 456 ? -0.429 3.272 14.178 1.00 89.50 456 THR A C 1
ATOM 3651 O O . THR A 1 456 ? 0.222 4.247 13.806 1.00 89.50 456 THR A O 1
ATOM 3654 N N . LEU A 1 457 ? -0.164 2.648 15.325 1.00 88.38 457 LEU A N 1
ATOM 3655 C CA . LEU A 1 457 ? 0.863 3.117 16.251 1.00 88.38 457 LEU A CA 1
ATOM 3656 C C . LEU A 1 457 ? 2.255 2.665 15.817 1.00 88.38 457 LEU A C 1
ATOM 3658 O O . LEU A 1 457 ? 2.529 1.467 15.701 1.00 88.38 457 LEU A O 1
ATOM 3662 N N . ILE A 1 458 ? 3.145 3.640 15.651 1.00 82.81 458 ILE A N 1
ATOM 3663 C CA . ILE A 1 458 ? 4.547 3.449 15.296 1.00 82.81 458 ILE A CA 1
ATOM 3664 C C . ILE A 1 458 ? 5.397 4.203 16.317 1.00 82.81 458 ILE A C 1
ATOM 3666 O O . ILE A 1 458 ? 5.270 5.419 16.492 1.00 82.81 458 ILE A O 1
ATOM 3670 N N . ARG A 1 459 ? 6.283 3.470 16.995 1.00 82.94 459 ARG A N 1
ATOM 3671 C CA . ARG A 1 459 ? 7.165 4.037 18.016 1.00 82.94 459 ARG A CA 1
ATOM 3672 C C . ARG A 1 459 ? 8.076 5.111 17.414 1.00 82.94 459 ARG A C 1
ATOM 3674 O O . ARG A 1 459 ? 8.649 4.904 16.345 1.00 82.94 459 ARG A O 1
ATOM 3681 N N . ASN A 1 460 ? 8.250 6.213 18.136 1.00 80.81 460 ASN A N 1
ATOM 3682 C CA . ASN A 1 460 ? 8.971 7.429 17.746 1.00 80.81 460 ASN A CA 1
ATOM 3683 C C . ASN A 1 460 ? 8.356 8.222 16.577 1.00 80.81 460 ASN A C 1
ATOM 3685 O O . ASN A 1 460 ? 9.009 9.134 16.073 1.00 80.81 460 ASN A O 1
ATOM 3689 N N . ILE A 1 461 ? 7.142 7.887 16.122 1.00 79.88 461 ILE A N 1
ATOM 3690 C CA . ILE A 1 461 ? 6.451 8.622 15.049 1.00 79.88 461 ILE A CA 1
ATOM 3691 C C . ILE A 1 461 ? 5.205 9.313 15.594 1.00 79.88 461 ILE A C 1
ATOM 3693 O O . ILE A 1 461 ? 5.126 10.536 15.570 1.00 79.88 461 ILE A O 1
ATOM 3697 N N . ASN A 1 462 ? 4.240 8.541 16.093 1.00 86.44 462 ASN A N 1
ATOM 3698 C CA . ASN A 1 462 ? 2.973 9.055 16.626 1.00 86.44 462 ASN A CA 1
ATOM 3699 C C . ASN A 1 462 ? 2.698 8.590 18.061 1.00 86.44 462 ASN A C 1
ATOM 3701 O O . ASN A 1 462 ? 1.632 8.860 18.612 1.00 86.44 462 ASN A O 1
ATOM 3705 N N . ASP A 1 463 ? 3.668 7.937 18.703 1.00 91.06 463 ASP A N 1
ATOM 3706 C CA . ASP A 1 463 ? 3.550 7.462 20.079 1.00 91.06 463 ASP A CA 1
ATOM 3707 C C . ASP A 1 463 ? 3.594 8.581 21.139 1.00 91.06 463 ASP A C 1
ATOM 3709 O O . ASP A 1 463 ? 3.306 8.342 22.311 1.00 91.06 463 ASP A O 1
ATOM 3713 N N . GLY A 1 464 ? 3.885 9.817 20.729 1.00 95.56 464 GLY A N 1
ATOM 3714 C CA . GLY A 1 464 ? 3.732 11.026 21.543 1.00 95.56 464 GLY A CA 1
ATOM 3715 C C . GLY A 1 464 ? 2.329 11.648 21.524 1.00 95.56 464 GLY A C 1
ATOM 3716 O O . GLY A 1 464 ? 2.111 12.626 22.230 1.00 95.56 464 GLY A O 1
ATOM 3717 N N . GLU A 1 465 ? 1.390 11.123 20.726 1.00 96.69 465 GLU A N 1
ATOM 3718 C CA . GLU A 1 465 ? 0.067 11.739 20.509 1.00 96.69 465 GLU A CA 1
ATOM 3719 C C . GLU A 1 465 ? -1.115 10.884 21.014 1.00 96.69 465 GLU A C 1
ATOM 3721 O O . GLU A 1 465 ? -2.265 11.254 20.794 1.00 96.69 465 GLU A O 1
ATOM 3726 N N . LEU A 1 466 ? -0.887 9.761 21.708 1.00 98.19 466 LEU A N 1
ATOM 3727 C CA . LEU A 1 466 ? -1.944 8.827 22.141 1.00 98.19 466 LEU A CA 1
ATOM 3728 C C . LEU A 1 466 ? -3.010 9.506 23.014 1.00 98.19 466 LEU A C 1
ATOM 3730 O O . LEU A 1 466 ? -4.201 9.387 22.724 1.00 98.19 466 LEU A O 1
ATOM 3734 N N . GLY A 1 467 ? -2.595 10.239 24.051 1.00 98.00 467 GLY A N 1
ATOM 3735 C CA . GLY A 1 467 ? -3.511 11.005 24.904 1.00 98.00 467 GLY A CA 1
ATOM 3736 C C . GLY A 1 467 ? -4.242 12.092 24.113 1.00 98.00 467 GLY A C 1
ATOM 3737 O O . GLY A 1 467 ? -5.452 12.263 24.252 1.00 98.00 467 GLY A O 1
ATOM 3738 N N . GLY A 1 468 ? -3.540 12.753 23.189 1.00 97.88 468 GLY A N 1
ATOM 3739 C CA . GLY A 1 468 ? -4.122 13.740 22.280 1.00 97.88 468 GLY A CA 1
ATOM 3740 C C . GLY A 1 468 ? -5.204 13.154 21.365 1.00 97.88 468 GLY A C 1
ATOM 3741 O O . GLY A 1 468 ? -6.257 13.766 21.195 1.00 97.88 468 GLY A O 1
ATOM 3742 N N . ILE A 1 469 ? -4.993 11.958 20.812 1.00 98.50 469 ILE A N 1
ATOM 3743 C CA . ILE A 1 469 ? -5.976 11.258 19.972 1.00 98.50 469 ILE A CA 1
ATOM 3744 C C . ILE A 1 469 ? -7.217 10.880 20.795 1.00 98.50 469 ILE A C 1
ATOM 3746 O O . ILE A 1 469 ? -8.342 11.043 20.319 1.00 98.50 469 ILE A O 1
ATOM 3750 N N . ILE A 1 470 ? -7.042 10.430 22.043 1.00 98.44 470 ILE A N 1
ATOM 3751 C CA . ILE A 1 470 ? -8.171 10.172 22.955 1.00 98.44 470 ILE A CA 1
ATOM 3752 C C . ILE A 1 470 ? -8.936 11.474 23.222 1.00 98.44 470 ILE A C 1
ATOM 3754 O O . ILE A 1 470 ? -10.161 11.504 23.095 1.00 98.44 470 ILE A O 1
ATOM 3758 N N . ASN A 1 471 ? -8.226 12.563 23.527 1.00 97.94 471 ASN A N 1
ATOM 3759 C CA . ASN A 1 471 ? -8.822 13.881 23.743 1.00 97.94 471 ASN A CA 1
ATOM 3760 C C . ASN A 1 471 ? -9.592 14.375 22.504 1.00 97.94 471 ASN A C 1
ATOM 3762 O O . ASN A 1 471 ? -10.682 14.935 22.627 1.00 97.94 471 ASN A O 1
ATOM 3766 N N . PHE A 1 472 ? -9.070 14.115 21.304 1.00 98.25 472 PHE A N 1
ATOM 3767 C CA . PHE A 1 472 ? -9.747 14.394 20.038 1.00 98.25 472 PHE A CA 1
ATOM 3768 C C . PHE A 1 472 ? -11.054 13.608 19.898 1.00 98.25 472 PHE A C 1
ATOM 3770 O O . PHE A 1 472 ? -12.089 14.193 19.575 1.00 98.25 472 PHE A O 1
ATOM 3777 N N . GLY A 1 473 ? -11.046 12.312 20.224 1.00 97.25 473 GLY A N 1
ATOM 3778 C CA . GLY A 1 473 ? -12.265 11.502 20.272 1.00 97.25 473 GLY A CA 1
ATOM 3779 C C . GLY A 1 473 ? -13.304 12.051 21.256 1.00 97.25 473 GLY A C 1
ATOM 3780 O O . GLY A 1 473 ? -14.480 12.149 20.913 1.00 97.25 473 GLY A O 1
ATOM 3781 N N . LEU A 1 474 ? -12.875 12.481 22.448 1.00 95.88 474 LEU A N 1
ATOM 3782 C CA . LEU A 1 474 ? -13.750 13.064 23.474 1.00 95.88 474 LEU A CA 1
ATOM 3783 C C . LEU A 1 474 ? -14.388 14.390 23.030 1.00 95.88 474 LEU A C 1
ATOM 3785 O O . LEU A 1 474 ? -15.575 14.608 23.263 1.00 95.88 474 LEU A O 1
ATOM 3789 N N . ASN A 1 475 ? -13.640 15.261 22.346 1.00 96.12 475 ASN A N 1
ATOM 3790 C CA . ASN A 1 475 ? -14.176 16.523 21.814 1.00 96.12 475 ASN A CA 1
ATOM 3791 C C . ASN A 1 475 ? -15.185 16.316 20.668 1.00 96.12 475 ASN A C 1
ATOM 3793 O O . ASN A 1 475 ? -15.931 17.232 20.316 1.00 96.12 475 ASN A O 1
ATOM 3797 N N . HIS A 1 476 ? -15.220 15.120 20.081 1.00 95.94 476 HIS A N 1
ATOM 3798 C CA . HIS A 1 476 ? -16.120 14.755 18.990 1.00 95.94 476 HIS A CA 1
ATOM 3799 C C . HIS A 1 476 ? -17.007 13.558 19.336 1.00 95.94 476 HIS A C 1
ATOM 3801 O O . HIS A 1 476 ? -17.459 12.844 18.443 1.00 95.94 476 HIS A O 1
ATOM 3807 N N . ILE A 1 477 ? -17.292 13.356 20.626 1.00 91.62 477 ILE A N 1
ATOM 3808 C CA . ILE A 1 477 ? -18.091 12.234 21.144 1.00 91.62 477 ILE A CA 1
ATOM 3809 C C . ILE A 1 477 ? -19.525 12.199 20.590 1.00 91.62 477 ILE A C 1
ATOM 3811 O O . ILE A 1 477 ? -20.210 11.182 20.660 1.00 91.62 477 ILE A O 1
ATOM 3815 N N . ASP A 1 478 ? -19.992 13.294 19.983 1.00 90.50 478 ASP A N 1
ATOM 3816 C CA . ASP A 1 478 ? -21.273 13.355 19.286 1.00 90.50 478 ASP A CA 1
ATOM 3817 C C . ASP A 1 478 ? -21.324 12.417 18.069 1.00 90.50 478 ASP A C 1
ATOM 3819 O O . ASP A 1 478 ? -22.368 11.815 17.811 1.00 90.50 478 ASP A O 1
ATOM 3823 N N . ILE A 1 479 ? -20.192 12.188 17.395 1.00 93.69 479 ILE A N 1
ATOM 3824 C CA . ILE A 1 479 ? -20.075 11.311 16.213 1.00 93.69 479 ILE A CA 1
ATOM 3825 C C . ILE A 1 479 ? -19.010 10.216 16.357 1.00 93.69 479 ILE A C 1
ATOM 3827 O O . ILE A 1 479 ? -19.153 9.146 15.767 1.00 93.69 479 ILE A O 1
ATOM 3831 N N . VAL A 1 480 ? -17.969 10.434 17.160 1.00 95.50 480 VAL A N 1
ATOM 3832 C CA . VAL A 1 480 ? -16.921 9.450 17.441 1.00 95.50 480 VAL A CA 1
ATOM 3833 C C . VAL A 1 480 ? -17.401 8.513 18.547 1.00 95.50 480 VAL A C 1
ATOM 3835 O O . VAL A 1 480 ? -17.858 8.947 19.600 1.00 95.50 480 VAL A O 1
ATOM 3838 N N . ARG A 1 481 ? -17.325 7.207 18.289 1.00 92.12 481 ARG A N 1
ATOM 3839 C CA . ARG A 1 481 ? -17.765 6.131 19.192 1.00 92.12 481 ARG A CA 1
ATOM 3840 C C . ARG A 1 481 ? -16.594 5.402 19.837 1.00 92.12 481 ARG A C 1
ATOM 3842 O O . ARG A 1 481 ? -16.760 4.788 20.890 1.00 92.12 481 ARG A O 1
ATOM 3849 N N . GLY A 1 482 ? -15.404 5.500 19.246 1.00 95.56 482 GLY A N 1
ATOM 3850 C CA . GLY A 1 482 ? -14.205 4.945 19.850 1.00 95.56 482 GLY A CA 1
ATOM 3851 C C . GLY A 1 482 ? -12.900 5.336 19.174 1.00 95.56 482 GLY A C 1
ATOM 3852 O O . GLY A 1 482 ? -12.877 5.876 18.069 1.00 95.56 482 GLY A O 1
ATOM 3853 N N . VAL A 1 483 ? -11.811 5.013 19.862 1.00 98.25 483 VAL A N 1
ATOM 3854 C CA . VAL A 1 483 ? -10.441 5.041 19.351 1.00 98.25 483 VAL A CA 1
ATOM 3855 C C . VAL A 1 483 ? -9.895 3.626 19.479 1.00 98.25 483 VAL A C 1
ATOM 3857 O O . VAL A 1 483 ? -9.836 3.092 20.585 1.00 98.25 483 VAL A O 1
ATOM 3860 N N . ASN A 1 484 ? -9.520 3.007 18.362 1.00 96.62 484 ASN A N 1
ATOM 3861 C CA . ASN A 1 484 ? -8.960 1.661 18.347 1.00 96.62 484 ASN A CA 1
ATOM 3862 C C . ASN A 1 484 ? -7.510 1.687 17.860 1.00 96.62 484 ASN A C 1
ATOM 3864 O O . ASN A 1 484 ? -7.239 1.711 16.660 1.00 96.62 484 ASN A O 1
ATOM 3868 N N . PHE A 1 485 ? -6.579 1.679 18.808 1.00 97.62 485 PHE A N 1
ATOM 3869 C CA . PHE A 1 485 ? -5.150 1.700 18.540 1.00 97.62 485 PHE A CA 1
ATOM 3870 C C . PHE A 1 485 ? -4.674 0.387 17.915 1.00 97.62 485 PHE A C 1
ATOM 3872 O O . PHE A 1 485 ? -4.981 -0.704 18.394 1.00 97.62 485 PHE A O 1
ATOM 3879 N N . GLN A 1 486 ? -3.867 0.480 16.864 1.00 92.44 486 GLN A N 1
ATOM 3880 C CA . GLN A 1 486 ? -3.317 -0.688 16.184 1.00 92.44 486 GLN A CA 1
ATOM 3881 C C . GLN A 1 486 ? -1.795 -0.584 16.140 1.00 92.44 486 GLN A C 1
ATOM 3883 O O . GLN A 1 486 ? -1.256 0.047 15.231 1.00 92.44 486 GLN A O 1
ATOM 3888 N N . PRO A 1 487 ? -1.073 -1.164 17.119 1.00 89.56 487 PRO A N 1
ATOM 3889 C CA . PRO A 1 487 ? 0.370 -1.330 17.013 1.00 89.56 487 PRO A CA 1
ATOM 3890 C C . PRO A 1 487 ? 0.753 -1.920 15.659 1.00 89.56 487 PRO A C 1
ATOM 3892 O O . PRO A 1 487 ? 0.162 -2.913 15.225 1.00 89.56 487 PRO A O 1
ATOM 3895 N N . ILE A 1 488 ? 1.722 -1.289 14.993 1.00 80.44 488 ILE A N 1
ATOM 3896 C CA . ILE A 1 488 ? 2.161 -1.708 13.667 1.00 80.44 488 ILE A CA 1
ATOM 3897 C C . ILE A 1 488 ? 2.576 -3.183 13.679 1.00 80.44 488 ILE A C 1
ATOM 3899 O O . ILE A 1 488 ? 3.457 -3.599 14.433 1.00 80.44 488 ILE A O 1
ATOM 3903 N N . SER A 1 489 ? 1.940 -3.967 12.813 1.00 73.31 489 SER A N 1
ATOM 3904 C CA . SER A 1 489 ? 2.422 -5.295 12.457 1.00 73.31 489 SER A CA 1
ATOM 3905 C C . SER A 1 489 ? 3.397 -5.151 11.295 1.00 73.31 489 SER A C 1
ATOM 3907 O O . SER A 1 489 ? 3.084 -4.572 10.252 1.00 73.31 489 SER A O 1
ATOM 3909 N N . MET A 1 490 ? 4.615 -5.638 11.500 1.00 69.75 490 MET A N 1
ATOM 3910 C CA . MET A 1 490 ? 5.694 -5.555 10.524 1.00 69.75 490 MET A CA 1
ATOM 3911 C C . MET A 1 490 ? 5.662 -6.786 9.625 1.00 69.75 490 MET A C 1
ATOM 3913 O O . MET A 1 490 ? 6.496 -7.678 9.750 1.00 69.75 490 MET A O 1
ATOM 3917 N N . VAL A 1 491 ? 4.671 -6.834 8.739 1.00 53.94 491 VAL A N 1
ATOM 3918 C CA . VAL A 1 491 ? 4.576 -7.863 7.697 1.00 53.94 491 VAL A CA 1
ATOM 3919 C C . VAL A 1 491 ? 5.508 -7.547 6.526 1.00 53.94 491 VAL A C 1
ATOM 3921 O O . VAL A 1 491 ? 5.735 -6.386 6.176 1.00 53.94 491 VAL A O 1
ATOM 3924 N N . GLY A 1 492 ? 6.074 -8.593 5.925 1.00 48.53 492 GLY A N 1
ATOM 3925 C CA . GLY A 1 492 ? 7.180 -8.462 4.978 1.00 48.53 492 GLY A CA 1
ATOM 3926 C C . GLY A 1 492 ? 8.518 -8.209 5.680 1.00 48.53 492 GLY A C 1
ATOM 3927 O O . GLY A 1 492 ? 8.636 -8.242 6.903 1.00 48.53 492 GLY A O 1
ATOM 3928 N N . ARG A 1 493 ? 9.579 -7.969 4.908 1.00 40.41 493 ARG A N 1
ATOM 3929 C CA . ARG A 1 493 ? 10.945 -8.107 5.437 1.00 40.41 493 ARG A CA 1
ATOM 3930 C C . ARG A 1 493 ? 11.514 -6.819 6.052 1.00 40.41 493 ARG A C 1
ATOM 3932 O O . ARG A 1 493 ? 12.404 -6.194 5.501 1.00 40.41 493 ARG A O 1
ATOM 3939 N N . VAL A 1 494 ? 10.966 -6.343 7.173 1.00 43.56 494 VAL A N 1
ATOM 3940 C CA . VAL A 1 494 ? 11.537 -5.181 7.896 1.00 43.56 494 VAL A CA 1
ATOM 3941 C C . VAL A 1 494 ? 12.871 -5.571 8.573 1.00 43.56 494 VAL A C 1
ATOM 3943 O O . VAL A 1 494 ? 12.879 -6.540 9.342 1.00 43.56 494 VAL A O 1
ATOM 3946 N N . PRO A 1 495 ? 13.996 -4.848 8.363 1.00 48.78 495 PRO A N 1
ATOM 3947 C CA . PRO A 1 495 ? 15.267 -5.124 9.042 1.00 48.78 495 PRO A CA 1
ATOM 3948 C C . PRO A 1 495 ? 15.124 -5.174 10.566 1.00 48.78 495 PRO A C 1
ATOM 3950 O O . PRO A 1 495 ? 14.316 -4.459 11.153 1.00 48.78 495 PRO A O 1
ATOM 3953 N N . LYS A 1 496 ? 15.904 -6.022 11.247 1.00 59.34 496 LYS A N 1
ATOM 3954 C CA . LYS A 1 496 ? 15.764 -6.256 12.701 1.00 59.34 496 LYS A CA 1
ATOM 3955 C C . LYS A 1 496 ? 15.950 -4.985 13.548 1.00 59.34 496 LYS A C 1
ATOM 3957 O O . LYS A 1 496 ? 15.251 -4.820 14.551 1.00 59.34 496 LYS A O 1
ATOM 3962 N N . GLU A 1 497 ? 16.862 -4.098 13.154 1.00 55.88 497 GLU A N 1
ATOM 3963 C CA . GLU A 1 497 ? 17.086 -2.814 13.833 1.00 55.88 497 GLU A CA 1
ATOM 3964 C C . GLU A 1 497 ? 15.871 -1.888 13.697 1.00 55.88 497 GLU A C 1
ATOM 3966 O O . GLU A 1 497 ? 15.348 -1.415 14.706 1.00 55.88 497 GLU A O 1
ATOM 3971 N N . GLU A 1 498 ? 15.346 -1.722 12.480 1.00 56.00 498 GLU A N 1
ATOM 3972 C CA . GLU A 1 498 ? 14.116 -0.962 12.218 1.00 56.00 498 GLU A CA 1
ATOM 3973 C C . GLU A 1 498 ? 12.914 -1.571 12.952 1.00 56.00 498 GLU A C 1
ATOM 3975 O O . GLU A 1 498 ? 12.136 -0.854 13.586 1.00 56.00 498 GLU A O 1
ATOM 3980 N N . ARG A 1 499 ? 12.804 -2.909 12.969 1.00 65.31 499 ARG A N 1
ATOM 3981 C CA . ARG A 1 499 ? 11.765 -3.612 13.733 1.00 65.31 499 ARG A CA 1
ATOM 3982 C C . ARG A 1 499 ? 11.825 -3.296 15.220 1.00 65.31 499 ARG A C 1
ATOM 3984 O O . ARG A 1 499 ? 10.789 -3.212 15.866 1.00 65.31 499 ARG A O 1
ATOM 3991 N N . SER A 1 500 ? 13.020 -3.134 15.775 1.00 70.25 500 SER A N 1
ATOM 3992 C CA . SER A 1 500 ? 13.198 -2.839 17.201 1.00 70.25 500 SER A CA 1
ATOM 3993 C C . SER A 1 500 ? 12.944 -1.361 17.513 1.00 70.25 500 SER A C 1
ATOM 3995 O O . SER A 1 500 ? 12.439 -1.035 18.587 1.00 70.25 500 SER A O 1
ATOM 3997 N N . MET A 1 501 ? 13.259 -0.474 16.566 1.00 71.25 501 MET A N 1
ATOM 3998 C CA . MET A 1 501 ? 13.069 0.971 16.683 1.00 71.25 501 MET A CA 1
ATOM 3999 C C . MET A 1 501 ? 11.591 1.371 16.638 1.00 71.25 501 MET A C 1
ATOM 4001 O O . MET A 1 501 ? 11.159 2.169 17.466 1.00 71.25 501 MET A O 1
ATOM 4005 N N . PHE A 1 502 ? 10.823 0.811 15.702 1.00 78.56 502 PHE A N 1
ATOM 4006 C CA . PHE A 1 502 ? 9.447 1.235 15.416 1.00 78.56 502 PHE A CA 1
ATOM 4007 C C . PHE A 1 502 ? 8.373 0.435 16.160 1.00 78.56 502 PHE A C 1
ATOM 4009 O O . PHE A 1 502 ? 7.206 0.831 16.184 1.00 78.56 502 PHE A O 1
ATOM 4016 N N . ARG A 1 503 ? 8.736 -0.695 16.776 1.00 83.81 503 ARG A N 1
ATOM 4017 C CA . ARG A 1 503 ? 7.772 -1.549 17.470 1.00 83.81 503 ARG A CA 1
ATOM 4018 C C . ARG A 1 503 ? 7.306 -0.916 18.770 1.00 83.81 503 ARG A C 1
ATOM 4020 O O . ARG A 1 503 ? 8.098 -0.506 19.620 1.00 83.81 503 ARG A O 1
ATOM 4027 N N . ILE A 1 504 ? 5.996 -0.951 18.947 1.00 88.56 504 ILE A N 1
ATOM 4028 C CA . ILE A 1 504 ? 5.306 -0.593 20.175 1.00 88.56 504 ILE A CA 1
ATOM 4029 C C . ILE A 1 504 ? 4.474 -1.792 20.630 1.00 88.56 504 ILE A C 1
ATOM 4031 O O . ILE A 1 504 ? 3.888 -2.501 19.818 1.00 88.56 504 ILE A O 1
ATOM 4035 N N . THR A 1 505 ? 4.481 -2.075 21.928 1.00 92.50 505 THR A N 1
ATOM 4036 C CA . THR A 1 505 ? 3.694 -3.159 22.528 1.00 92.50 505 THR A CA 1
ATOM 4037 C C . THR A 1 505 ? 2.493 -2.580 23.262 1.00 92.50 505 THR A C 1
ATOM 4039 O O . THR A 1 505 ? 2.527 -1.414 23.659 1.00 92.50 505 THR A O 1
ATOM 4042 N N . ILE A 1 506 ? 1.467 -3.405 23.503 1.00 95.12 506 ILE A N 1
ATOM 4043 C CA . ILE A 1 506 ? 0.288 -2.996 24.279 1.00 95.12 506 ILE A CA 1
ATOM 4044 C C . ILE A 1 506 ? 0.705 -2.363 25.622 1.00 95.12 506 ILE A C 1
ATOM 4046 O O . ILE A 1 506 ? 0.379 -1.198 25.830 1.00 95.12 506 ILE A O 1
ATOM 4050 N N . PRO A 1 507 ? 1.522 -3.006 26.489 1.00 95.44 507 PRO A N 1
ATOM 4051 C CA . PRO A 1 507 ? 1.891 -2.401 27.772 1.00 95.44 507 PRO A CA 1
ATOM 4052 C C . PRO A 1 507 ? 2.646 -1.074 27.639 1.00 95.44 507 PRO A C 1
ATOM 4054 O O . PRO A 1 507 ? 2.480 -0.183 28.468 1.00 95.44 507 PRO A O 1
ATOM 4057 N N . LYS A 1 508 ? 3.478 -0.916 26.598 1.00 95.62 508 LYS A N 1
ATOM 4058 C CA . LYS A 1 508 ? 4.193 0.344 26.361 1.00 95.62 508 LYS A CA 1
ATOM 4059 C C . LYS A 1 508 ? 3.227 1.455 25.952 1.00 95.62 508 LYS A C 1
ATOM 4061 O O . LYS A 1 508 ? 3.353 2.558 26.470 1.00 95.62 508 LYS A O 1
ATOM 4066 N N . ALA A 1 509 ? 2.285 1.165 25.057 1.00 97.25 509 ALA A N 1
ATOM 4067 C CA . ALA A 1 509 ? 1.264 2.120 24.643 1.00 97.25 509 ALA A CA 1
ATOM 4068 C C . ALA A 1 509 ? 0.339 2.509 25.810 1.00 97.25 509 ALA A C 1
ATOM 4070 O O . ALA A 1 509 ? 0.061 3.689 25.975 1.00 97.25 509 ALA A O 1
ATOM 4071 N N . LEU A 1 510 ? -0.057 1.559 26.667 1.00 98.00 510 LEU A N 1
ATOM 4072 C CA . LEU A 1 510 ? -0.867 1.853 27.857 1.00 98.00 510 LEU A CA 1
ATOM 4073 C C . LEU A 1 510 ? -0.148 2.787 28.841 1.00 98.00 510 LEU A C 1
ATOM 4075 O O . LEU A 1 510 ? -0.751 3.746 29.305 1.00 98.00 510 LEU A O 1
ATOM 4079 N N . ARG A 1 511 ? 1.151 2.572 29.098 1.00 98.38 511 ARG A N 1
ATOM 4080 C CA . ARG A 1 511 ? 1.949 3.496 29.928 1.00 98.38 511 ARG A CA 1
ATOM 4081 C C . ARG A 1 511 ? 2.037 4.893 29.318 1.00 98.38 511 ARG A C 1
ATOM 4083 O O . ARG A 1 511 ? 1.919 5.876 30.028 1.00 98.38 511 ARG A O 1
ATOM 4090 N N . LEU A 1 512 ? 2.212 4.981 27.998 1.00 98.25 512 LEU A N 1
ATOM 4091 C CA . LEU A 1 512 ? 2.223 6.271 27.307 1.00 98.25 512 LEU A CA 1
ATOM 4092 C C . LEU A 1 512 ? 0.861 6.974 27.381 1.00 98.25 512 LEU A C 1
ATOM 4094 O O . LEU A 1 512 ? 0.833 8.190 27.515 1.00 98.25 512 LEU A O 1
ATOM 4098 N N . ILE A 1 513 ? -0.251 6.234 27.320 1.00 98.50 513 ILE A N 1
ATOM 4099 C CA . ILE A 1 513 ? -1.595 6.789 27.546 1.00 98.50 513 ILE A CA 1
ATOM 4100 C C . ILE A 1 513 ? -1.714 7.320 28.974 1.00 98.50 513 ILE A C 1
ATOM 4102 O O . ILE A 1 513 ? -2.171 8.443 29.155 1.00 98.50 513 ILE A O 1
ATOM 4106 N N . GLU A 1 514 ? -1.288 6.556 29.975 1.00 98.50 514 GLU A N 1
ATOM 4107 C CA . GLU A 1 514 ? -1.318 6.988 31.375 1.00 98.50 514 GLU A CA 1
ATOM 4108 C C . GLU A 1 514 ? -0.503 8.271 31.586 1.00 98.50 514 GLU A C 1
ATOM 4110 O O . GLU A 1 514 ? -1.037 9.257 32.097 1.00 98.50 514 GLU A O 1
ATOM 4115 N N . ASP A 1 515 ? 0.737 8.303 31.089 1.00 98.25 515 ASP A N 1
ATOM 4116 C CA . ASP A 1 515 ? 1.615 9.475 31.154 1.00 98.25 515 ASP A CA 1
ATOM 4117 C C . ASP A 1 515 ? 0.982 10.693 30.450 1.00 98.25 515 ASP A C 1
ATOM 4119 O O . ASP A 1 515 ? 0.942 11.790 31.000 1.00 98.25 515 ASP A O 1
ATOM 4123 N N . GLN A 1 516 ? 0.445 10.509 29.237 1.00 98.00 516 GLN A N 1
ATOM 4124 C CA . GLN A 1 516 ? -0.124 11.591 28.417 1.00 98.00 516 GLN A CA 1
ATOM 4125 C C . GLN A 1 516 ? -1.525 12.037 28.856 1.00 98.00 516 GLN A C 1
ATOM 4127 O O . GLN A 1 516 ? -2.022 13.049 28.366 1.00 98.00 516 GLN A O 1
ATOM 4132 N N . THR A 1 517 ? -2.173 11.290 29.751 1.00 98.06 517 THR A N 1
ATOM 4133 C CA . THR A 1 517 ? -3.480 11.634 30.337 1.00 98.06 517 THR A CA 1
ATOM 4134 C C . THR A 1 517 ? -3.364 12.027 31.808 1.00 98.06 517 THR A C 1
ATOM 4136 O O . THR A 1 517 ? -4.371 12.066 32.514 1.00 98.06 517 THR A O 1
ATOM 4139 N N . ASN A 1 518 ? -2.144 12.306 32.285 1.00 96.94 518 ASN A N 1
ATOM 4140 C CA . ASN A 1 518 ? -1.853 12.682 33.671 1.00 96.94 518 ASN A CA 1
ATOM 4141 C C . ASN A 1 518 ? -2.422 11.683 34.699 1.00 96.94 518 ASN A C 1
ATOM 4143 O O . ASN A 1 518 ? -2.907 12.066 35.764 1.00 96.94 518 ASN A O 1
ATOM 4147 N N . GLY A 1 519 ? -2.401 10.389 34.369 1.00 96.69 519 GLY A N 1
ATOM 4148 C CA . GLY A 1 519 ? -2.896 9.314 35.232 1.00 96.69 519 GLY A CA 1
ATOM 4149 C C . GLY A 1 519 ? -4.421 9.185 35.310 1.00 96.69 519 GLY A C 1
ATOM 4150 O O . GLY A 1 519 ? -4.918 8.349 36.065 1.00 96.69 519 GLY A O 1
ATOM 4151 N N . ILE A 1 520 ? -5.188 9.981 34.553 1.00 97.00 520 ILE A N 1
ATOM 4152 C CA . ILE A 1 520 ? -6.657 9.888 34.548 1.00 97.00 520 ILE A CA 1
ATOM 4153 C C . ILE A 1 520 ? -7.111 8.540 33.982 1.00 97.00 520 ILE A C 1
ATOM 4155 O O . ILE A 1 520 ? -8.039 7.938 34.528 1.00 97.00 520 ILE A O 1
ATOM 4159 N N . ILE A 1 521 ? -6.456 8.072 32.916 1.00 98.00 521 ILE A N 1
ATOM 4160 C CA . ILE A 1 521 ? -6.657 6.742 32.335 1.00 98.00 521 ILE A CA 1
ATOM 4161 C C . ILE A 1 521 ? -5.423 5.908 32.676 1.00 98.00 521 ILE A C 1
ATOM 4163 O O . ILE A 1 521 ? -4.390 6.017 32.018 1.00 98.00 521 ILE A O 1
ATOM 4167 N N . SER A 1 522 ? -5.527 5.086 33.715 1.00 97.44 522 SER A N 1
ATOM 4168 C CA . SER A 1 522 ? -4.425 4.250 34.192 1.00 97.44 522 SER A CA 1
ATOM 4169 C C . SER A 1 522 ? -4.321 2.951 33.396 1.00 97.44 522 SER A C 1
ATOM 4171 O O . SER A 1 522 ? -5.299 2.492 32.805 1.00 97.44 522 SER A O 1
ATOM 4173 N N . VAL A 1 523 ? -3.146 2.312 33.419 1.00 97.06 523 VAL A N 1
ATOM 4174 C CA . VAL A 1 523 ? -2.943 0.960 32.869 1.00 97.06 523 VAL A CA 1
ATOM 4175 C C . VAL A 1 523 ? -3.929 -0.046 33.479 1.00 97.06 523 VAL A C 1
ATOM 4177 O O . VAL A 1 523 ? -4.438 -0.899 32.755 1.00 97.06 523 VAL A O 1
ATOM 4180 N N . GLU A 1 524 ? -4.260 0.103 34.764 1.00 95.94 524 GLU A N 1
ATOM 4181 C CA . GLU A 1 524 ? -5.197 -0.771 35.492 1.00 95.94 524 GLU A CA 1
ATOM 4182 C C . GLU A 1 524 ? -6.662 -0.598 35.055 1.00 95.94 524 GLU A C 1
ATOM 4184 O O . GLU A 1 524 ? -7.528 -1.381 35.435 1.00 95.94 524 GLU A O 1
ATOM 4189 N N . ASP A 1 525 ? -6.973 0.417 34.241 1.00 96.56 525 ASP A N 1
ATOM 4190 C CA . ASP A 1 525 ? -8.329 0.614 33.724 1.00 96.56 525 ASP A CA 1
ATOM 4191 C C . ASP A 1 525 ? -8.628 -0.255 32.491 1.00 96.56 525 ASP A C 1
ATOM 4193 O O . ASP A 1 525 ? -9.757 -0.251 31.993 1.00 96.56 525 ASP A O 1
ATOM 4197 N N . TRP A 1 526 ? -7.630 -0.976 31.974 1.00 96.75 526 TRP A N 1
ATOM 4198 C CA . TRP A 1 526 ? -7.714 -1.758 30.744 1.00 96.75 526 TRP A CA 1
ATOM 4199 C C . TRP A 1 526 ? -7.833 -3.249 31.016 1.00 96.75 526 TRP A C 1
ATOM 4201 O O . TRP A 1 526 ? -7.059 -3.826 31.773 1.00 96.75 526 TRP A O 1
ATOM 4211 N N . TYR A 1 527 ? -8.726 -3.904 30.276 1.00 95.38 527 TYR A N 1
ATOM 4212 C CA . TYR A 1 527 ? -8.906 -5.349 30.348 1.00 95.38 527 TYR A CA 1
ATOM 4213 C C . TYR A 1 527 ? -8.532 -6.024 29.032 1.00 95.38 527 TYR A C 1
ATOM 4215 O O . TYR A 1 527 ? -8.841 -5.489 27.962 1.00 95.38 527 TYR A O 1
ATOM 4223 N N . PRO A 1 528 ? -7.919 -7.220 29.061 1.00 94.38 528 PRO A N 1
ATOM 4224 C CA . PRO A 1 528 ? -7.799 -8.053 27.874 1.00 94.38 528 PRO A CA 1
ATOM 4225 C C . PRO A 1 528 ? -9.175 -8.309 27.248 1.00 94.38 528 PRO A C 1
ATOM 4227 O O . PRO A 1 528 ? -10.132 -8.643 27.947 1.00 94.38 528 PRO A O 1
ATOM 4230 N N . VAL A 1 529 ? -9.265 -8.219 25.918 1.00 89.81 529 VAL A N 1
ATOM 4231 C CA . VAL A 1 529 ? -10.524 -8.402 25.163 1.00 89.81 529 VAL A CA 1
ATOM 4232 C C . VAL A 1 529 ? -11.295 -9.692 25.509 1.00 89.81 529 VAL A C 1
ATOM 4234 O O . VAL A 1 529 ? -12.528 -9.635 25.506 1.00 89.81 529 VAL A O 1
ATOM 4237 N N . PRO A 1 530 ? -10.658 -10.831 25.874 1.00 89.62 530 PRO A N 1
ATOM 4238 C CA . PRO A 1 530 ? -11.385 -12.039 26.274 1.00 89.62 530 PRO A CA 1
ATOM 4239 C C . PRO A 1 530 ? -12.370 -11.867 27.433 1.00 89.62 530 PRO A C 1
ATOM 4241 O O . PRO A 1 530 ? -13.259 -12.704 27.573 1.00 89.62 530 PRO A O 1
ATOM 4244 N N . ILE A 1 531 ? -12.272 -10.788 28.223 1.00 88.62 531 ILE A N 1
ATOM 4245 C CA . ILE A 1 531 ? -13.255 -10.466 29.266 1.00 88.62 531 ILE A CA 1
ATOM 4246 C C . ILE A 1 531 ? -14.690 -10.389 28.715 1.00 88.62 531 ILE A C 1
ATOM 4248 O O . ILE A 1 531 ? -15.636 -10.817 29.375 1.00 88.62 531 ILE A O 1
ATOM 4252 N N . ALA A 1 532 ? -14.855 -9.926 27.469 1.00 82.62 532 ALA A N 1
ATOM 4253 C CA . ALA A 1 532 ? -16.148 -9.874 26.792 1.00 82.62 532 ALA A CA 1
ATOM 4254 C C . ALA A 1 532 ? -16.726 -11.275 26.520 1.00 82.62 532 ALA A C 1
ATOM 4256 O O . ALA A 1 532 ? -17.944 -11.437 26.483 1.00 82.62 532 ALA A O 1
ATOM 4257 N N . GLY A 1 533 ? -15.871 -12.296 26.392 1.00 83.19 533 GLY A N 1
ATOM 4258 C CA . GLY A 1 533 ? -16.283 -13.687 26.218 1.00 83.19 533 GLY A CA 1
ATOM 4259 C C . GLY A 1 533 ? -17.073 -14.217 27.414 1.00 83.19 533 GLY A C 1
ATOM 4260 O O . GLY A 1 533 ? -18.093 -14.868 27.218 1.00 83.19 533 GLY A O 1
ATOM 4261 N N . TYR A 1 534 ? -16.680 -13.873 28.645 1.00 85.94 534 TYR A N 1
ATOM 4262 C CA . TYR A 1 534 ? -17.420 -14.272 29.853 1.00 85.94 534 TYR A CA 1
ATOM 4263 C C . TYR A 1 534 ? -18.804 -13.615 29.939 1.00 85.94 534 TYR A C 1
ATOM 4265 O O . TYR A 1 534 ? -19.766 -14.222 30.410 1.00 85.94 534 TYR A O 1
ATOM 4273 N N . ILE A 1 535 ? -18.928 -12.381 29.442 1.00 84.19 535 ILE A N 1
ATOM 4274 C CA . ILE A 1 535 ? -20.219 -11.692 29.333 1.00 84.19 535 ILE A CA 1
ATOM 4275 C C . ILE A 1 535 ? -21.086 -12.381 28.269 1.00 84.19 535 ILE A C 1
ATOM 4277 O O . ILE A 1 535 ? -22.257 -12.667 28.522 1.00 84.19 535 ILE A O 1
ATOM 4281 N N . ALA A 1 536 ? -20.512 -12.683 27.099 1.00 81.56 536 ALA A N 1
ATOM 4282 C CA . ALA A 1 536 ? -21.202 -13.386 26.019 1.00 81.56 536 ALA A CA 1
ATOM 4283 C C . ALA A 1 536 ? -21.688 -14.773 26.464 1.00 81.56 536 ALA A C 1
ATOM 4285 O O . ALA A 1 536 ? -22.827 -15.132 26.199 1.00 81.56 536 ALA A O 1
ATOM 4286 N N . GLU A 1 537 ? -20.882 -15.513 27.223 1.00 84.12 537 GLU A N 1
ATOM 4287 C CA . GLU A 1 537 ? -21.236 -16.827 27.763 1.00 84.12 537 GLU A CA 1
ATOM 4288 C C . GLU A 1 537 ? -22.475 -16.794 28.673 1.00 84.12 537 GLU A C 1
ATOM 4290 O O . GLU A 1 537 ? -23.340 -17.678 28.610 1.00 84.12 537 GLU A O 1
ATOM 4295 N N . PHE A 1 538 ? -22.594 -15.749 29.500 1.00 85.81 538 PHE A N 1
ATOM 4296 C CA . PHE A 1 538 ? -23.797 -15.523 30.293 1.00 85.81 538 PHE A CA 1
ATOM 4297 C C . PHE A 1 538 ? -25.015 -15.311 29.394 1.00 85.81 538 PHE A C 1
ATOM 4299 O O . PHE A 1 538 ? -26.040 -15.964 29.594 1.00 85.81 538 PHE A O 1
ATOM 4306 N N . PHE A 1 539 ? -24.918 -14.427 28.398 1.00 79.69 539 PHE A N 1
ATOM 4307 C CA . PHE A 1 539 ? -26.028 -14.173 27.478 1.00 79.69 539 PHE A CA 1
ATOM 4308 C C . PHE A 1 539 ? -26.371 -15.393 26.627 1.00 79.69 539 PHE A C 1
ATOM 4310 O O . PHE A 1 539 ? -27.553 -15.621 26.369 1.00 79.69 539 PHE A O 1
ATOM 4317 N N . ASP A 1 540 ? -25.392 -16.215 26.267 1.00 80.56 540 ASP A N 1
ATOM 4318 C CA . ASP A 1 540 ? -25.616 -17.453 25.532 1.00 80.56 540 ASP A CA 1
ATOM 4319 C C . ASP A 1 540 ? -26.443 -18.436 26.359 1.00 80.56 540 ASP A C 1
ATOM 4321 O O . ASP A 1 540 ? -27.483 -18.929 25.913 1.00 80.56 540 ASP A O 1
ATOM 4325 N N . SER A 1 541 ? -26.053 -18.629 27.619 1.00 82.19 541 SER A N 1
ATOM 4326 C CA . SER A 1 541 ? -26.771 -19.493 28.562 1.00 82.19 541 SER A CA 1
ATOM 4327 C C . SER A 1 541 ? -28.150 -18.919 28.934 1.00 82.19 541 SER A C 1
ATOM 4329 O O . SER A 1 541 ? -29.124 -19.651 29.110 1.00 82.19 541 SER A O 1
ATOM 4331 N N . PHE A 1 542 ? -28.273 -17.590 29.020 1.00 81.25 542 PHE A N 1
ATOM 4332 C CA . PHE A 1 542 ? -29.489 -16.903 29.460 1.00 81.25 542 PHE A CA 1
ATOM 4333 C C . PHE A 1 542 ? -30.535 -16.714 28.346 1.00 81.25 542 PHE A C 1
ATOM 4335 O O . PHE A 1 542 ? -31.744 -16.882 28.569 1.00 81.25 542 PHE A O 1
ATOM 4342 N N . LEU A 1 543 ? -30.103 -16.353 27.136 1.00 76.62 543 LEU A N 1
ATOM 4343 C CA . LEU A 1 543 ? -30.960 -16.067 25.981 1.00 76.62 543 LEU A CA 1
ATOM 4344 C C . LEU A 1 543 ? -31.085 -17.258 25.024 1.00 76.62 543 LEU A C 1
ATOM 4346 O O . LEU A 1 543 ? -32.049 -17.294 24.261 1.00 76.62 543 LEU A O 1
ATOM 4350 N N . GLY A 1 544 ? -30.180 -18.240 25.090 1.00 70.31 544 GLY A N 1
ATOM 4351 C CA . GLY A 1 544 ? -30.160 -19.390 24.181 1.00 70.31 544 GLY A CA 1
ATOM 4352 C C . GLY A 1 544 ? -29.686 -19.045 22.767 1.00 70.31 544 GLY A C 1
ATOM 4353 O O . GLY A 1 544 ? -29.968 -19.789 21.829 1.00 70.31 544 GLY A O 1
ATOM 4354 N N . LYS A 1 545 ? -29.009 -17.905 22.599 1.00 66.62 545 LYS A N 1
ATOM 4355 C CA . LYS A 1 545 ? -28.301 -17.537 21.366 1.00 66.62 545 LYS A CA 1
ATOM 4356 C C . LYS A 1 545 ? -26.838 -17.980 21.501 1.00 66.62 545 LYS A C 1
ATOM 4358 O O . LYS A 1 545 ? -26.387 -18.193 22.614 1.00 66.62 545 LYS A O 1
ATOM 4363 N N . LYS A 1 546 ? -26.119 -18.193 20.399 1.00 64.44 546 LYS A N 1
ATOM 4364 C CA . LYS A 1 546 ? -24.684 -18.523 20.436 1.00 64.44 546 LYS A CA 1
ATOM 4365 C C . LYS A 1 546 ? -23.894 -17.341 19.886 1.00 64.44 546 LYS A C 1
ATOM 4367 O O . LYS A 1 546 ? -23.878 -17.147 18.675 1.00 64.44 546 LYS A O 1
ATOM 4372 N N . TYR A 1 547 ? -23.270 -16.574 20.768 1.00 60.97 547 TYR A N 1
ATOM 4373 C CA . TYR A 1 547 ? -22.386 -15.450 20.462 1.00 60.97 547 TYR A CA 1
ATOM 4374 C C . TYR A 1 547 ? -20.953 -15.676 20.954 1.00 60.97 547 TYR A C 1
ATOM 4376 O O . TYR A 1 547 ? -20.107 -14.800 20.774 1.00 60.97 547 TYR A O 1
ATOM 4384 N N . TYR A 1 548 ? -20.650 -16.822 21.571 1.00 62.38 548 TYR A N 1
ATOM 4385 C CA . TYR A 1 548 ? -19.333 -17.073 22.143 1.00 62.38 548 TYR A CA 1
ATOM 4386 C C . TYR A 1 548 ? -18.220 -17.169 21.084 1.00 62.38 548 TYR A C 1
ATOM 4388 O O . TYR A 1 548 ? -17.946 -18.228 20.519 1.00 62.38 548 TYR A O 1
ATOM 4396 N N . MET A 1 549 ? -17.537 -16.046 20.861 1.00 67.25 549 MET A N 1
ATOM 4397 C CA . MET A 1 549 ? -16.265 -15.957 20.155 1.00 67.25 549 MET A CA 1
ATOM 4398 C C . MET A 1 549 ? -15.311 -15.121 21.016 1.00 67.25 549 MET A C 1
ATOM 4400 O O . MET A 1 549 ? -15.574 -13.953 21.293 1.00 67.25 549 MET A O 1
ATOM 4404 N N . THR A 1 550 ? -14.220 -15.727 21.485 1.00 80.88 550 THR A N 1
ATOM 4405 C CA . THR A 1 550 ? -13.246 -15.073 22.371 1.00 80.88 550 THR A CA 1
ATOM 4406 C C . THR A 1 550 ? -11.861 -15.082 21.746 1.00 80.88 550 THR A C 1
ATOM 4408 O O . THR A 1 550 ? -11.453 -16.066 21.129 1.00 80.88 550 THR A O 1
ATOM 4411 N N . SER A 1 551 ? -11.133 -13.979 21.902 1.00 89.12 551 SER A N 1
ATOM 4412 C CA . SER A 1 551 ? -9.766 -13.863 21.406 1.00 89.12 551 SER A CA 1
ATOM 4413 C C . SER A 1 551 ? -8.761 -14.487 22.376 1.00 89.12 551 SER A C 1
ATOM 4415 O O . SER A 1 551 ? -9.105 -14.954 23.465 1.00 89.12 551 SER A O 1
ATOM 4417 N N . HIS A 1 552 ? -7.490 -14.520 21.991 1.00 93.06 552 HIS A N 1
ATOM 4418 C CA . HIS A 1 552 ? -6.398 -14.738 22.935 1.00 93.06 552 HIS A CA 1
ATOM 4419 C C . HIS A 1 552 ? -6.092 -13.438 23.707 1.00 93.06 552 HIS A C 1
ATOM 4421 O O . HIS A 1 552 ? -6.163 -12.348 23.137 1.00 93.06 552 HIS A O 1
ATOM 4427 N N . PHE A 1 553 ? -5.713 -13.527 24.989 1.00 91.81 553 PHE A N 1
ATOM 4428 C CA . PHE A 1 553 ? -5.534 -12.350 25.863 1.00 91.81 553 PHE A CA 1
ATOM 4429 C C . PHE A 1 553 ? -4.479 -11.361 25.346 1.00 91.81 553 PHE A C 1
ATOM 4431 O O . PHE A 1 553 ? -4.619 -10.155 25.508 1.00 91.81 553 PHE A O 1
ATOM 4438 N N . ALA A 1 554 ? -3.448 -11.869 24.668 1.00 92.12 554 ALA A N 1
ATOM 4439 C CA . ALA A 1 554 ? -2.387 -11.054 24.080 1.00 92.12 554 ALA A CA 1
ATOM 4440 C C . ALA A 1 554 ? -2.788 -10.339 22.771 1.00 92.12 554 ALA A C 1
ATOM 4442 O O . ALA A 1 554 ? -1.992 -9.569 22.236 1.00 92.12 554 ALA A O 1
ATOM 4443 N N . CYS A 1 555 ? -3.982 -10.596 22.219 1.00 91.81 555 CYS A N 1
ATOM 4444 C CA . CYS A 1 555 ? -4.414 -9.967 20.968 1.00 91.81 555 CYS A CA 1
ATOM 4445 C C . CYS A 1 555 ? -4.812 -8.505 21.140 1.00 91.81 555 CYS A C 1
ATOM 4447 O O . CYS A 1 555 ? -4.572 -7.707 20.236 1.00 91.81 555 CYS A O 1
ATOM 4449 N N . GLY A 1 556 ? -5.394 -8.141 22.277 1.00 93.31 556 GLY A N 1
ATOM 4450 C CA . GLY A 1 556 ? -5.873 -6.787 22.479 1.00 93.31 556 GLY A CA 1
ATOM 4451 C C . GLY A 1 556 ? -6.384 -6.530 23.882 1.00 93.31 556 GLY A C 1
ATOM 4452 O O . GLY A 1 556 ? -6.677 -7.459 24.637 1.00 93.31 556 GLY A O 1
ATOM 4453 N N . CYS A 1 557 ? -6.537 -5.253 24.197 1.00 95.69 557 CYS A N 1
ATOM 4454 C CA . CYS A 1 557 ? -7.151 -4.772 25.425 1.00 95.69 557 CYS A CA 1
ATOM 4455 C C . CYS A 1 557 ? -8.164 -3.674 25.109 1.00 95.69 557 CYS A C 1
ATOM 4457 O O . CYS A 1 557 ? -8.096 -3.042 24.055 1.00 95.69 557 CYS A O 1
ATOM 4459 N N . ALA A 1 558 ? -9.103 -3.445 26.016 1.00 95.06 558 ALA A N 1
ATOM 4460 C CA . ALA A 1 558 ? -10.096 -2.401 25.864 1.00 95.06 558 ALA A CA 1
ATOM 4461 C C . ALA A 1 558 ? -10.542 -1.828 27.210 1.00 95.06 558 ALA A C 1
ATOM 4463 O O . ALA A 1 558 ? -10.412 -2.467 28.255 1.00 95.06 558 ALA A O 1
ATOM 4464 N N . THR A 1 559 ? -11.099 -0.625 27.153 1.00 95.44 559 THR A N 1
ATOM 4465 C CA . THR A 1 559 ? -11.790 0.036 28.255 1.00 95.44 559 THR A CA 1
ATOM 4466 C C . THR A 1 559 ? -12.832 1.022 27.722 1.00 95.44 559 THR A C 1
ATOM 4468 O O . THR A 1 559 ? -12.969 1.231 26.514 1.00 95.44 559 THR A O 1
ATOM 4471 N N . TYR A 1 560 ? -13.583 1.633 28.631 1.00 93.19 560 TYR A N 1
ATOM 4472 C CA . TYR A 1 560 ? -14.520 2.709 28.336 1.00 93.19 560 TYR A CA 1
ATOM 4473 C C . TYR A 1 560 ? -14.211 3.920 29.200 1.00 93.19 560 TYR A C 1
ATOM 4475 O O . TYR A 1 560 ? -13.969 3.795 30.403 1.00 93.19 560 TYR A O 1
ATOM 4483 N N . VAL A 1 561 ? -14.307 5.099 28.594 1.00 94.69 561 VAL A N 1
ATOM 4484 C CA . VAL A 1 561 ? -14.236 6.375 29.307 1.00 94.69 561 VAL A CA 1
ATOM 4485 C C . VAL A 1 561 ? -15.486 7.205 29.047 1.00 94.69 561 VAL A C 1
ATOM 4487 O O . VAL A 1 561 ? -16.099 7.139 27.980 1.00 94.69 561 VAL A O 1
ATOM 4490 N N . PHE A 1 562 ? -15.875 7.977 30.053 1.00 91.75 562 PHE A N 1
ATOM 4491 C CA . PHE A 1 562 ? -17.065 8.816 30.054 1.00 91.75 562 PHE A CA 1
ATOM 4492 C C . PHE A 1 562 ? -16.653 10.274 30.190 1.00 91.75 562 PHE A C 1
ATOM 4494 O O . PHE A 1 562 ? -15.734 10.582 30.947 1.00 91.75 562 PHE A O 1
ATOM 4501 N N . LEU A 1 563 ? -17.366 11.162 29.501 1.00 88.25 563 LEU A N 1
ATOM 4502 C CA . LEU A 1 563 ? -17.195 12.605 29.636 1.00 88.25 563 LEU A CA 1
ATOM 4503 C C . LEU A 1 563 ? -18.370 13.185 30.442 1.00 88.25 563 LEU A C 1
ATOM 4505 O O . LEU A 1 563 ? -19.503 13.207 29.960 1.00 88.25 563 LEU A O 1
ATOM 4509 N N . ASP A 1 564 ? -18.107 13.630 31.674 1.00 87.44 564 ASP A N 1
ATOM 4510 C CA . ASP A 1 564 ? -19.074 14.324 32.537 1.00 87.44 564 ASP A CA 1
ATOM 4511 C C . ASP A 1 564 ? -18.704 15.808 32.656 1.00 87.44 564 ASP A C 1
ATOM 4513 O O . ASP A 1 564 ? -17.815 16.200 33.419 1.00 87.44 564 ASP A O 1
ATOM 4517 N N . GLY A 1 565 ? -19.353 16.646 31.844 1.00 85.31 565 GLY A N 1
ATOM 4518 C CA . GLY A 1 565 ? -18.918 18.026 31.640 1.00 85.31 565 GLY A CA 1
ATOM 4519 C C . GLY A 1 565 ? -17.524 18.044 31.013 1.00 85.31 565 GLY A C 1
ATOM 4520 O O . GLY A 1 565 ? -17.361 17.596 29.886 1.00 85.31 565 GLY A O 1
ATOM 4521 N N . ASN A 1 566 ? -16.527 18.516 31.763 1.00 87.69 566 ASN A N 1
ATOM 4522 C CA . ASN A 1 566 ? -15.121 18.514 31.341 1.00 87.69 566 ASN A CA 1
ATOM 4523 C C . ASN A 1 566 ? -14.290 17.415 32.023 1.00 87.69 566 ASN A C 1
ATOM 4525 O O . ASN A 1 566 ? -13.076 17.385 31.860 1.00 87.69 566 ASN A O 1
ATOM 4529 N N . LYS A 1 567 ? -14.911 16.539 32.824 1.00 91.31 567 LYS A N 1
ATOM 4530 C CA . LYS A 1 567 ? -14.204 15.495 33.568 1.00 91.31 567 LYS A CA 1
ATOM 4531 C C . LYS A 1 567 ? -14.273 14.165 32.829 1.00 91.31 567 LYS A C 1
ATOM 4533 O O . LYS A 1 567 ? -15.366 13.662 32.565 1.00 91.31 567 LYS A O 1
ATOM 4538 N N . VAL A 1 568 ? -13.114 13.564 32.578 1.00 94.38 568 VAL A N 1
ATOM 4539 C CA . VAL A 1 568 ? -13.016 12.197 32.050 1.00 94.38 568 VAL A CA 1
ATOM 4540 C C . VAL A 1 568 ? -13.054 11.195 33.203 1.00 94.38 568 VAL A C 1
ATOM 4542 O O . VAL A 1 568 ? -12.345 11.347 34.198 1.00 94.38 568 VAL A O 1
ATOM 4545 N N . ILE A 1 569 ? -13.910 10.180 33.094 1.00 94.38 569 ILE A N 1
ATOM 4546 C CA . ILE A 1 569 ? -14.110 9.155 34.124 1.00 94.38 569 ILE A CA 1
ATOM 4547 C C . ILE A 1 569 ? -14.020 7.767 33.468 1.00 94.38 569 ILE A C 1
ATOM 4549 O O . ILE A 1 569 ? -14.924 7.404 32.710 1.00 94.38 569 ILE A O 1
ATOM 4553 N N . PRO A 1 570 ? -12.967 6.973 33.738 1.00 95.69 570 PRO A N 1
ATOM 4554 C CA . PRO A 1 570 ? -12.914 5.568 33.337 1.00 95.69 570 PRO A CA 1
ATOM 4555 C C . PRO A 1 570 ? -14.031 4.738 33.976 1.00 95.69 570 PRO A C 1
ATOM 4557 O O . PRO A 1 570 ? -14.424 4.980 35.120 1.00 95.69 570 PRO A O 1
ATOM 4560 N N . ILE A 1 571 ? -14.519 3.725 33.257 1.00 92.19 571 ILE A N 1
ATOM 4561 C CA . ILE A 1 571 ? -15.610 2.850 33.716 1.00 92.19 571 ILE A CA 1
ATOM 4562 C C . ILE A 1 571 ? -15.305 2.164 35.057 1.00 92.19 571 ILE A C 1
ATOM 4564 O O . ILE A 1 571 ? -16.173 2.061 35.921 1.00 92.19 571 ILE A O 1
ATOM 4568 N N . THR A 1 572 ? -14.044 1.791 35.269 1.00 95.00 572 THR A N 1
ATOM 4569 C CA . THR A 1 572 ? -13.508 1.144 36.478 1.00 95.00 572 THR A CA 1
ATOM 4570 C C . THR A 1 572 ? -13.604 2.009 37.733 1.00 95.00 572 THR A C 1
ATOM 4572 O O . THR A 1 572 ? -13.488 1.513 38.850 1.00 95.00 572 THR A O 1
ATOM 4575 N N . ARG A 1 573 ? -13.821 3.324 37.594 1.00 94.69 573 ARG A N 1
ATOM 4576 C CA . ARG A 1 573 ? -13.947 4.227 38.748 1.00 94.69 573 ARG A CA 1
ATOM 4577 C C . ARG A 1 573 ? -15.290 4.108 39.449 1.00 94.69 573 ARG A C 1
ATOM 4579 O O . ARG A 1 573 ? -15.372 4.472 40.621 1.00 94.69 573 ARG A O 1
ATOM 4586 N N . PHE A 1 574 ? -16.320 3.633 38.757 1.00 92.12 574 PHE A N 1
ATOM 4587 C CA . PHE A 1 574 ? -17.674 3.537 39.300 1.00 92.12 574 PHE A CA 1
ATOM 4588 C C . PHE A 1 574 ? -18.358 2.196 39.019 1.00 92.12 574 PHE A C 1
ATOM 4590 O O . PHE A 1 574 ? -19.453 1.975 39.531 1.00 92.12 574 PHE A O 1
ATOM 4597 N N . ILE A 1 575 ? -17.734 1.304 38.245 1.00 90.69 575 ILE A N 1
ATOM 4598 C CA . ILE A 1 575 ? -18.150 -0.088 38.086 1.00 90.69 575 ILE A CA 1
ATOM 4599 C C . ILE A 1 575 ? -16.991 -1.003 38.484 1.00 90.69 575 ILE A C 1
ATOM 4601 O O . ILE A 1 575 ? -15.904 -0.902 37.921 1.00 90.69 575 ILE A O 1
ATOM 4605 N N . ASP A 1 576 ? -17.245 -1.922 39.413 1.00 93.56 576 ASP A N 1
ATOM 4606 C CA . ASP A 1 576 ? -16.376 -3.070 39.685 1.00 93.56 576 ASP A CA 1
ATOM 4607 C C . ASP A 1 576 ? -16.554 -4.103 38.562 1.00 93.56 576 ASP A C 1
ATOM 4609 O O . ASP A 1 576 ? -17.427 -4.975 38.610 1.00 93.56 576 ASP A O 1
ATOM 4613 N N . VAL A 1 577 ? -15.780 -3.921 37.488 1.00 91.56 577 VAL A N 1
ATOM 4614 C CA . VAL A 1 577 ? -15.877 -4.728 36.265 1.00 91.56 577 VAL A CA 1
ATOM 4615 C C . VAL A 1 577 ? -15.499 -6.181 36.545 1.00 91.56 577 VAL A C 1
ATOM 4617 O O . VAL A 1 577 ? -16.219 -7.080 36.114 1.00 91.56 577 VAL A O 1
ATOM 4620 N N . GLU A 1 578 ? -14.418 -6.418 37.288 1.00 91.81 578 GLU A N 1
ATOM 4621 C CA . GLU A 1 578 ? -13.943 -7.762 37.636 1.00 91.81 578 GLU A CA 1
ATOM 4622 C C . GLU A 1 578 ? -14.984 -8.523 38.450 1.00 91.81 578 GLU A C 1
ATOM 4624 O O . GLU A 1 578 ? -15.425 -9.597 38.028 1.00 91.81 578 GLU A O 1
ATOM 4629 N N . GLY A 1 579 ? -15.452 -7.932 39.554 1.00 93.06 579 GLY A N 1
ATOM 4630 C CA . GLY A 1 579 ? -16.452 -8.559 40.409 1.00 93.06 579 GLY A CA 1
ATOM 4631 C C . GLY A 1 579 ? -17.769 -8.809 39.674 1.00 93.06 579 GLY A C 1
ATOM 4632 O O . GLY A 1 579 ? -18.405 -9.853 39.859 1.00 93.06 579 GLY A O 1
ATOM 4633 N N . PHE A 1 580 ? -18.180 -7.892 38.791 1.00 90.88 580 PHE A N 1
ATOM 4634 C CA . PHE A 1 580 ? -19.396 -8.077 38.005 1.00 90.88 580 PHE A CA 1
ATOM 4635 C C . PHE A 1 580 ? -19.259 -9.193 36.962 1.00 90.88 580 PHE A C 1
ATOM 4637 O O . PHE A 1 580 ? -20.169 -10.014 36.829 1.00 90.88 580 PHE A O 1
ATOM 4644 N N . VAL A 1 581 ? -18.138 -9.261 36.240 1.00 90.81 581 VAL A N 1
ATOM 4645 C CA . VAL A 1 581 ? -17.897 -10.306 35.233 1.00 90.81 581 VAL A CA 1
ATOM 4646 C C . VAL A 1 581 ? -17.751 -11.680 35.888 1.00 90.81 581 VAL A C 1
ATOM 4648 O O . VAL A 1 581 ? -18.344 -12.642 35.400 1.00 90.81 581 VAL A O 1
ATOM 4651 N N . GLU A 1 582 ? -17.059 -11.786 37.025 1.00 91.75 582 GLU A N 1
ATOM 4652 C CA . GLU A 1 582 ? -16.966 -13.035 37.794 1.00 91.75 582 GLU A CA 1
ATOM 4653 C C . GLU A 1 582 ? -18.349 -13.506 38.276 1.00 91.75 582 GLU A C 1
ATOM 4655 O O . GLU A 1 582 ? -18.697 -14.692 38.182 1.00 91.75 582 GLU A O 1
ATOM 4660 N N . TYR A 1 583 ? -19.190 -12.567 38.721 1.00 91.31 583 TYR A N 1
ATOM 4661 C CA . TYR A 1 583 ? -20.574 -12.855 39.080 1.00 91.31 583 TYR A CA 1
ATOM 4662 C C . TYR A 1 583 ? -21.393 -13.353 37.879 1.00 91.31 583 TYR A C 1
ATOM 4664 O O . TYR A 1 583 ? -22.125 -14.338 38.012 1.00 91.31 583 TYR A O 1
ATOM 4672 N N . LEU A 1 584 ? -21.261 -12.722 36.706 1.00 89.12 584 LEU A N 1
ATOM 4673 C CA . LEU A 1 584 ? -21.918 -13.172 35.473 1.00 89.12 584 LEU A CA 1
ATOM 4674 C C . LEU A 1 584 ? -21.463 -14.573 35.064 1.00 89.12 584 LEU A C 1
ATOM 4676 O O . LEU A 1 584 ? -22.311 -15.414 34.775 1.00 89.12 584 LEU A O 1
ATOM 4680 N N . HIS A 1 585 ? -20.160 -14.845 35.095 1.00 89.19 585 HIS A N 1
ATOM 4681 C CA . HIS A 1 585 ? -19.601 -16.153 34.759 1.00 89.19 585 HIS A CA 1
ATOM 4682 C C . HIS A 1 585 ? -20.088 -17.247 35.723 1.00 89.19 585 HIS A C 1
ATOM 4684 O O . HIS A 1 585 ? -20.497 -18.329 35.301 1.00 89.19 585 HIS A O 1
ATOM 4690 N N . THR A 1 586 ? -20.152 -16.954 37.024 1.00 90.00 586 THR A N 1
ATOM 4691 C CA . THR A 1 586 ? -20.736 -17.875 38.013 1.00 90.00 586 THR A CA 1
ATOM 4692 C C . THR A 1 586 ? -22.205 -18.161 37.695 1.00 90.00 586 THR A C 1
ATOM 4694 O O . THR A 1 586 ? -22.633 -19.314 37.688 1.00 90.00 586 THR A O 1
ATOM 4697 N N . LYS A 1 587 ? -22.983 -17.122 37.362 1.00 88.38 587 LYS A N 1
ATOM 4698 C CA . LYS A 1 587 ? -24.394 -17.278 36.984 1.00 88.38 587 LYS A CA 1
ATOM 4699 C C . LYS A 1 587 ? -24.579 -18.032 35.675 1.00 88.38 587 LYS A C 1
ATOM 4701 O O . LYS A 1 587 ? -25.528 -18.801 35.586 1.00 88.38 587 LYS A O 1
ATOM 4706 N N . ALA A 1 588 ? -23.693 -17.840 34.700 1.00 87.50 588 ALA A N 1
ATOM 4707 C CA . ALA A 1 588 ? -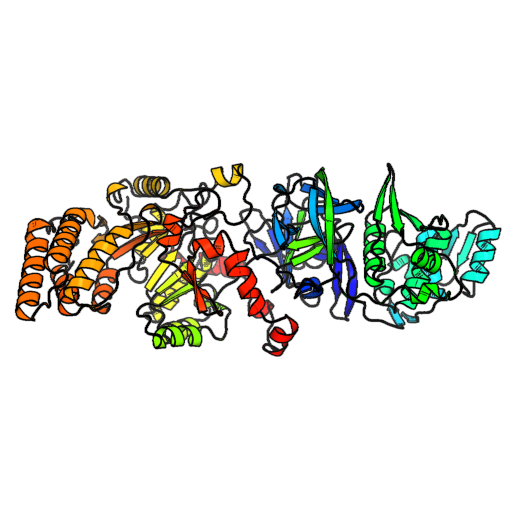23.685 -18.591 33.451 1.00 87.50 588 ALA A CA 1
ATOM 4708 C C . ALA A 1 588 ? -23.526 -20.092 33.726 1.00 87.50 588 ALA A C 1
ATOM 4710 O O . ALA A 1 588 ? -24.316 -20.886 33.230 1.00 87.50 588 ALA A O 1
ATOM 4711 N N . ASN A 1 589 ? -22.582 -20.467 34.595 1.00 86.19 589 ASN A N 1
ATOM 4712 C CA . ASN A 1 589 ? -22.353 -21.860 34.981 1.00 86.19 589 ASN A CA 1
ATOM 4713 C C . ASN A 1 589 ? -23.518 -22.472 35.778 1.00 86.19 589 ASN A C 1
ATOM 4715 O O . ASN A 1 589 ? -23.838 -23.638 35.576 1.00 86.19 589 ASN A O 1
ATOM 4719 N N . GLU A 1 590 ? -24.188 -21.702 36.642 1.00 86.56 590 GLU A N 1
ATOM 4720 C CA . GLU A 1 590 ? -25.372 -22.173 37.384 1.00 86.56 590 GLU A CA 1
ATOM 4721 C C . GLU A 1 590 ? -26.573 -22.491 36.480 1.00 86.56 590 GLU A C 1
ATOM 4723 O O . GLU A 1 590 ? -27.372 -23.365 36.810 1.00 86.56 590 GLU A O 1
ATOM 4728 N N . ILE A 1 591 ? -26.737 -21.748 35.382 1.00 87.38 591 ILE A N 1
ATOM 4729 C CA . ILE A 1 591 ? -27.879 -21.888 34.462 1.00 87.38 591 ILE A CA 1
ATOM 4730 C C . ILE A 1 591 ? -27.530 -22.674 33.196 1.00 87.38 591 ILE A C 1
ATOM 4732 O O . ILE A 1 591 ? -28.394 -22.866 32.335 1.00 87.38 591 ILE A O 1
ATOM 4736 N N . ARG A 1 592 ? -26.271 -23.101 33.062 1.00 78.81 592 ARG A N 1
ATOM 4737 C CA . ARG A 1 592 ? -25.780 -23.868 31.920 1.00 78.81 592 ARG A CA 1
ATOM 4738 C C . ARG A 1 592 ? -26.594 -25.158 31.801 1.00 78.81 592 ARG A C 1
ATOM 4740 O O . ARG A 1 592 ? -26.872 -25.824 32.792 1.00 78.81 592 ARG A O 1
ATOM 4747 N N . ASP A 1 593 ? -27.023 -25.468 30.580 1.00 70.94 593 ASP A N 1
ATOM 4748 C CA . ASP A 1 593 ? -27.838 -26.643 30.234 1.00 70.94 593 ASP A CA 1
ATOM 4749 C C . ASP A 1 593 ? -29.254 -26.701 30.853 1.00 70.94 593 ASP A C 1
ATOM 4751 O O . ASP A 1 593 ? -30.000 -27.660 30.632 1.00 70.94 593 ASP A O 1
ATOM 4755 N N . GLU A 1 594 ? -29.703 -25.650 31.549 1.00 75.75 594 GLU A N 1
ATOM 4756 C CA . GLU A 1 594 ? -31.074 -25.550 32.047 1.00 75.75 594 GLU A CA 1
ATOM 4757 C C . GLU A 1 594 ? -32.015 -24.859 31.044 1.00 75.75 594 GLU A C 1
ATOM 4759 O O . GLU A 1 594 ? -31.775 -23.748 30.567 1.00 75.75 594 GLU A O 1
ATOM 4764 N N . LYS A 1 595 ? -33.199 -25.441 30.800 1.00 71.94 595 LYS A N 1
ATOM 4765 C CA . LYS A 1 595 ? -34.288 -24.713 30.125 1.00 71.94 595 LYS A CA 1
ATOM 4766 C C . LYS A 1 595 ? -34.902 -23.681 31.072 1.00 71.94 595 LYS A C 1
ATOM 4768 O O . LYS A 1 595 ? -35.793 -23.982 31.868 1.00 71.94 595 LYS A O 1
ATOM 4773 N N . LEU A 1 596 ? -34.451 -22.436 30.960 1.00 77.38 596 LEU A N 1
ATOM 4774 C CA . LEU A 1 596 ? -34.952 -21.325 31.767 1.00 77.38 596 LEU A CA 1
ATOM 4775 C C . LEU A 1 596 ? -36.375 -20.903 31.353 1.00 77.38 596 LEU A C 1
ATOM 4777 O O . LEU A 1 596 ? -36.582 -20.255 30.325 1.00 77.38 596 LEU A O 1
ATOM 4781 N N . GLY A 1 597 ? -37.366 -21.208 32.195 1.00 78.19 597 GLY A N 1
ATOM 4782 C CA . GLY A 1 597 ? -38.725 -20.671 32.065 1.00 78.19 597 GLY A CA 1
ATOM 4783 C C . GLY A 1 597 ? -38.798 -19.155 32.321 1.00 78.19 597 GLY A C 1
ATOM 4784 O O . GLY A 1 597 ? -37.958 -18.593 33.026 1.00 78.19 597 GLY A O 1
ATOM 4785 N N . LYS A 1 598 ? -39.841 -18.484 31.800 1.00 79.44 598 LYS A N 1
ATOM 4786 C CA . LYS A 1 598 ? -40.025 -17.014 31.895 1.00 79.44 598 LYS A CA 1
ATOM 4787 C C . LYS A 1 598 ? -39.891 -16.469 33.327 1.00 79.44 598 LYS A C 1
ATOM 4789 O O . LYS A 1 598 ? -39.189 -15.487 33.541 1.00 79.44 598 LYS A O 1
ATOM 4794 N N . LEU A 1 599 ? -40.503 -17.133 34.313 1.00 82.88 599 LEU A N 1
ATOM 4795 C CA . LEU A 1 599 ? -40.418 -16.754 35.733 1.00 82.88 599 LEU A CA 1
ATOM 4796 C C . LEU A 1 599 ? -38.983 -16.805 36.283 1.00 82.88 599 LEU A C 1
ATOM 4798 O O . LEU A 1 599 ? -38.566 -15.897 37.001 1.00 82.88 599 LEU A O 1
ATOM 4802 N N . LYS A 1 600 ? -38.211 -17.841 35.925 1.00 83.19 600 LYS A N 1
ATOM 4803 C CA . LYS A 1 600 ? -36.815 -17.991 36.362 1.00 83.19 600 LYS A CA 1
ATOM 4804 C C . LYS A 1 600 ? -35.933 -16.914 35.725 1.00 83.19 600 LYS A C 1
ATOM 4806 O O . LYS A 1 600 ? -35.141 -16.305 36.439 1.00 83.19 600 LYS A O 1
ATOM 4811 N N . LYS A 1 601 ? -36.145 -16.597 34.438 1.00 80.62 601 LYS A N 1
ATOM 4812 C CA . LYS A 1 601 ? -35.457 -15.487 33.753 1.00 80.62 601 LYS A CA 1
ATOM 4813 C C . LYS A 1 601 ? -35.709 -14.144 34.437 1.00 80.62 601 LYS A C 1
ATOM 4815 O O . LYS A 1 601 ? -34.750 -13.469 34.784 1.00 80.62 601 LYS A O 1
ATOM 4820 N N . ILE A 1 602 ? -36.969 -13.810 34.733 1.00 82.50 602 ILE A N 1
ATOM 4821 C CA . ILE A 1 602 ? -37.327 -12.569 35.445 1.00 82.50 602 ILE A CA 1
ATOM 4822 C C . ILE A 1 602 ? -36.628 -12.494 36.809 1.00 82.50 602 ILE A C 1
ATOM 4824 O O . ILE A 1 602 ? -36.063 -11.458 37.156 1.00 82.50 602 ILE A O 1
ATOM 4828 N N . LYS A 1 603 ? -36.620 -13.595 37.574 1.00 85.44 603 LYS A N 1
ATOM 4829 C CA . LYS A 1 603 ? -35.949 -13.651 38.881 1.00 85.44 603 LYS A CA 1
ATOM 4830 C C . LYS A 1 603 ? -34.437 -13.431 38.763 1.00 85.44 603 LYS A C 1
ATOM 4832 O O . LYS A 1 603 ? -33.871 -12.688 39.562 1.00 85.44 603 LYS A O 1
ATOM 4837 N N . ILE A 1 604 ? -33.791 -14.058 37.778 1.00 84.25 604 ILE A N 1
ATOM 4838 C CA . ILE A 1 604 ? -32.355 -13.897 37.510 1.00 84.25 604 ILE A CA 1
ATOM 4839 C C . ILE A 1 604 ? -32.046 -12.449 37.112 1.00 84.25 604 ILE A C 1
ATOM 4841 O O . ILE A 1 604 ? -31.182 -11.837 37.737 1.00 84.25 604 ILE A O 1
ATOM 4845 N N . SER A 1 605 ? -32.788 -11.870 36.161 1.00 81.00 605 SER A N 1
ATOM 4846 C CA . SER A 1 605 ? -32.625 -10.471 35.739 1.00 81.00 605 SER A CA 1
ATOM 4847 C C . SER A 1 605 ? -32.810 -9.490 36.898 1.00 81.00 605 SER A C 1
ATOM 4849 O O . SER A 1 605 ? -32.003 -8.581 37.069 1.00 81.00 605 SER A O 1
ATOM 4851 N N . ALA A 1 606 ? -33.828 -9.690 37.741 1.00 83.56 606 ALA A N 1
ATOM 4852 C CA . ALA A 1 606 ? -34.051 -8.851 38.917 1.00 83.56 606 ALA A CA 1
ATOM 4853 C C . ALA A 1 606 ? -32.880 -8.936 39.913 1.00 83.56 606 ALA A C 1
ATOM 4855 O O . ALA A 1 606 ? -32.429 -7.912 40.424 1.00 83.56 606 ALA A O 1
ATOM 4856 N N . ASN A 1 607 ? -32.351 -10.141 40.154 1.00 85.81 607 ASN A N 1
ATOM 4857 C CA . ASN A 1 607 ? -31.202 -10.351 41.038 1.00 85.81 607 ASN A CA 1
ATOM 4858 C C . ASN A 1 607 ? -29.904 -9.752 40.463 1.00 85.81 607 ASN A C 1
ATOM 4860 O O . ASN A 1 607 ? -29.102 -9.193 41.205 1.00 85.81 607 ASN A O 1
ATOM 4864 N N . LEU A 1 608 ? -29.701 -9.837 39.145 1.00 84.69 608 LEU A N 1
ATOM 4865 C CA . LEU A 1 608 ? -28.586 -9.196 38.440 1.00 84.69 608 LEU A CA 1
ATOM 4866 C C . LEU A 1 608 ? -28.609 -7.683 38.615 1.00 84.69 608 LEU A C 1
ATOM 4868 O O . LEU A 1 608 ? -27.621 -7.110 39.064 1.00 84.69 608 LEU A O 1
ATOM 4872 N N . ILE A 1 609 ? -29.750 -7.053 38.326 1.00 82.38 609 ILE A N 1
ATOM 4873 C CA . ILE A 1 609 ? -29.921 -5.604 38.472 1.00 82.38 609 ILE A CA 1
ATOM 4874 C C . ILE A 1 609 ? -29.701 -5.188 39.931 1.00 82.38 609 ILE A C 1
ATOM 4876 O O . ILE A 1 609 ? -28.982 -4.228 40.194 1.00 82.38 609 ILE A O 1
ATOM 4880 N N . PHE A 1 610 ? -30.270 -5.926 40.887 1.00 86.06 610 PHE A N 1
ATOM 4881 C CA . PHE A 1 610 ? -30.092 -5.635 42.308 1.00 86.06 610 PHE A CA 1
ATOM 4882 C C . PHE A 1 610 ? -28.624 -5.721 42.747 1.00 86.06 610 PHE A C 1
ATOM 4884 O O . PHE A 1 610 ? -28.128 -4.802 43.398 1.00 86.06 610 PHE A O 1
ATOM 4891 N N . ASN A 1 611 ? -27.916 -6.797 42.386 1.00 86.75 611 ASN A N 1
ATOM 4892 C CA . ASN A 1 611 ? -26.514 -6.967 42.770 1.00 86.75 611 ASN A CA 1
ATOM 4893 C C . ASN A 1 611 ? -25.595 -5.974 42.061 1.00 86.75 611 ASN A C 1
ATOM 4895 O O . ASN A 1 611 ? -24.687 -5.462 42.707 1.00 86.75 611 ASN A O 1
ATOM 4899 N N . LEU A 1 612 ? -25.855 -5.642 40.793 1.00 83.12 612 LEU A N 1
ATOM 4900 C CA . LEU A 1 612 ? -25.131 -4.582 40.094 1.00 83.12 612 LEU A CA 1
ATOM 4901 C C . LEU A 1 612 ? -25.197 -3.269 40.873 1.00 83.12 612 LEU A C 1
ATOM 4903 O O . LEU A 1 612 ? -24.161 -2.743 41.257 1.00 83.12 612 LEU A O 1
ATOM 4907 N N . LEU A 1 613 ? -26.404 -2.778 41.164 1.00 84.38 613 LEU A N 1
ATOM 4908 C CA . LEU A 1 613 ? -26.584 -1.488 41.837 1.00 84.38 613 LEU A CA 1
ATOM 4909 C C . LEU A 1 613 ? -26.054 -1.478 43.267 1.00 84.38 613 LEU A C 1
ATOM 4911 O O . LEU A 1 613 ? -25.605 -0.446 43.746 1.00 84.38 613 LEU A O 1
ATOM 4915 N N . LYS A 1 614 ? -26.165 -2.608 43.971 1.00 87.25 614 LYS A N 1
ATOM 4916 C CA . LYS A 1 614 ? -25.816 -2.683 45.390 1.00 87.25 614 LYS A CA 1
ATOM 4917 C C . LYS A 1 614 ? -24.337 -2.974 45.634 1.00 87.25 614 LYS A C 1
ATOM 4919 O O . LYS A 1 614 ? -23.811 -2.527 46.649 1.00 87.25 614 LYS A O 1
ATOM 4924 N N . LYS A 1 615 ? -23.705 -3.793 44.788 1.00 90.00 615 LYS A N 1
ATOM 4925 C CA . LYS A 1 615 ? -22.350 -4.318 45.023 1.00 90.00 615 LYS A CA 1
ATOM 4926 C C . LYS A 1 615 ? -21.317 -3.780 44.045 1.00 90.00 615 LYS A C 1
ATOM 4928 O O . LYS A 1 615 ? -20.198 -3.530 44.464 1.00 90.00 615 LYS A O 1
ATOM 4933 N N . PHE A 1 616 ? -21.689 -3.630 42.777 1.00 90.81 616 PHE A N 1
ATOM 4934 C CA . PHE A 1 616 ? -20.727 -3.406 41.698 1.00 90.81 616 PHE A CA 1
ATOM 4935 C C . PHE A 1 616 ? -20.781 -1.995 41.109 1.00 90.81 616 PHE A C 1
ATOM 4937 O O . PHE A 1 616 ? -19.978 -1.688 40.241 1.00 90.81 616 PHE A O 1
ATOM 4944 N N . TYR A 1 617 ? -21.712 -1.141 41.540 1.00 90.06 617 TYR A N 1
ATOM 4945 C CA . TYR A 1 617 ? -21.903 0.212 41.015 1.00 90.06 617 TYR A CA 1
ATOM 4946 C C . TYR A 1 617 ? -21.800 1.259 42.130 1.00 90.06 617 TYR A C 1
ATOM 4948 O O . TYR A 1 617 ? -22.517 1.185 43.128 1.00 90.06 617 TYR A O 1
ATOM 4956 N N . ASP A 1 618 ? -20.940 2.259 41.939 1.00 89.81 618 ASP A N 1
ATOM 4957 C CA . ASP A 1 618 ? -20.779 3.406 42.835 1.00 89.81 618 ASP A CA 1
ATOM 4958 C C . ASP A 1 618 ? -21.436 4.654 42.227 1.00 89.81 618 ASP A C 1
ATOM 4960 O O . ASP A 1 618 ? -20.843 5.386 41.431 1.00 89.81 618 ASP A O 1
ATOM 4964 N N . GLU A 1 619 ? -22.676 4.923 42.639 1.00 86.25 619 GLU A N 1
ATOM 4965 C CA . GLU A 1 619 ? -23.464 6.064 42.159 1.00 86.25 619 GLU A CA 1
ATOM 4966 C C . GLU A 1 619 ? -22.788 7.419 42.421 1.00 86.25 619 GLU A C 1
ATOM 4968 O O . GLU A 1 619 ? -22.980 8.357 41.650 1.00 86.25 619 GLU A O 1
ATOM 4973 N N . LYS A 1 620 ? -21.958 7.539 43.469 1.00 88.06 620 LYS A N 1
ATOM 4974 C CA . LYS A 1 620 ? -21.302 8.813 43.814 1.00 88.06 620 LYS A CA 1
ATOM 4975 C C . LYS A 1 620 ? -20.197 9.186 42.831 1.00 88.06 620 LYS A C 1
ATOM 4977 O O . LYS A 1 620 ? -19.883 10.367 42.691 1.00 88.06 620 LYS A O 1
ATOM 4982 N N . LYS A 1 621 ? -19.578 8.187 42.199 1.00 88.44 621 LYS A N 1
ATOM 4983 C CA . LYS A 1 621 ? -18.486 8.363 41.231 1.00 88.44 621 LYS A CA 1
ATOM 4984 C C . LYS A 1 621 ? -18.960 8.291 39.784 1.00 88.44 621 LYS A C 1
ATOM 4986 O O . LYS A 1 621 ? -18.191 8.623 38.884 1.00 88.44 621 LYS A O 1
ATOM 4991 N N . ALA A 1 622 ? -20.194 7.849 39.564 1.00 87.25 622 ALA A N 1
ATOM 4992 C CA . ALA A 1 622 ? -20.758 7.701 38.238 1.00 87.25 622 ALA A CA 1
ATOM 4993 C C . ALA A 1 622 ? -21.003 9.064 37.549 1.00 87.25 622 ALA A C 1
ATOM 4995 O O . ALA A 1 622 ? -21.367 10.038 38.214 1.00 87.25 622 ALA A O 1
ATOM 4996 N N . PRO A 1 623 ? -20.856 9.137 36.213 1.00 85.19 623 PRO A N 1
ATOM 4997 C CA . PRO A 1 623 ? -21.178 10.327 35.427 1.00 85.19 623 PRO A CA 1
ATOM 4998 C C . PRO A 1 623 ? -22.626 10.799 35.613 1.00 85.19 623 PRO A C 1
ATOM 5000 O O . PRO A 1 623 ? -23.569 9.995 35.595 1.00 85.19 623 PRO A O 1
ATOM 5003 N N . LYS A 1 624 ? -22.839 12.116 35.710 1.00 80.44 624 LYS A N 1
ATOM 5004 C CA . LYS A 1 624 ? -24.185 12.688 35.855 1.00 80.44 624 LYS A CA 1
ATOM 5005 C C . LYS A 1 624 ? -25.083 12.348 34.663 1.00 80.44 624 LYS A C 1
ATOM 5007 O O . LYS A 1 624 ? -24.755 12.556 33.496 1.00 80.44 624 LYS A O 1
ATOM 5012 N N . GLY A 1 625 ? -26.283 11.855 34.967 1.00 69.75 625 GLY A N 1
ATOM 5013 C CA . GLY A 1 625 ? -27.284 11.503 33.957 1.00 69.75 625 GLY A CA 1
ATOM 5014 C C . GLY A 1 625 ? -27.035 10.170 33.245 1.00 69.75 625 GLY A C 1
ATOM 5015 O O . GLY A 1 625 ? -27.760 9.866 32.293 1.00 69.75 625 GLY A O 1
ATOM 5016 N N . LEU A 1 626 ? -26.063 9.363 33.694 1.00 73.25 626 LEU A N 1
ATOM 5017 C CA . LEU A 1 626 ? -25.914 7.980 33.252 1.00 73.25 626 LEU A CA 1
ATOM 5018 C C . LEU A 1 626 ? -27.078 7.136 33.793 1.00 73.25 626 LEU A C 1
ATOM 5020 O O . LEU A 1 626 ? -27.163 6.833 34.980 1.00 73.25 626 LEU A O 1
ATOM 5024 N N . LYS A 1 627 ? -27.991 6.724 32.909 1.00 73.19 627 LYS A N 1
ATOM 5025 C CA . LYS A 1 627 ? -29.132 5.869 33.269 1.00 73.19 627 LYS A CA 1
ATOM 5026 C C . LYS A 1 627 ? -28.752 4.388 33.196 1.00 73.19 627 LYS A C 1
ATOM 5028 O O . LYS A 1 627 ? -29.355 3.640 32.429 1.00 73.19 627 LYS A O 1
ATOM 5033 N N . ILE A 1 628 ? -27.769 3.960 33.995 1.00 69.38 628 ILE A N 1
ATOM 5034 C CA . ILE A 1 628 ? -27.260 2.571 33.991 1.00 69.38 628 ILE A CA 1
ATOM 5035 C C . ILE A 1 628 ? -28.386 1.540 34.175 1.00 69.38 628 ILE A C 1
ATOM 5037 O O . ILE A 1 628 ? -28.409 0.498 33.530 1.00 69.38 628 ILE A O 1
ATOM 5041 N N . LEU A 1 629 ? -29.389 1.891 34.983 1.00 64.75 629 LEU A N 1
ATOM 5042 C CA . LEU A 1 629 ? -30.606 1.115 35.199 1.00 64.75 629 LEU A CA 1
ATOM 5043 C C . LEU A 1 629 ? -31.386 0.816 33.918 1.00 64.75 629 LEU A C 1
ATOM 5045 O O . LEU A 1 629 ? -31.907 -0.286 33.777 1.00 64.75 629 LEU A O 1
ATOM 5049 N N . ASN A 1 630 ? -31.498 1.786 33.013 1.00 69.00 630 ASN A N 1
ATOM 5050 C CA . ASN A 1 630 ? -32.244 1.614 31.770 1.00 69.00 630 ASN A CA 1
ATOM 5051 C C . ASN A 1 630 ? -31.444 0.754 30.794 1.00 69.00 630 ASN A C 1
ATOM 5053 O O . ASN A 1 630 ? -31.970 -0.228 30.289 1.00 69.00 630 ASN A O 1
ATOM 5057 N N . ILE A 1 631 ? -30.147 1.043 30.648 1.00 67.81 631 ILE A N 1
ATOM 5058 C CA . ILE A 1 631 ? -29.231 0.275 29.790 1.00 67.81 631 ILE A CA 1
ATOM 5059 C C . ILE A 1 631 ? -29.243 -1.210 30.176 1.00 67.81 631 ILE A C 1
ATOM 5061 O O . ILE A 1 631 ? -29.379 -2.080 29.321 1.00 67.81 631 ILE A O 1
ATOM 5065 N N . MET A 1 632 ? -29.159 -1.505 31.475 1.00 65.56 632 MET A N 1
ATOM 5066 C CA . MET A 1 632 ? -29.133 -2.883 31.968 1.00 65.56 632 MET A CA 1
ATOM 5067 C C . MET A 1 632 ? -30.498 -3.566 31.869 1.00 65.56 632 MET A C 1
ATOM 5069 O O . MET A 1 632 ? -30.562 -4.746 31.531 1.00 65.56 632 MET A O 1
ATOM 5073 N N . LYS A 1 633 ? -31.600 -2.847 32.123 1.00 65.56 633 LYS A N 1
ATOM 5074 C CA . LYS A 1 633 ? -32.950 -3.380 31.888 1.00 65.56 633 LYS A CA 1
ATOM 5075 C C . LYS A 1 633 ? -33.113 -3.799 30.433 1.00 65.56 633 LYS A C 1
ATOM 5077 O O . LYS A 1 633 ? -33.514 -4.931 30.195 1.00 65.56 633 LYS A O 1
ATOM 5082 N N . ASP A 1 634 ? -32.745 -2.940 29.492 1.00 65.12 634 ASP A N 1
ATOM 5083 C CA . ASP A 1 634 ? -32.940 -3.197 28.066 1.00 65.12 634 ASP A CA 1
ATOM 5084 C C . ASP A 1 634 ? -32.030 -4.328 27.564 1.00 65.12 634 ASP A C 1
ATOM 5086 O O . ASP A 1 634 ? -32.503 -5.246 26.888 1.00 65.12 634 ASP A O 1
ATOM 5090 N N . ALA A 1 635 ? -30.763 -4.355 27.996 1.00 65.06 635 ALA A N 1
ATOM 5091 C CA . ALA A 1 635 ? -29.828 -5.433 27.671 1.00 65.06 635 ALA A CA 1
ATOM 5092 C C . ALA A 1 635 ? -30.325 -6.815 28.145 1.00 65.06 635 ALA A C 1
ATOM 5094 O O . ALA A 1 635 ? -30.267 -7.784 27.388 1.00 65.06 635 ALA A O 1
ATOM 5095 N N . PHE A 1 636 ? -30.862 -6.921 29.369 1.00 65.00 636 PHE A N 1
ATOM 5096 C CA . PHE A 1 636 ? -31.336 -8.200 29.920 1.00 65.00 636 PHE A CA 1
ATOM 5097 C C . PHE A 1 636 ? -32.786 -8.562 29.554 1.00 65.00 636 PHE A C 1
ATOM 5099 O O . PHE A 1 636 ? -33.139 -9.740 29.638 1.00 65.00 636 PHE A O 1
ATOM 5106 N N . LEU A 1 637 ? -33.635 -7.595 29.180 1.00 58.41 637 LEU A N 1
ATOM 5107 C CA . LEU A 1 637 ? -35.037 -7.830 28.797 1.00 58.41 637 LEU A CA 1
ATOM 5108 C C . LEU A 1 637 ? -35.214 -8.051 27.294 1.00 58.41 637 LEU A C 1
ATOM 5110 O O . LEU A 1 637 ? -36.010 -8.904 26.902 1.00 58.41 637 LEU A O 1
ATOM 5114 N N . HIS A 1 638 ? -34.500 -7.288 26.466 1.00 54.25 638 HIS A N 1
ATOM 5115 C CA . HIS A 1 638 ? -34.714 -7.255 25.021 1.00 54.25 638 HIS A CA 1
ATOM 5116 C C . HIS A 1 638 ? -33.561 -7.886 24.233 1.00 54.25 638 HIS A C 1
ATOM 5118 O O . HIS A 1 638 ? -33.791 -8.375 23.129 1.00 54.25 638 HIS A O 1
ATOM 5124 N N . GLY A 1 639 ? -32.349 -7.966 24.801 1.00 50.84 639 GLY A N 1
ATOM 5125 C CA . GLY A 1 639 ? -31.186 -8.545 24.114 1.00 50.84 639 GLY A CA 1
ATOM 5126 C C . GLY A 1 639 ? -30.848 -7.818 22.807 1.00 50.84 639 GLY A C 1
ATOM 5127 O O . GLY A 1 639 ? -30.354 -8.439 21.867 1.00 50.84 639 GLY A O 1
ATOM 5128 N N . THR A 1 640 ? -31.200 -6.533 22.722 1.00 48.62 640 THR A N 1
ATOM 5129 C CA . THR A 1 640 ? -31.156 -5.717 21.505 1.00 48.62 640 THR A CA 1
ATOM 5130 C C . THR A 1 640 ? -29.933 -4.808 21.475 1.00 48.62 640 THR A C 1
ATOM 5132 O O . THR A 1 640 ? -29.598 -4.164 22.466 1.00 48.62 640 THR A O 1
ATOM 5135 N N . TYR A 1 641 ? -29.312 -4.714 20.299 1.00 48.00 641 TYR A N 1
ATOM 5136 C CA . TYR A 1 641 ? -28.177 -3.836 19.999 1.00 48.00 641 TYR A CA 1
ATOM 5137 C C . TYR A 1 641 ? -28.552 -2.339 20.062 1.00 48.00 641 TYR A C 1
ATOM 5139 O O . TYR A 1 641 ? -27.722 -1.500 20.401 1.00 48.00 641 TYR A O 1
ATOM 5147 N N . ASP A 1 642 ? -29.822 -1.992 19.824 1.00 47.66 642 ASP A N 1
ATOM 5148 C CA . ASP A 1 642 ? -30.294 -0.599 19.736 1.00 47.66 642 ASP A CA 1
ATOM 5149 C C . ASP A 1 642 ? -30.123 0.200 21.042 1.00 47.66 642 ASP A C 1
ATOM 5151 O O . ASP A 1 642 ? -29.839 1.398 21.014 1.00 47.66 642 ASP A O 1
ATOM 5155 N N . SER A 1 643 ? -30.205 -0.459 22.205 1.00 46.50 643 SER A N 1
ATOM 5156 C CA . SER A 1 643 ? -30.013 0.185 23.514 1.00 46.50 643 SER A CA 1
ATOM 5157 C C . SER A 1 643 ? -28.544 0.491 23.839 1.00 46.50 643 SER A C 1
ATOM 5159 O O . SER A 1 643 ? -28.272 1.372 24.657 1.00 46.50 643 SER A O 1
ATOM 5161 N N . LEU A 1 644 ? -27.584 -0.177 23.181 1.00 54.56 644 LEU A N 1
ATOM 5162 C CA . LEU A 1 644 ? -26.158 0.176 23.264 1.00 54.56 644 LEU A CA 1
ATOM 5163 C C . LEU A 1 644 ? -25.866 1.499 22.539 1.00 54.56 644 LEU A C 1
ATOM 5165 O O . LEU A 1 644 ? -24.955 2.224 22.935 1.00 54.56 644 LEU A O 1
ATOM 5169 N N . GLY A 1 645 ? -26.664 1.866 21.531 1.00 59.22 645 GLY A N 1
ATOM 5170 C CA . GLY A 1 645 ? -26.494 3.113 20.783 1.00 59.22 645 GLY A CA 1
ATOM 5171 C C . GLY A 1 645 ? -26.542 4.363 21.670 1.00 59.22 645 GLY A C 1
ATOM 5172 O O . GLY A 1 645 ? -25.675 5.227 21.557 1.00 59.22 645 GLY A O 1
ATOM 5173 N N . GLU A 1 646 ? -27.495 4.441 22.607 1.00 59.59 646 GLU A N 1
ATOM 5174 C CA . GLU A 1 646 ? -27.597 5.556 23.566 1.00 59.59 646 GLU A CA 1
ATOM 5175 C C . GLU A 1 646 ? -26.437 5.582 24.571 1.00 59.59 646 GLU A C 1
ATOM 5177 O O . GLU A 1 646 ? -25.974 6.654 24.964 1.00 59.59 646 GLU A O 1
ATOM 5182 N N . PHE A 1 647 ? -25.923 4.410 24.956 1.00 64.88 647 PHE A N 1
ATOM 5183 C CA . PHE A 1 647 ? -24.742 4.298 25.811 1.00 64.88 647 PHE A CA 1
ATOM 5184 C C . PHE A 1 647 ? -23.486 4.839 25.111 1.00 64.88 647 PHE A C 1
ATOM 5186 O O . PHE A 1 647 ? -22.720 5.598 25.707 1.00 64.88 647 PHE A O 1
ATOM 5193 N N . HIS A 1 648 ? -23.314 4.544 23.821 1.00 66.12 648 HIS A N 1
ATOM 5194 C CA . HIS A 1 648 ? -22.183 5.020 23.018 1.00 66.12 648 HIS A CA 1
ATOM 5195 C C . HIS A 1 648 ? -22.236 6.513 22.646 1.00 66.12 648 HIS A C 1
ATOM 5197 O O . HIS A 1 648 ? -21.243 7.052 22.168 1.00 66.12 648 HIS A O 1
ATOM 5203 N N . LYS A 1 649 ? -23.351 7.220 22.884 1.00 66.12 649 LYS A N 1
ATOM 5204 C CA . LYS A 1 649 ? -23.445 8.677 22.642 1.00 66.12 649 LYS A CA 1
ATOM 5205 C C . LYS A 1 649 ? -22.751 9.529 23.710 1.00 66.12 649 LYS A C 1
ATOM 5207 O O . LYS A 1 649 ? -22.523 10.713 23.486 1.00 66.12 649 LYS A O 1
ATOM 5212 N N . LYS A 1 650 ? -22.460 8.959 24.884 1.00 70.44 650 LYS A N 1
ATOM 5213 C CA . LYS A 1 650 ? -21.782 9.644 26.007 1.00 70.44 650 LYS A CA 1
ATOM 5214 C C . LYS A 1 650 ? -20.533 8.913 26.495 1.00 70.44 650 LYS A C 1
ATOM 5216 O O . LYS A 1 650 ? -19.961 9.279 27.522 1.00 70.44 650 LYS A O 1
ATOM 5221 N N . THR A 1 651 ? -20.138 7.867 25.782 1.00 84.25 651 THR A N 1
ATOM 5222 C CA . THR A 1 651 ? -18.964 7.060 26.095 1.00 84.25 651 THR A CA 1
ATOM 5223 C C . THR A 1 651 ? -18.050 7.002 24.898 1.00 84.25 651 THR A C 1
ATOM 5225 O O . THR A 1 651 ? -18.501 7.022 23.756 1.00 84.25 651 THR A O 1
ATOM 5228 N N . LEU A 1 652 ? -16.759 6.913 25.176 1.00 92.69 652 LEU A N 1
ATOM 5229 C CA . LEU A 1 652 ? -15.751 6.643 24.175 1.00 92.69 652 LEU A CA 1
ATOM 5230 C C . LEU A 1 652 ? -15.166 5.265 24.474 1.00 92.69 652 LEU A C 1
ATOM 5232 O O . LEU A 1 652 ? -14.580 5.044 25.538 1.00 92.69 652 LEU A O 1
ATOM 5236 N N . PHE A 1 653 ? -15.358 4.332 23.545 1.00 93.88 653 PHE A N 1
ATOM 5237 C CA . PHE A 1 653 ? -14.673 3.047 23.586 1.00 93.88 653 PHE A CA 1
ATOM 5238 C C . PHE A 1 653 ? -13.192 3.261 23.279 1.00 93.88 653 PHE A C 1
ATOM 5240 O O . PHE A 1 653 ? -12.849 3.858 22.258 1.00 93.88 653 PHE A O 1
ATOM 5247 N N . LEU A 1 654 ? -12.316 2.753 24.136 1.00 97.38 654 LEU A N 1
ATOM 5248 C CA . LEU A 1 654 ? -10.885 2.732 23.882 1.00 97.38 654 LEU A CA 1
ATOM 5249 C C . LEU A 1 654 ? -10.466 1.283 23.688 1.00 97.38 654 LEU A C 1
ATOM 5251 O O . LEU A 1 654 ? -10.616 0.460 24.586 1.00 97.38 654 LEU A O 1
ATOM 5255 N N . GLY A 1 655 ? -9.964 0.968 22.503 1.00 95.56 655 GLY A N 1
ATOM 5256 C CA . GLY A 1 655 ? -9.524 -0.367 22.135 1.00 95.56 655 GLY A CA 1
ATOM 5257 C C . GLY A 1 655 ? -8.073 -0.371 21.689 1.00 95.56 655 GLY A C 1
ATOM 5258 O O . GLY A 1 655 ? -7.525 0.646 21.260 1.00 95.56 655 GLY A O 1
ATOM 5259 N N . MET A 1 656 ? -7.452 -1.538 21.779 1.00 95.00 656 MET A N 1
ATOM 5260 C CA . MET A 1 656 ? -6.175 -1.804 21.150 1.00 95.00 656 MET A CA 1
ATOM 5261 C C . MET A 1 656 ? -6.159 -3.218 20.585 1.00 95.00 656 MET A C 1
ATOM 5263 O O . MET A 1 656 ? -6.479 -4.168 21.296 1.00 95.00 656 MET A O 1
ATOM 5267 N N . MET A 1 657 ? -5.753 -3.365 19.324 1.00 93.19 657 MET A N 1
ATOM 5268 C CA . MET A 1 657 ? -5.602 -4.660 18.657 1.00 93.19 657 MET A CA 1
ATOM 5269 C C . MET A 1 657 ? -4.193 -4.778 18.080 1.00 93.19 657 MET A C 1
ATOM 5271 O O . MET A 1 657 ? -3.825 -4.052 17.160 1.00 93.19 657 MET A O 1
ATOM 5275 N N . HIS A 1 658 ? -3.398 -5.699 18.616 1.00 91.88 658 HIS A N 1
ATOM 5276 C CA . HIS A 1 658 ? -2.012 -5.910 18.214 1.00 91.88 658 HIS A CA 1
ATOM 5277 C C . HIS A 1 658 ? -1.928 -7.091 17.251 1.00 91.88 658 HIS A C 1
ATOM 5279 O O . HIS A 1 658 ? -1.856 -8.246 17.670 1.00 91.88 658 HIS A O 1
ATOM 5285 N N . PHE A 1 659 ? -1.941 -6.815 15.950 1.00 90.56 659 PHE A N 1
ATOM 5286 C CA . PHE A 1 659 ? -1.792 -7.858 14.937 1.00 90.56 659 PHE A CA 1
ATOM 5287 C C . PHE A 1 659 ? -0.408 -8.512 14.989 1.00 90.56 659 PHE A C 1
ATOM 5289 O O . PHE A 1 659 ? 0.568 -7.915 15.442 1.00 90.56 659 PHE A O 1
ATOM 5296 N N . GLN A 1 660 ? -0.341 -9.767 14.548 1.00 89.56 660 GLN A N 1
ATOM 5297 C CA . GLN A 1 660 ? 0.902 -10.533 14.547 1.00 89.56 660 GLN A CA 1
ATOM 5298 C C . GLN A 1 660 ? 1.753 -10.200 13.325 1.00 89.56 660 GLN A C 1
ATOM 5300 O O . GLN A 1 660 ? 1.216 -9.858 12.272 1.00 89.56 660 GLN A O 1
ATOM 5305 N N . ASP A 1 661 ? 3.061 -10.336 13.474 1.00 82.19 661 ASP A N 1
ATOM 5306 C CA .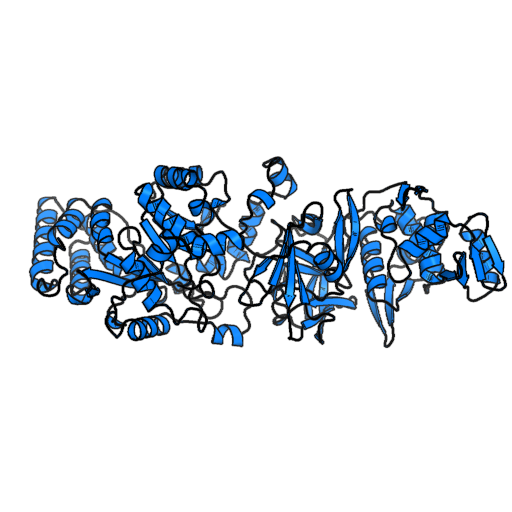 ASP A 1 661 ? 4.066 -10.410 12.420 1.00 82.19 661 ASP A CA 1
ATOM 5307 C C . ASP A 1 661 ? 5.020 -11.580 12.707 1.00 82.19 661 ASP A C 1
ATOM 5309 O O . ASP A 1 661 ? 4.854 -12.291 13.696 1.00 82.19 661 ASP A O 1
ATOM 5313 N N . GLU A 1 662 ? 6.026 -11.793 11.858 1.00 79.25 662 GLU A N 1
ATOM 5314 C CA . GLU A 1 662 ? 6.978 -12.904 12.007 1.00 79.25 662 GLU A CA 1
ATOM 5315 C C . GLU A 1 662 ? 7.693 -12.941 13.372 1.00 79.25 662 GLU A C 1
ATOM 5317 O O . GLU A 1 662 ? 8.148 -14.000 13.793 1.00 79.25 662 GLU A O 1
ATOM 5322 N N . TYR A 1 663 ? 7.828 -11.806 14.071 1.00 81.31 663 TYR A N 1
ATOM 5323 C CA . TYR A 1 663 ? 8.531 -11.753 15.355 1.00 81.31 663 TYR A CA 1
ATOM 5324 C C . TYR A 1 663 ? 7.671 -12.256 16.521 1.00 81.31 663 TYR A C 1
ATOM 5326 O O . TYR A 1 663 ? 8.200 -12.864 17.449 1.00 81.31 663 TYR A O 1
ATOM 5334 N N . ASN A 1 664 ? 6.366 -11.978 16.506 1.00 85.69 664 ASN A N 1
ATOM 5335 C CA . ASN A 1 664 ? 5.442 -12.318 17.594 1.00 85.69 664 ASN A CA 1
ATOM 5336 C C . ASN A 1 664 ? 4.355 -13.314 17.162 1.00 85.69 664 ASN A C 1
ATOM 5338 O O . ASN A 1 664 ? 3.278 -13.327 17.766 1.00 85.69 664 ASN A O 1
ATOM 5342 N N . TYR A 1 665 ? 4.627 -14.100 16.116 1.00 90.50 665 TYR A N 1
ATOM 5343 C CA . TYR A 1 665 ? 3.679 -15.069 15.588 1.00 90.50 665 TYR A CA 1
ATOM 5344 C C . TYR A 1 665 ? 3.462 -16.216 16.572 1.00 90.50 665 TYR A C 1
ATOM 5346 O O . TYR A 1 665 ? 4.378 -16.967 16.900 1.00 90.50 665 TYR A O 1
ATOM 5354 N N . ASP A 1 666 ? 2.221 -16.349 17.010 1.00 93.06 666 ASP A N 1
ATOM 5355 C CA . ASP A 1 666 ? 1.755 -17.347 17.952 1.00 93.06 666 ASP A CA 1
ATOM 5356 C C . ASP A 1 666 ? 0.559 -18.086 17.330 1.00 93.06 666 ASP A C 1
ATOM 5358 O O . ASP A 1 666 ? -0.389 -17.487 16.793 1.00 93.06 666 ASP A O 1
ATOM 5362 N N . VAL A 1 667 ? 0.642 -19.416 17.355 1.00 93.00 667 VAL A N 1
ATOM 5363 C CA . VAL A 1 667 ? -0.368 -20.296 16.763 1.00 93.00 667 VAL A CA 1
ATOM 5364 C C . VAL A 1 667 ? -1.644 -20.299 17.602 1.00 93.00 667 VAL A C 1
ATOM 5366 O O . VAL A 1 667 ? -2.718 -20.207 17.019 1.00 93.00 667 VAL A O 1
ATOM 5369 N N . GLU A 1 668 ? -1.563 -20.274 18.936 1.00 92.94 668 GLU A N 1
ATOM 5370 C CA . GLU A 1 668 ? -2.741 -20.223 19.816 1.00 92.94 668 GLU A CA 1
ATOM 5371 C C . GLU A 1 668 ? -3.526 -18.920 19.590 1.00 92.94 668 GLU A C 1
ATOM 5373 O O . GLU A 1 668 ? -4.759 -18.909 19.507 1.00 92.94 668 GLU A O 1
ATOM 5378 N N . ARG A 1 669 ? -2.814 -17.802 19.391 1.00 93.06 669 ARG A N 1
ATOM 5379 C CA . ARG A 1 669 ? -3.434 -16.525 18.991 1.00 93.06 669 ARG A CA 1
ATOM 5380 C C . ARG A 1 669 ? -4.156 -16.616 17.648 1.00 93.06 669 ARG A C 1
ATOM 5382 O O . ARG A 1 669 ? -5.158 -15.927 17.450 1.00 93.06 669 ARG A O 1
ATOM 5389 N N . THR A 1 670 ? -3.641 -17.429 16.731 1.00 91.56 670 THR A N 1
ATOM 5390 C CA . THR A 1 670 ? -4.220 -17.646 15.400 1.00 91.56 670 THR A CA 1
ATOM 5391 C C . THR A 1 670 ? -5.435 -18.573 15.460 1.00 91.56 670 THR A C 1
ATOM 5393 O O . THR A 1 670 ? -6.447 -18.269 14.833 1.00 91.56 670 THR A O 1
ATOM 5396 N N . GLU A 1 671 ? -5.379 -19.648 16.250 1.00 90.31 671 GLU A N 1
ATOM 5397 C CA . GLU A 1 671 ? -6.495 -20.577 16.491 1.00 90.31 671 GLU A CA 1
ATOM 5398 C C . GLU A 1 671 ? -7.678 -19.893 17.185 1.00 90.31 671 GLU A C 1
ATOM 5400 O O . GLU A 1 671 ? -8.834 -20.210 16.917 1.00 90.31 671 GLU A O 1
ATOM 5405 N N . ARG A 1 672 ? -7.392 -18.907 18.041 1.00 90.38 672 ARG A N 1
ATOM 5406 C CA . ARG A 1 672 ? -8.387 -18.085 18.742 1.00 90.38 672 ARG A CA 1
ATOM 5407 C C . ARG A 1 672 ? -8.607 -16.731 18.071 1.00 90.38 672 ARG A C 1
ATOM 5409 O O . ARG A 1 672 ? -8.945 -15.750 18.737 1.00 90.38 672 ARG A O 1
ATOM 5416 N N . CYS A 1 673 ? -8.341 -16.616 16.771 1.00 89.56 673 CYS A N 1
ATOM 5417 C CA . CYS A 1 673 ? -8.565 -15.358 16.074 1.00 89.56 673 CYS A CA 1
ATOM 5418 C C . CYS A 1 673 ? -10.063 -15.043 16.017 1.00 89.56 673 CYS A C 1
ATOM 5420 O O . CYS A 1 673 ? -10.899 -15.925 15.873 1.00 89.56 673 CYS A O 1
ATOM 5422 N N . VAL A 1 674 ? -10.398 -13.761 16.124 1.00 87.50 674 VAL A N 1
ATOM 5423 C CA . VAL A 1 674 ? -11.784 -13.266 16.056 1.00 87.50 674 VAL A CA 1
ATOM 5424 C C . VAL A 1 674 ? -11.996 -12.317 14.877 1.00 87.50 674 VAL A C 1
ATOM 5426 O O . VAL A 1 674 ? -13.065 -11.740 14.717 1.00 87.50 674 VAL A O 1
ATOM 5429 N N . ILE A 1 675 ? -10.964 -12.149 14.046 1.00 89.38 675 ILE A N 1
ATOM 5430 C CA . ILE A 1 675 ? -10.962 -11.310 12.849 1.00 89.38 675 ILE A CA 1
ATOM 5431 C C . ILE A 1 675 ? -10.545 -12.209 11.695 1.00 89.38 675 ILE A C 1
ATOM 5433 O O . ILE A 1 675 ? -9.443 -12.756 11.704 1.00 89.38 675 ILE A O 1
ATOM 5437 N N . HIS A 1 676 ? -11.413 -12.356 10.702 1.00 89.56 676 HIS A N 1
ATOM 5438 C CA . HIS A 1 676 ? -11.202 -13.290 9.604 1.00 89.56 676 HIS A CA 1
ATOM 5439 C C . HIS A 1 676 ? -11.445 -12.626 8.252 1.00 89.56 676 HIS A C 1
ATOM 5441 O O . HIS A 1 676 ? -12.217 -11.675 8.147 1.00 89.56 676 HIS A O 1
ATOM 5447 N N . TYR A 1 677 ? -10.811 -13.170 7.218 1.00 86.81 677 TYR A N 1
ATOM 5448 C CA . TYR A 1 677 ? -11.145 -12.915 5.825 1.00 86.81 677 TYR A CA 1
ATOM 5449 C C . TYR A 1 677 ? -12.083 -14.011 5.325 1.00 86.81 677 TYR A C 1
ATOM 5451 O O . TYR A 1 677 ? -11.761 -15.197 5.430 1.00 86.81 677 TYR A O 1
ATOM 5459 N N . GLY A 1 678 ? -13.225 -13.608 4.768 1.00 86.56 678 GLY A N 1
ATOM 5460 C CA . GLY A 1 678 ? -14.036 -14.473 3.918 1.00 86.56 678 GLY A CA 1
ATOM 5461 C C . GLY A 1 678 ? -13.397 -14.547 2.536 1.00 86.56 678 GLY A C 1
ATOM 5462 O O . GLY A 1 678 ? -13.237 -13.524 1.870 1.00 86.56 678 GLY A O 1
ATOM 5463 N N . MET A 1 679 ? -12.988 -15.743 2.128 1.00 85.19 679 MET A N 1
ATOM 5464 C CA . MET A 1 679 ? -12.295 -15.968 0.866 1.00 85.19 679 MET A CA 1
ATOM 5465 C C . MET A 1 679 ? -13.287 -16.387 -0.230 1.00 85.19 679 MET A C 1
ATOM 5467 O O . MET A 1 679 ? -14.246 -17.106 0.055 1.00 85.19 679 MET A O 1
ATOM 5471 N N . PRO A 1 680 ? -13.060 -16.012 -1.503 1.00 82.31 680 PRO A N 1
ATOM 5472 C CA . PRO A 1 680 ? -13.941 -16.386 -2.618 1.00 82.31 680 PRO A CA 1
ATOM 5473 C C . PRO A 1 680 ? -13.975 -17.896 -2.914 1.00 82.31 680 PRO A C 1
ATOM 5475 O O . PRO A 1 680 ? -14.830 -18.357 -3.661 1.00 82.31 680 PRO A O 1
ATOM 5478 N N . ASP A 1 681 ? -13.070 -18.688 -2.334 1.00 85.69 681 ASP A N 1
ATOM 5479 C CA . ASP A 1 681 ? -13.118 -20.155 -2.360 1.00 85.69 681 ASP A CA 1
ATOM 5480 C C . ASP A 1 681 ? -13.906 -20.776 -1.191 1.00 85.69 681 ASP A C 1
ATOM 5482 O O . ASP A 1 681 ? -13.894 -21.996 -1.030 1.00 85.69 681 ASP A O 1
ATOM 5486 N N . GLY A 1 682 ? -14.590 -19.956 -0.388 1.00 87.00 682 GLY A N 1
ATOM 5487 C CA . GLY A 1 682 ? -15.418 -20.383 0.740 1.00 87.00 682 GLY A CA 1
ATOM 5488 C C . GLY A 1 682 ? -14.654 -20.596 2.049 1.00 87.00 682 GLY A C 1
ATOM 5489 O O . GLY A 1 682 ? -15.276 -20.917 3.061 1.00 87.00 682 GLY A O 1
ATOM 5490 N N . ARG A 1 683 ? -13.325 -20.417 2.073 1.00 89.56 683 ARG A N 1
ATOM 5491 C CA . ARG A 1 683 ? -12.551 -20.488 3.321 1.00 89.56 683 ARG A CA 1
ATOM 5492 C C . ARG A 1 683 ? -12.772 -19.250 4.192 1.00 89.56 683 ARG A C 1
ATOM 5494 O O . ARG A 1 683 ? -12.950 -18.140 3.697 1.00 89.56 683 ARG A O 1
ATOM 5501 N N . ILE A 1 684 ? -12.662 -19.444 5.503 1.00 89.06 684 ILE A N 1
ATOM 5502 C CA . ILE A 1 684 ? -12.571 -18.374 6.499 1.00 89.06 684 ILE A CA 1
ATOM 5503 C C . ILE A 1 684 ? -11.156 -18.420 7.069 1.00 89.06 684 ILE A C 1
ATOM 5505 O O . ILE A 1 684 ? -10.768 -19.414 7.681 1.00 89.06 684 ILE A O 1
ATOM 5509 N N . VAL A 1 685 ? -10.368 -17.372 6.837 1.00 91.06 685 VAL A N 1
ATOM 5510 C CA . VAL A 1 685 ? -8.944 -17.353 7.203 1.00 91.06 685 VAL A CA 1
ATOM 5511 C C . VAL A 1 685 ? -8.686 -16.322 8.302 1.00 91.06 685 VAL A C 1
ATOM 5513 O O . VAL A 1 685 ? -9.034 -15.156 8.115 1.00 91.06 685 VAL A O 1
ATOM 5516 N N . PRO A 1 686 ? -8.032 -16.690 9.422 1.00 92.25 686 PRO A N 1
ATOM 5517 C CA . PRO A 1 686 ? -7.602 -15.737 10.444 1.00 92.25 686 PRO A CA 1
ATOM 5518 C C . PRO A 1 686 ? -6.786 -14.575 9.871 1.00 92.25 686 PRO A C 1
ATOM 5520 O O . PRO A 1 686 ? -5.864 -14.785 9.082 1.00 92.25 686 PRO A O 1
ATOM 5523 N N . PHE A 1 687 ? -7.054 -13.347 10.322 1.00 88.50 687 PHE A N 1
ATOM 5524 C CA . PHE A 1 687 ? -6.411 -12.134 9.802 1.00 88.50 687 PHE A CA 1
ATOM 5525 C C . PHE A 1 687 ? -4.882 -12.214 9.831 1.00 88.50 687 PHE A C 1
ATOM 5527 O O . PHE A 1 687 ? -4.208 -11.825 8.878 1.00 88.50 687 PHE A O 1
ATOM 5534 N N . CYS A 1 688 ? -4.327 -12.722 10.933 1.00 88.44 688 CYS A N 1
ATOM 5535 C CA . CYS A 1 688 ? -2.882 -12.834 11.098 1.00 88.44 688 CYS A CA 1
ATOM 5536 C C . CYS A 1 688 ? -2.288 -13.940 10.218 1.00 88.44 688 CYS A C 1
ATOM 5538 O O . CYS A 1 688 ? -1.209 -13.750 9.674 1.00 88.44 688 CYS A O 1
ATOM 5540 N N . ALA A 1 689 ? -2.989 -15.059 10.015 1.00 89.62 689 ALA A N 1
ATOM 5541 C CA . ALA A 1 689 ? -2.544 -16.092 9.080 1.00 89.62 689 ALA A CA 1
ATOM 5542 C C . ALA A 1 689 ? -2.526 -15.561 7.640 1.00 89.62 689 ALA A C 1
ATOM 5544 O O . ALA A 1 689 ? -1.522 -15.700 6.947 1.00 89.62 689 ALA A O 1
ATOM 5545 N N . PHE A 1 690 ? -3.593 -14.863 7.241 1.00 84.38 690 PHE A N 1
ATOM 5546 C CA . PHE A 1 690 ? -3.722 -14.248 5.921 1.00 84.38 690 PHE A CA 1
ATOM 5547 C C . PHE A 1 690 ? -2.605 -13.240 5.608 1.00 84.38 690 PHE A C 1
ATOM 5549 O O . PHE A 1 690 ? -2.143 -13.180 4.473 1.00 84.38 690 PHE A O 1
ATOM 5556 N N . ASN A 1 691 ? -2.171 -12.443 6.593 1.00 74.19 691 ASN A N 1
ATOM 5557 C CA . ASN A 1 691 ? -1.180 -11.382 6.375 1.00 74.19 691 ASN A CA 1
ATOM 5558 C C . ASN A 1 691 ? 0.274 -11.797 6.648 1.00 74.19 691 ASN A C 1
ATOM 5560 O O . ASN A 1 691 ? 1.171 -11.242 6.020 1.00 74.19 691 ASN A O 1
ATOM 5564 N N . VAL A 1 692 ? 0.523 -12.725 7.580 1.00 79.31 692 VAL A N 1
ATOM 5565 C CA . VAL A 1 692 ? 1.890 -13.150 7.941 1.00 79.31 692 VAL A CA 1
ATOM 5566 C C . VAL A 1 692 ? 2.378 -14.302 7.069 1.00 79.31 692 VAL A C 1
ATOM 5568 O O . VAL A 1 692 ? 3.569 -14.377 6.793 1.00 79.31 692 VAL A O 1
ATOM 5571 N N . ILE A 1 693 ? 1.475 -15.173 6.607 1.00 77.50 693 ILE A N 1
ATOM 5572 C CA . ILE A 1 693 ? 1.812 -16.305 5.734 1.00 77.50 693 ILE A CA 1
ATOM 5573 C C . ILE A 1 693 ? 0.962 -16.229 4.453 1.00 77.50 693 ILE A C 1
ATOM 5575 O O . ILE A 1 693 ? 0.137 -17.111 4.185 1.00 77.50 693 ILE A O 1
ATOM 5579 N N . PRO A 1 694 ? 1.088 -15.134 3.680 1.00 68.75 694 PRO A N 1
ATOM 5580 C CA . PRO A 1 694 ? 0.154 -14.813 2.608 1.00 68.75 694 PRO A CA 1
ATOM 5581 C C . PRO A 1 694 ? 0.153 -15.849 1.486 1.00 68.75 694 PRO A C 1
ATOM 5583 O O . PRO A 1 694 ? -0.879 -16.033 0.844 1.00 68.75 694 PRO A O 1
ATOM 5586 N N . GLU A 1 695 ? 1.241 -16.592 1.294 1.00 65.56 695 GLU A N 1
ATOM 5587 C CA . GLU A 1 695 ? 1.351 -17.507 0.159 1.00 65.56 695 GLU A CA 1
ATOM 5588 C C . GLU A 1 695 ? 0.431 -18.732 0.277 1.00 65.56 695 GLU A C 1
ATOM 5590 O O . GLU A 1 695 ? 0.070 -19.314 -0.737 1.00 65.56 695 GLU A O 1
ATOM 5595 N N . PHE A 1 696 ? 0.040 -19.140 1.491 1.00 73.19 696 PHE A N 1
ATOM 5596 C CA . PHE A 1 696 ? -0.881 -20.275 1.684 1.00 73.19 696 PHE A CA 1
ATOM 5597 C C . PHE A 1 696 ? -2.358 -19.870 1.706 1.00 73.19 696 PHE A C 1
ATOM 5599 O O . PHE A 1 696 ? -3.251 -20.720 1.610 1.00 73.19 696 PHE A O 1
ATOM 5606 N N . TYR A 1 697 ? -2.634 -18.580 1.889 1.00 78.00 697 TYR A N 1
ATOM 5607 C CA . TYR A 1 697 ? -3.985 -18.108 2.168 1.00 78.00 697 TYR A CA 1
ATOM 5608 C C . TYR A 1 697 ? -4.451 -17.024 1.206 1.00 78.00 697 TYR A C 1
ATOM 5610 O O . TYR A 1 697 ? -5.527 -17.146 0.628 1.00 78.00 697 TYR A O 1
ATOM 5618 N N . ARG A 1 698 ? -3.670 -15.957 1.050 1.00 74.69 698 ARG A N 1
ATOM 5619 C CA . ARG A 1 698 ? -4.048 -14.780 0.271 1.00 74.69 698 ARG A CA 1
ATOM 5620 C C . ARG A 1 698 ? -3.690 -14.939 -1.198 1.00 74.69 698 ARG A C 1
ATOM 5622 O O . ARG A 1 698 ? -4.571 -14.790 -2.040 1.00 74.69 698 ARG A O 1
ATOM 5629 N N . ASP A 1 699 ? -2.416 -15.185 -1.484 1.00 67.62 699 ASP A N 1
ATOM 5630 C CA . ASP A 1 699 ? -1.847 -14.963 -2.816 1.00 67.62 699 ASP A CA 1
ATOM 5631 C C . ASP A 1 699 ? -2.438 -15.948 -3.843 1.00 67.62 699 ASP A C 1
ATOM 5633 O O . ASP A 1 699 ? -2.972 -15.508 -4.864 1.00 67.62 699 ASP A O 1
ATOM 5637 N N . GLU A 1 700 ? -2.505 -17.241 -3.495 1.00 67.69 700 GLU A N 1
ATOM 5638 C CA . GLU A 1 700 ? -3.096 -18.297 -4.339 1.00 67.69 700 GLU A CA 1
ATOM 5639 C C . GLU A 1 700 ? -4.549 -17.980 -4.724 1.00 67.69 700 GLU A C 1
ATOM 5641 O O . GLU A 1 700 ? -4.981 -18.097 -5.876 1.00 67.69 700 GLU A O 1
ATOM 5646 N N . VAL A 1 701 ? -5.335 -17.544 -3.739 1.00 70.62 701 VAL A N 1
ATOM 5647 C CA . VAL A 1 701 ? -6.760 -17.279 -3.932 1.00 70.62 701 VAL A CA 1
ATOM 5648 C C . VAL A 1 701 ? -6.967 -16.003 -4.723 1.00 70.62 701 VAL A C 1
ATOM 5650 O O . VAL A 1 701 ? -7.740 -15.997 -5.678 1.00 70.62 701 VAL A O 1
ATOM 5653 N N . GLN A 1 702 ? -6.281 -14.919 -4.364 1.00 68.50 702 GLN A N 1
ATOM 5654 C CA . GLN A 1 702 ? -6.423 -13.655 -5.079 1.00 68.50 702 GLN A CA 1
ATOM 5655 C C . GLN A 1 702 ? -6.108 -13.822 -6.559 1.00 68.50 702 GLN A C 1
ATOM 5657 O O . GLN A 1 702 ? -6.834 -13.282 -7.385 1.00 68.50 702 GLN A O 1
ATOM 5662 N N . LEU A 1 703 ? -5.106 -14.627 -6.906 1.00 62.97 703 LEU A N 1
ATOM 5663 C CA . LEU A 1 703 ? -4.771 -14.894 -8.297 1.00 62.97 703 LEU A CA 1
ATOM 5664 C C . LEU A 1 703 ? -5.814 -15.732 -9.014 1.00 62.97 703 LEU A C 1
ATOM 5666 O O . LEU A 1 703 ? -6.227 -15.361 -10.114 1.00 62.97 703 LEU A O 1
ATOM 5670 N N . LYS A 1 704 ? -6.292 -16.807 -8.381 1.00 71.50 704 LYS A N 1
ATOM 5671 C CA . LYS A 1 704 ? -7.350 -17.660 -8.935 1.00 71.50 704 LYS A CA 1
ATOM 5672 C C . LYS A 1 704 ? -8.618 -16.878 -9.293 1.00 71.50 704 LYS A C 1
ATOM 5674 O O . LYS A 1 704 ? -9.282 -17.233 -10.263 1.00 71.50 704 LYS A O 1
ATOM 5679 N N . TYR A 1 705 ? -8.943 -15.841 -8.523 1.00 75.75 705 TYR A N 1
ATOM 5680 C CA . TYR A 1 705 ? -10.133 -15.007 -8.723 1.00 75.75 705 TYR A CA 1
ATOM 5681 C C . TYR A 1 705 ? -9.812 -13.597 -9.249 1.00 75.75 705 TYR A C 1
ATOM 5683 O O . TYR A 1 705 ? -10.687 -12.730 -9.255 1.00 75.75 705 TYR A O 1
ATOM 5691 N N . SER A 1 706 ? -8.573 -13.347 -9.689 1.00 66.69 706 SER A N 1
ATOM 5692 C CA . SER A 1 706 ? -8.182 -12.070 -10.291 1.00 66.69 706 SER A CA 1
ATOM 5693 C C . SER A 1 706 ? -8.643 -11.972 -11.744 1.00 66.69 706 SER A C 1
ATOM 5695 O O . SER A 1 706 ? -8.742 -12.969 -12.455 1.00 66.69 706 SER A O 1
ATOM 5697 N N . TYR A 1 707 ? -8.883 -10.742 -12.194 1.00 60.75 707 TYR A N 1
ATOM 5698 C CA . TYR A 1 707 ? -9.005 -10.434 -13.614 1.00 60.75 707 TYR A CA 1
ATOM 5699 C C . TYR A 1 707 ? -7.627 -10.095 -14.173 1.00 60.75 707 TYR A C 1
ATOM 5701 O O . TYR A 1 707 ? -6.866 -9.346 -13.550 1.00 60.75 707 TYR A O 1
ATOM 5709 N N . THR A 1 708 ? -7.325 -10.560 -15.383 1.00 60.91 708 THR A N 1
ATOM 5710 C CA . THR A 1 708 ? -6.222 -9.977 -16.148 1.00 60.91 708 THR A CA 1
ATOM 5711 C C . THR A 1 708 ? -6.506 -8.499 -16.423 1.00 60.91 708 THR A C 1
ATOM 5713 O O . THR A 1 708 ? -7.651 -8.040 -16.416 1.00 60.91 708 THR A O 1
ATOM 5716 N N . TRP A 1 709 ? -5.458 -7.726 -16.708 1.00 55.53 709 TRP A N 1
ATOM 5717 C CA . TRP A 1 709 ? -5.617 -6.304 -17.027 1.00 55.53 709 TRP A CA 1
ATOM 5718 C C . TRP A 1 709 ? -6.536 -6.077 -18.238 1.00 55.53 709 TRP A C 1
ATOM 5720 O O . TRP A 1 709 ? -7.344 -5.152 -18.234 1.00 55.53 709 TRP A O 1
ATOM 5730 N N . GLU A 1 710 ? -6.438 -6.924 -19.264 1.00 62.16 710 GLU A N 1
ATOM 5731 C CA . GLU A 1 710 ? -7.275 -6.818 -20.462 1.00 62.16 710 GLU A CA 1
ATOM 5732 C C . GLU A 1 710 ? -8.744 -7.121 -20.155 1.00 62.16 710 GLU A C 1
ATOM 5734 O O . GLU A 1 710 ? -9.613 -6.339 -20.536 1.00 62.16 710 GLU A O 1
ATOM 5739 N N . GLU A 1 711 ? -9.028 -8.194 -19.410 1.00 73.00 711 GLU A N 1
ATOM 5740 C CA . GLU A 1 711 ? -10.387 -8.522 -18.959 1.00 73.00 711 GLU A CA 1
ATOM 5741 C C . GLU A 1 711 ? -10.972 -7.396 -18.109 1.00 73.00 711 GLU A C 1
ATOM 5743 O O . GLU A 1 711 ? -12.075 -6.922 -18.376 1.00 73.00 711 GLU A O 1
ATOM 5748 N N . TRP A 1 712 ? -10.209 -6.905 -17.132 1.00 72.75 712 TRP A N 1
ATOM 5749 C CA . TRP A 1 712 ? -10.654 -5.828 -16.260 1.00 72.75 712 TRP A CA 1
ATOM 5750 C C . TRP A 1 712 ? -10.936 -4.540 -17.040 1.00 72.75 712 TRP A C 1
ATOM 5752 O O . TRP A 1 712 ? -11.954 -3.888 -16.807 1.00 72.75 712 TRP A O 1
ATOM 5762 N N . LYS A 1 713 ? -10.078 -4.182 -18.004 1.00 70.19 713 LYS A N 1
ATOM 5763 C CA . LYS A 1 713 ? -10.266 -3.001 -18.856 1.00 70.19 713 LYS A CA 1
ATOM 5764 C C . LYS A 1 713 ? -11.467 -3.151 -19.792 1.00 70.19 713 LYS A C 1
ATOM 5766 O O . LYS A 1 713 ? -12.165 -2.170 -20.025 1.00 70.19 713 LYS A O 1
ATOM 5771 N N . ASN A 1 714 ? -11.734 -4.356 -20.294 1.00 80.31 714 ASN A N 1
ATOM 5772 C CA . ASN A 1 714 ? -12.929 -4.638 -21.092 1.00 80.31 714 ASN A CA 1
ATOM 5773 C C . ASN A 1 714 ? -14.213 -4.515 -20.258 1.00 80.31 714 ASN A C 1
ATOM 5775 O O . ASN A 1 714 ? -15.218 -4.025 -20.766 1.00 80.31 714 ASN A O 1
ATOM 5779 N N . LEU A 1 715 ? -14.169 -4.906 -18.980 1.00 79.94 715 LEU A N 1
ATOM 5780 C CA . LEU A 1 715 ? -15.266 -4.704 -18.027 1.00 79.94 715 LEU A CA 1
ATOM 5781 C C . LEU A 1 715 ? -15.420 -3.229 -17.616 1.00 79.94 715 LEU A C 1
ATOM 5783 O O . LEU A 1 715 ? -16.522 -2.790 -17.301 1.00 79.94 715 LEU A O 1
ATOM 5787 N N . ASN A 1 716 ? -14.332 -2.452 -17.656 1.00 77.19 716 ASN A N 1
ATOM 5788 C CA . ASN A 1 716 ? -14.279 -1.058 -17.211 1.00 77.19 716 ASN A CA 1
ATOM 5789 C C . ASN A 1 716 ? -13.751 -0.111 -18.313 1.00 77.19 716 ASN A C 1
ATOM 5791 O O . ASN A 1 716 ? -12.762 0.599 -18.102 1.00 77.19 716 ASN A O 1
ATOM 5795 N N . PRO A 1 717 ? -14.397 -0.038 -19.494 1.00 79.50 717 PRO A N 1
ATOM 5796 C CA . PRO A 1 717 ? -13.841 0.643 -20.670 1.00 79.50 717 PRO A CA 1
ATOM 5797 C C . PRO A 1 717 ? -13.691 2.161 -20.491 1.00 79.50 717 PRO A C 1
ATOM 5799 O O . PRO A 1 717 ? -12.854 2.785 -21.141 1.00 79.50 717 PRO A O 1
ATOM 5802 N N . ASN A 1 718 ? -14.479 2.754 -19.590 1.00 81.44 718 ASN A N 1
ATOM 5803 C CA . ASN A 1 718 ? -14.482 4.192 -19.299 1.00 81.44 718 ASN A CA 1
ATOM 5804 C C . ASN A 1 718 ? -13.586 4.582 -18.114 1.00 81.44 718 ASN A C 1
ATOM 5806 O O . ASN A 1 718 ? -13.536 5.761 -17.735 1.00 81.44 718 ASN A O 1
ATOM 5810 N N . TRP A 1 719 ? -12.916 3.607 -17.499 1.00 76.62 719 TRP A N 1
ATOM 5811 C CA . TRP A 1 719 ? -12.090 3.847 -16.330 1.00 76.62 719 TRP A CA 1
ATOM 5812 C C . TRP A 1 719 ? -10.804 4.594 -16.679 1.00 76.62 719 TRP A C 1
ATOM 5814 O O . TRP A 1 719 ? -10.155 4.339 -17.695 1.00 76.62 719 TRP A O 1
ATOM 5824 N N . SER A 1 720 ? -10.403 5.504 -15.792 1.00 66.06 720 SER A N 1
ATOM 5825 C CA . SER A 1 720 ? -9.105 6.165 -15.864 1.00 66.06 720 SER A CA 1
ATOM 5826 C C . SER A 1 720 ? -8.588 6.445 -14.460 1.00 66.06 720 SER A C 1
ATOM 5828 O O . SER A 1 720 ? -9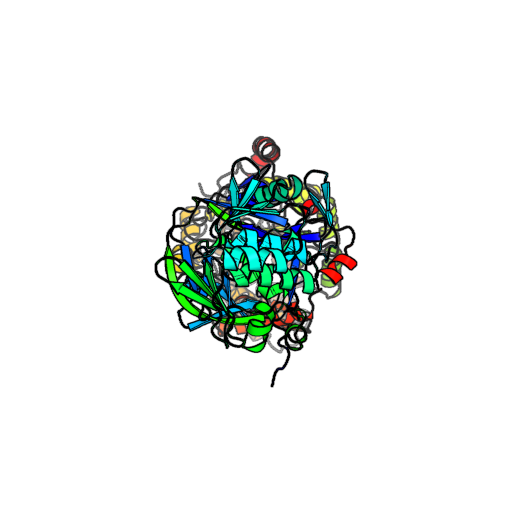.233 7.177 -13.709 1.00 66.06 720 SER A O 1
ATOM 5830 N N . TYR A 1 721 ? -7.389 5.964 -14.149 1.00 59.69 721 TYR A N 1
ATOM 5831 C CA . TYR A 1 721 ? -6.747 6.163 -12.848 1.00 59.69 721 TYR A CA 1
ATOM 5832 C C . TYR A 1 721 ? -6.706 7.625 -12.384 1.00 59.69 721 TYR A C 1
ATOM 5834 O O . TYR A 1 721 ? -6.925 7.916 -11.213 1.00 59.69 721 TYR A O 1
ATOM 5842 N N . ARG A 1 722 ? -6.474 8.569 -13.307 1.00 61.47 722 ARG A N 1
ATOM 5843 C CA . ARG A 1 722 ? -6.412 10.002 -12.990 1.00 61.47 722 ARG A CA 1
ATOM 5844 C C . ARG A 1 722 ? -7.701 10.546 -12.360 1.00 61.47 722 ARG A C 1
ATOM 5846 O O . ARG A 1 722 ? -7.622 11.508 -11.606 1.00 61.47 722 ARG A O 1
ATOM 5853 N N . LYS A 1 723 ? -8.862 9.953 -12.668 1.00 67.62 723 LYS A N 1
ATOM 5854 C CA . LYS A 1 723 ? -10.152 10.328 -12.062 1.00 67.62 723 LYS A CA 1
ATOM 5855 C C . LYS A 1 723 ? -10.296 9.799 -10.636 1.00 67.62 723 LYS A C 1
ATOM 5857 O O . LYS A 1 723 ? -10.862 10.493 -9.802 1.00 67.62 723 LYS A O 1
ATOM 5862 N N . ASP A 1 724 ? -9.762 8.613 -10.366 1.00 66.81 724 ASP A N 1
ATOM 5863 C CA . ASP A 1 724 ? -9.888 7.952 -9.062 1.00 66.81 724 ASP A CA 1
ATOM 5864 C C . ASP A 1 724 ? -8.821 8.418 -8.073 1.00 66.81 724 ASP A C 1
ATOM 5866 O O . ASP A 1 724 ? -8.997 8.333 -6.857 1.00 66.81 724 ASP A O 1
ATOM 5870 N N . LYS A 1 725 ? -7.698 8.933 -8.582 1.00 65.38 725 LYS A N 1
ATOM 5871 C CA . LYS A 1 725 ? -6.630 9.423 -7.730 1.00 65.38 725 LYS A CA 1
ATOM 5872 C C . LYS A 1 725 ? -6.976 10.775 -7.122 1.00 65.38 725 LYS A C 1
ATOM 5874 O O . LYS A 1 725 ? -7.031 11.798 -7.805 1.00 65.38 725 LYS A O 1
ATOM 5879 N N . TYR A 1 726 ? -7.095 10.793 -5.799 1.00 74.62 726 TYR A N 1
ATOM 5880 C CA . TYR A 1 726 ? -7.230 12.036 -5.063 1.00 74.62 726 TYR A CA 1
ATOM 5881 C C . TYR A 1 726 ? -5.920 12.834 -5.030 1.00 74.62 726 TYR A C 1
ATOM 5883 O O . TYR A 1 726 ? -4.827 12.330 -4.750 1.00 74.62 726 TYR A O 1
ATOM 5891 N N . PHE A 1 727 ? -6.054 14.133 -5.280 1.00 67.88 727 PHE A N 1
ATOM 5892 C CA . PHE A 1 727 ? -4.955 15.070 -5.412 1.00 67.88 727 PHE A CA 1
ATOM 5893 C C . PHE A 1 727 ? -5.167 16.274 -4.505 1.00 67.88 727 PHE A C 1
ATOM 5895 O O . PHE A 1 727 ? -5.717 17.288 -4.924 1.00 67.88 727 PHE A O 1
ATOM 5902 N N . ARG A 1 728 ? -4.589 16.226 -3.304 1.00 78.81 728 ARG A N 1
ATOM 5903 C CA . ARG A 1 728 ? -4.530 17.398 -2.427 1.00 78.81 728 ARG A CA 1
ATOM 5904 C C . ARG A 1 728 ? -3.739 18.531 -3.098 1.00 78.81 728 ARG A C 1
ATOM 5906 O O . ARG A 1 728 ? -2.638 18.299 -3.615 1.00 78.81 728 ARG A O 1
ATOM 5913 N N . THR A 1 729 ? -4.309 19.735 -3.166 1.00 79.00 729 THR A N 1
ATOM 5914 C CA . THR A 1 729 ? -3.661 20.927 -3.748 1.00 79.00 729 THR A CA 1
ATOM 5915 C C . THR A 1 729 ? -3.161 21.857 -2.643 1.00 79.00 729 THR A C 1
ATOM 5917 O O . THR A 1 729 ? -3.717 21.881 -1.545 1.00 79.00 729 THR A O 1
ATOM 5920 N N . LYS A 1 730 ? -2.118 22.655 -2.922 1.00 80.06 730 LYS A N 1
ATOM 5921 C CA . LYS A 1 730 ? -1.625 23.672 -1.970 1.00 80.06 730 LYS A CA 1
ATOM 5922 C C . LYS A 1 730 ? -2.710 24.697 -1.626 1.00 80.06 730 LYS A C 1
ATOM 5924 O O . LYS A 1 730 ? -2.812 25.130 -0.484 1.00 80.06 730 LYS A O 1
ATOM 5929 N N . GLU A 1 731 ? -3.531 25.052 -2.611 1.00 88.06 731 GLU A N 1
ATOM 5930 C CA . GLU A 1 731 ? -4.662 25.958 -2.429 1.00 88.06 731 GLU A CA 1
ATOM 5931 C C . GLU A 1 731 ? -5.726 25.363 -1.504 1.00 88.06 731 GLU A C 1
ATOM 5933 O O . GLU A 1 731 ? -6.182 26.052 -0.594 1.00 88.06 731 GLU A O 1
ATOM 5938 N N . PHE A 1 732 ? -6.079 24.084 -1.692 1.00 87.56 732 PHE A N 1
ATOM 5939 C CA . PHE A 1 732 ? -6.987 23.386 -0.786 1.00 87.56 732 PHE A CA 1
ATOM 5940 C C . PHE A 1 732 ? -6.424 23.376 0.634 1.00 87.56 732 PHE A C 1
ATOM 5942 O O . PHE A 1 732 ? -7.117 23.805 1.543 1.00 87.56 732 PHE A O 1
ATOM 5949 N N . ILE A 1 733 ? -5.157 22.988 0.824 1.00 87.12 733 ILE A N 1
ATOM 5950 C CA . ILE A 1 733 ? -4.504 22.977 2.145 1.00 87.12 733 ILE A CA 1
ATOM 5951 C C . ILE A 1 733 ? -4.604 24.342 2.823 1.00 87.12 733 ILE A C 1
ATOM 5953 O O . ILE A 1 733 ? -5.001 24.415 3.984 1.00 87.12 733 ILE A O 1
ATOM 5957 N N . LYS A 1 734 ? -4.267 25.419 2.105 1.00 90.62 734 LYS A N 1
ATOM 5958 C CA . LYS A 1 734 ? -4.352 26.780 2.637 1.00 90.62 734 LYS A CA 1
ATOM 5959 C C . LYS A 1 734 ? -5.788 27.137 3.036 1.00 90.62 734 LYS A C 1
ATOM 5961 O O . LYS A 1 734 ? -6.032 27.446 4.198 1.00 90.62 734 LYS A O 1
ATOM 5966 N N . LYS A 1 735 ? -6.742 27.019 2.104 1.00 93.56 735 LYS A N 1
ATOM 5967 C CA . LYS A 1 735 ? -8.163 27.335 2.344 1.00 93.56 735 LYS A CA 1
ATOM 5968 C C . LYS A 1 735 ? -8.750 26.511 3.488 1.00 93.56 735 LYS A C 1
ATOM 5970 O O . LYS A 1 735 ? -9.469 27.039 4.328 1.00 93.56 735 LYS A O 1
ATOM 5975 N N . MET A 1 736 ? -8.435 25.221 3.518 1.00 95.12 736 MET A N 1
ATOM 5976 C CA . MET A 1 736 ? -8.898 24.283 4.531 1.00 95.12 736 MET A CA 1
ATOM 5977 C C . MET A 1 736 ? -8.326 24.652 5.900 1.00 95.12 736 MET A C 1
ATOM 5979 O O . MET A 1 736 ? -9.090 24.793 6.846 1.00 95.12 736 MET A O 1
ATOM 5983 N N . SER A 1 737 ? -7.019 24.906 5.999 1.00 92.62 737 SER A N 1
ATOM 5984 C CA . SER A 1 737 ? -6.357 25.226 7.276 1.00 92.62 737 SER A CA 1
ATOM 5985 C C . SER A 1 737 ? -6.815 26.566 7.873 1.00 92.62 737 SER A C 1
ATOM 5987 O O . SER A 1 737 ? -6.796 26.746 9.086 1.00 92.62 737 SER A O 1
ATOM 5989 N N . GLU A 1 738 ? -7.256 27.507 7.033 1.00 94.62 738 GLU A N 1
ATOM 5990 C CA . GLU A 1 738 ? -7.815 28.801 7.454 1.00 94.62 738 GLU A CA 1
ATOM 5991 C C . GLU A 1 738 ? -9.320 28.727 7.785 1.00 94.62 738 GLU A C 1
ATOM 5993 O O . GLU A 1 738 ? -9.868 29.642 8.408 1.00 94.62 738 GLU A O 1
ATOM 5998 N N . SER A 1 739 ? -9.994 27.644 7.385 1.00 96.94 739 SER A N 1
ATOM 5999 C CA . SER A 1 739 ? -11.446 27.511 7.496 1.00 96.94 739 SER A CA 1
ATOM 6000 C C . SER A 1 739 ? -11.937 27.327 8.932 1.00 96.94 739 SER A C 1
ATOM 6002 O O . SER A 1 739 ? -11.272 26.758 9.800 1.00 96.94 739 SER A O 1
ATOM 6004 N N . GLU A 1 740 ? -13.181 27.741 9.156 1.00 95.81 740 GLU A N 1
ATOM 6005 C CA . GLU A 1 740 ? -13.860 27.571 10.439 1.00 95.81 740 GLU A CA 1
ATOM 6006 C C . GLU A 1 740 ? -14.066 26.093 10.803 1.00 95.81 740 GLU A C 1
ATOM 6008 O O . GLU A 1 740 ? -13.910 25.711 11.959 1.00 95.81 740 GLU A O 1
ATOM 6013 N N . VAL A 1 741 ? -14.367 25.230 9.824 1.00 95.81 741 VAL A N 1
ATOM 6014 C CA . VAL A 1 741 ? -14.565 23.795 10.089 1.00 95.81 741 VAL A CA 1
ATOM 6015 C C . VAL A 1 741 ? -13.262 23.116 10.521 1.00 95.81 741 VAL A C 1
ATOM 6017 O O . VAL A 1 741 ? -13.295 22.259 11.400 1.00 95.81 741 VAL A O 1
ATOM 6020 N N . TYR A 1 742 ? -12.110 23.537 9.989 1.00 96.69 742 TYR A N 1
ATOM 6021 C CA . TYR A 1 742 ? -10.807 23.052 10.451 1.00 96.69 742 TYR A CA 1
ATOM 6022 C C . TYR A 1 742 ? -10.532 23.472 11.893 1.00 96.69 742 TYR A C 1
ATOM 6024 O O . TYR A 1 742 ? -10.203 22.623 12.720 1.00 96.69 742 TYR A O 1
ATOM 6032 N N . LYS A 1 743 ? -10.744 24.755 12.221 1.00 94.75 743 LYS A N 1
ATOM 6033 C CA . LYS A 1 743 ? -10.584 25.260 13.594 1.00 94.75 743 LYS A CA 1
ATOM 6034 C C . LYS A 1 743 ? -11.482 24.502 14.565 1.00 94.75 743 LYS A C 1
ATOM 6036 O O . LYS A 1 743 ? -10.987 23.984 15.551 1.00 94.75 743 LYS A O 1
ATOM 6041 N N . ARG A 1 744 ? -12.766 24.325 14.247 1.00 93.56 744 ARG A N 1
ATOM 6042 C CA . ARG A 1 744 ? -13.703 23.550 15.084 1.00 93.56 744 ARG A CA 1
ATOM 6043 C C . ARG A 1 744 ? -13.324 22.080 15.258 1.00 93.56 744 ARG A C 1
ATOM 6045 O O . ARG A 1 744 ? -13.759 21.465 16.223 1.00 93.56 744 ARG A O 1
ATOM 6052 N N . THR A 1 745 ? -12.573 21.516 14.317 1.00 96.62 745 THR A N 1
ATOM 6053 C CA . THR A 1 745 ? -12.146 20.112 14.370 1.00 96.62 745 THR A CA 1
ATOM 6054 C C . THR A 1 745 ? -10.860 19.937 15.178 1.00 96.62 745 THR A C 1
ATOM 6056 O O . THR A 1 745 ? -10.703 18.930 15.847 1.00 96.62 745 THR A O 1
ATOM 6059 N N . TYR A 1 746 ? -9.933 20.897 15.149 1.00 96.31 746 TYR A N 1
ATOM 6060 C CA . TYR A 1 746 ? -8.610 20.727 15.771 1.00 96.31 746 TYR A CA 1
ATOM 6061 C C . TYR A 1 746 ? -8.325 21.660 16.955 1.00 96.31 746 TYR A C 1
ATOM 6063 O O . TYR A 1 746 ? -7.349 21.443 17.668 1.00 96.31 746 TYR A O 1
ATOM 6071 N N . PHE A 1 747 ? -9.137 22.693 17.192 1.00 91.00 747 PHE A N 1
ATOM 6072 C CA . PHE A 1 747 ? -8.978 23.588 18.342 1.00 91.00 747 PHE A CA 1
ATOM 6073 C C . PHE A 1 747 ? -9.852 23.051 19.464 1.00 91.00 747 PHE A C 1
ATOM 6075 O O . PHE A 1 747 ? -11.048 23.331 19.541 1.00 91.00 747 PHE A O 1
ATOM 6082 N N . LEU A 1 748 ? -9.236 22.200 20.272 1.00 90.38 748 LEU A N 1
ATOM 6083 C CA . LEU A 1 748 ? -9.923 21.334 21.210 1.00 90.38 748 LEU A CA 1
ATOM 6084 C C . LEU A 1 748 ? -9.735 21.797 22.649 1.00 90.38 748 LEU A C 1
ATOM 6086 O O . LEU A 1 748 ? -8.703 22.370 22.996 1.00 90.38 748 LEU A O 1
ATOM 6090 N N . ASN A 1 749 ? -10.704 21.469 23.500 1.00 91.75 749 ASN A N 1
ATOM 6091 C CA . ASN A 1 749 ? -10.494 21.527 24.940 1.00 91.75 749 ASN A CA 1
ATOM 6092 C C . ASN A 1 749 ? -9.566 20.381 25.341 1.00 91.75 749 ASN A C 1
ATOM 6094 O O . ASN A 1 749 ? -9.721 19.269 24.830 1.00 91.75 749 ASN A O 1
ATOM 6098 N N . ASN A 1 750 ? -8.633 20.626 26.256 1.00 93.88 750 ASN A N 1
ATOM 6099 C CA . ASN A 1 750 ? -7.858 19.557 26.868 1.00 93.88 750 ASN A CA 1
ATOM 6100 C C . ASN A 1 750 ? -8.583 19.063 28.124 1.00 93.88 750 ASN A C 1
ATOM 6102 O O . ASN A 1 750 ? -8.679 19.790 29.108 1.00 93.88 750 ASN A O 1
ATOM 6106 N N . PHE A 1 751 ? -9.122 17.845 28.084 1.00 94.69 751 PHE A N 1
ATOM 6107 C CA . PHE A 1 751 ? -9.823 17.252 29.228 1.00 94.69 751 PHE A CA 1
ATOM 6108 C C . PHE A 1 751 ? -8.891 16.530 30.215 1.00 94.69 751 PHE A C 1
ATOM 6110 O O . PHE A 1 751 ? -9.374 15.939 31.182 1.00 94.69 751 PHE A O 1
ATOM 6117 N N . PHE A 1 752 ? -7.579 16.545 29.962 1.00 94.25 752 PHE A N 1
ATOM 6118 C CA . PHE A 1 752 ? -6.567 15.917 30.813 1.00 94.25 752 PHE A CA 1
ATOM 6119 C C . PHE A 1 752 ? -5.696 16.922 31.581 1.00 94.25 752 PHE A C 1
ATOM 6121 O O . PHE A 1 752 ? -4.803 16.497 32.312 1.00 94.25 752 PHE A O 1
ATOM 6128 N N . GLU A 1 753 ? -5.939 18.225 31.412 1.00 80.50 753 GLU A N 1
ATOM 6129 C CA . GLU A 1 753 ? -5.282 19.316 32.155 1.00 80.50 753 GLU A CA 1
ATOM 6130 C C . GLU A 1 753 ? -5.867 19.559 33.550 1.00 80.50 753 GLU A C 1
ATOM 6132 O O . GLU A 1 753 ? -7.101 19.415 33.729 1.00 80.50 753 GLU A O 1
#